Protein AF-A0A7R9LGV6-F1 (afdb_monomer_lite)

pLDDT: mean 83.03, std 19.88, range [23.36, 98.5]

Secondary structure (DSSP, 8-state):
--HHHHHHHHHHT-BTTBEEEE----SHHHHHHHHHHHHHHS-TT-EEEEEEEEPPTTS-SEEETTS-B-----BPTT-S---TT--EEEEEPPEEETTEEEESS-EEEE-TTS--EE-EEEE-PPP--------------------------------------------SSEEEEEEETTEEEEE-SS-SBT---EETTS-B--EEEEEEETTEEEEEEBS---TT--PEEPEEEEEEEETTEEEEEEEETTEEEEEEEE----TT-HHHHT--EEEEEEEEEESSSS-EEEEEEEEEEGGGG-S-TTSEEEEEEEEE-SSS-EEEEEEEESS--TT-EETTEESSSEEEEEEETTSEEEEEEHHHHHHHHHHHSS---EE----EETTTT-EEEEEEEEEEE-SS--GGGEEEEEEEEE-SS-EEETTEEEPPTT-

Organism: NCBI:txid1979941

Foldseek 3Di:
DFLVVLQVVQQVPDDPPKGKGFADDADPVSLVVVLVVCQVPDDAFAWEFHQWFADPPPDGAIAGVVGHGHPDFQAQVPDDDPDPQLGTKIFTHFHDDPNDTRHRGHMYRGHSGDDHHHDMDMDDDDDDDDDDPPPPPDDDDDDDDDDDDDDDDPPPPPPVPPPPPPDDPPDCWAFFQDQDLQRTWIHRDDFQEQGFIARPLRQGFGKWKWKAKQLAIETRHGNDDQPPFRYHHWAFPDWDDDPFKTWTWTHDPQKIKIKIKGDDDDPPDVLSSLFQKIKIKIFMAGNPQDKIKMKMKMKTFLSSQDSDQQFWKFKDWDWDDDPFIKIKIKIATPDADPPDDDSSHHSFFIKIKMWGPQKAKEWAQPNVQVSCCSRPQHHDNYYDGPIGGCPPSGTMMMIMDIFIHGRDGDPNRMIMMMIGTAGVQPDDDPHDGHRTPND

Radius of gyration: 26.79 Å; chains: 1; bounding box: 88×60×68 Å

InterPro domains:
  IPR001304 C-type lectin-like [PF00059] (1-122)
  IPR001304 C-type lectin-like [PS50041] (1-121)
  IPR001304 C-type lectin-like [SM00034] (2-121)
  IPR016186 C-type lectin-like/link domain superfamily [G3DSA:3.10.100.10] (1-145)
  IPR016187 C-type lectin fold [SSF56436] (1-130)
  IPR032515 Domain of unknown function DUF4964 [PF16334] (171-231)
  IPR033433 Glutaminase A, N-terminal domain [PF17168] (244-438)
  IPR052743 Fungal Glutaminase GtaA [PTHR31987] (160-438)

Structure (mmCIF, N/CA/C/O backbone):
data_AF-A0A7R9LGV6-F1
#
_entry.id   AF-A0A7R9LGV6-F1
#
loop_
_atom_site.group_PDB
_atom_site.id
_atom_site.type_symbol
_atom_site.label_atom_id
_atom_site.label_alt_id
_atom_site.label_comp_id
_atom_site.label_asym_id
_atom_site.label_entity_id
_atom_site.label_seq_id
_atom_site.pdbx_PDB_ins_code
_atom_site.Cartn_x
_atom_site.Cartn_y
_atom_site.Cartn_z
_atom_site.occupancy
_atom_site.B_iso_or_equiv
_atom_site.auth_seq_id
_atom_site.auth_comp_id
_atom_site.auth_asym_id
_atom_site.auth_atom_id
_atom_site.pdbx_PDB_model_num
ATOM 1 N N . MET A 1 1 ? 26.094 -18.031 -24.951 1.00 90.69 1 MET A N 1
ATOM 2 C CA . MET A 1 1 ? 25.447 -18.148 -26.280 1.00 90.69 1 MET A CA 1
ATOM 3 C C . MET A 1 1 ? 25.913 -16.989 -27.154 1.00 90.69 1 MET A C 1
ATOM 5 O O . MET A 1 1 ? 26.272 -15.954 -26.594 1.00 90.69 1 MET A O 1
ATOM 9 N N . THR A 1 2 ? 25.955 -17.146 -28.481 1.00 96.75 2 THR A N 1
ATOM 10 C CA . THR A 1 2 ? 26.188 -16.011 -29.401 1.00 96.75 2 THR A CA 1
ATOM 11 C C . THR A 1 2 ? 24.998 -15.057 -29.388 1.00 96.75 2 THR A C 1
ATOM 13 O O . THR A 1 2 ? 23.928 -15.424 -28.898 1.00 96.75 2 THR A O 1
ATOM 16 N N . TYR A 1 3 ? 25.139 -13.841 -29.920 1.00 95.25 3 TYR A N 1
ATOM 17 C CA . TYR A 1 3 ? 24.026 -12.886 -29.928 1.00 95.25 3 TYR A CA 1
ATOM 18 C C . TYR A 1 3 ? 22.788 -13.451 -30.642 1.00 95.25 3 TYR A C 1
ATOM 20 O O . TYR A 1 3 ? 21.690 -13.424 -30.094 1.00 95.25 3 TYR A O 1
ATOM 28 N N . ALA A 1 4 ? 22.974 -14.042 -31.828 1.00 93.88 4 ALA A N 1
ATOM 29 C CA . ALA A 1 4 ? 21.884 -14.641 -32.602 1.00 93.88 4 ALA A CA 1
ATOM 30 C C . ALA A 1 4 ? 21.190 -15.780 -31.836 1.00 93.88 4 ALA A C 1
ATOM 32 O O . ALA A 1 4 ? 19.971 -15.766 -31.696 1.00 93.88 4 ALA A O 1
ATOM 33 N N . GLN A 1 5 ? 21.970 -16.690 -31.240 1.00 94.25 5 GLN A N 1
ATOM 34 C CA . GLN A 1 5 ? 21.438 -17.762 -30.391 1.00 94.25 5 GLN A CA 1
ATOM 35 C C . GLN A 1 5 ? 20.671 -17.219 -29.180 1.00 94.25 5 GLN A C 1
ATOM 37 O O . GLN A 1 5 ? 19.703 -17.822 -28.740 1.00 94.25 5 GLN A O 1
ATOM 42 N N . SER A 1 6 ? 21.104 -16.085 -28.628 1.00 93.69 6 SER A N 1
ATOM 43 C CA . SER A 1 6 ? 20.476 -15.462 -27.459 1.00 93.69 6 SER A CA 1
ATOM 44 C C . SER A 1 6 ? 19.134 -14.821 -27.814 1.00 93.69 6 SER A C 1
ATOM 46 O O . SER A 1 6 ? 18.174 -14.948 -27.058 1.00 93.69 6 SER A O 1
ATOM 48 N N . VAL A 1 7 ? 19.048 -14.180 -28.986 1.00 91.56 7 VAL A N 1
ATOM 49 C CA . VAL A 1 7 ? 17.787 -13.664 -29.540 1.00 91.56 7 VAL A CA 1
ATOM 50 C C . VAL A 1 7 ? 16.800 -14.808 -29.768 1.00 91.56 7 VAL A C 1
ATOM 52 O O . VAL A 1 7 ? 15.659 -14.718 -29.320 1.00 91.56 7 VAL A O 1
ATOM 55 N N . GLU A 1 8 ? 17.243 -15.893 -30.408 1.00 90.50 8 GLU A N 1
ATOM 56 C CA . GLU A 1 8 ? 16.418 -17.083 -30.651 1.00 90.50 8 GLU A CA 1
ATOM 57 C C . GLU A 1 8 ? 15.988 -17.760 -29.349 1.00 90.50 8 GLU A C 1
ATOM 59 O O . GLU A 1 8 ? 14.820 -18.111 -29.203 1.00 90.50 8 GLU A O 1
ATOM 64 N N . PHE A 1 9 ? 16.894 -17.889 -28.375 1.00 89.75 9 PHE A N 1
ATOM 65 C CA . PHE A 1 9 ? 16.584 -18.440 -27.059 1.00 89.75 9 PHE A CA 1
ATOM 66 C C . PHE A 1 9 ? 15.480 -17.637 -26.369 1.00 89.75 9 PHE A C 1
ATOM 68 O O . PHE A 1 9 ? 14.484 -18.214 -25.942 1.00 89.75 9 PHE A O 1
ATOM 75 N N . CYS A 1 10 ? 15.610 -16.308 -26.308 1.00 88.31 10 CYS A N 1
ATOM 76 C CA . CYS A 1 10 ? 14.582 -15.467 -25.703 1.00 88.31 10 CYS A CA 1
ATOM 77 C C . CYS A 1 10 ? 13.259 -15.535 -26.473 1.00 88.31 10 CYS A C 1
ATOM 79 O O . CYS A 1 10 ? 12.211 -15.651 -25.845 1.00 88.31 10 CYS A O 1
ATOM 81 N N .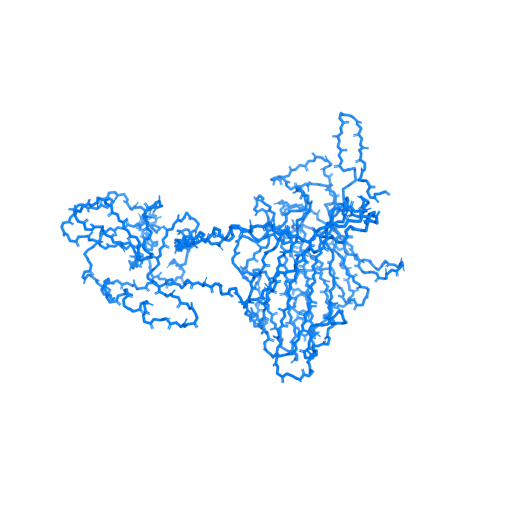 ALA A 1 11 ? 13.294 -15.529 -27.807 1.00 85.56 11 ALA A N 1
ATOM 82 C CA . ALA A 1 11 ? 12.094 -15.682 -28.626 1.00 85.56 11 ALA A CA 1
ATOM 83 C C . ALA A 1 11 ? 11.418 -17.052 -28.421 1.00 85.56 11 ALA A C 1
ATOM 85 O O . ALA A 1 11 ? 10.194 -17.135 -28.406 1.00 85.56 11 ALA A O 1
ATOM 86 N N . GLY A 1 12 ? 12.191 -18.117 -28.196 1.00 83.06 12 GLY A N 1
ATOM 87 C CA . GLY A 1 12 ? 11.689 -19.468 -27.931 1.00 83.06 12 GLY A CA 1
ATOM 88 C C . GLY A 1 12 ? 10.986 -19.636 -26.579 1.00 83.06 12 GLY A C 1
ATOM 89 O O . GLY A 1 12 ? 10.235 -20.588 -26.398 1.00 83.06 12 GLY A O 1
ATOM 90 N N . LEU A 1 13 ? 11.164 -18.699 -25.640 1.00 80.69 13 LEU A N 1
ATOM 91 C CA . LEU A 1 13 ? 10.467 -18.676 -24.344 1.00 80.69 13 LEU A CA 1
ATOM 92 C C . LEU A 1 13 ? 9.052 -18.066 -24.430 1.00 80.69 13 LEU A C 1
ATOM 94 O O . LEU A 1 13 ? 8.470 -17.680 -23.410 1.00 80.69 13 LEU A O 1
ATOM 98 N N . GLN A 1 14 ? 8.500 -17.918 -25.636 1.00 67.50 14 GLN A N 1
ATOM 99 C CA . GLN A 1 14 ? 7.175 -17.351 -25.856 1.00 67.50 14 GLN A CA 1
ATOM 100 C C . GLN A 1 14 ? 6.084 -18.258 -25.263 1.00 67.50 14 GLN A C 1
ATOM 102 O O . GLN A 1 14 ? 5.946 -19.421 -25.628 1.00 67.50 14 GLN A O 1
ATOM 107 N N . SER A 1 15 ? 5.266 -17.709 -24.367 1.00 59.00 15 SER A N 1
ATOM 108 C CA . SER A 1 15 ? 4.007 -18.318 -23.920 1.00 59.00 15 SER A CA 1
ATOM 109 C C . SER A 1 15 ? 2.909 -17.311 -24.208 1.00 59.00 15 SER A C 1
ATOM 111 O O . SER A 1 15 ? 2.991 -16.187 -23.727 1.00 59.00 15 SER A O 1
ATOM 113 N N . LEU A 1 16 ? 1.915 -17.658 -25.030 1.00 48.22 16 LEU A N 1
ATOM 114 C CA . LEU A 1 16 ? 0.802 -16.746 -25.319 1.00 48.22 16 LEU A CA 1
ATOM 115 C C . LEU A 1 16 ? 0.135 -16.321 -23.996 1.00 48.22 16 LEU A C 1
ATOM 117 O O . LEU A 1 16 ? -0.139 -17.197 -23.173 1.00 48.22 16 LEU A O 1
ATOM 121 N N . PRO A 1 17 ? -0.112 -15.015 -23.755 1.00 54.78 17 PRO A N 1
ATOM 122 C CA . PRO A 1 17 ? -0.073 -13.871 -24.683 1.00 54.78 17 PRO A CA 1
ATOM 123 C C . PRO A 1 17 ? 1.240 -13.047 -24.684 1.00 54.78 17 PRO A C 1
ATOM 125 O O . PRO A 1 17 ? 1.258 -11.904 -25.137 1.00 54.78 17 PRO A O 1
ATOM 128 N N . PHE A 1 18 ? 2.340 -13.570 -24.151 1.00 62.84 18 PHE A N 1
ATOM 129 C CA . PHE A 1 18 ? 3.578 -12.828 -23.900 1.00 62.84 18 PHE A CA 1
ATOM 130 C C . PHE A 1 18 ? 4.596 -12.976 -25.029 1.00 62.84 18 PHE A C 1
ATOM 132 O O . PHE A 1 18 ? 4.833 -14.085 -25.501 1.00 62.84 18 PHE A O 1
ATOM 139 N N . SER A 1 19 ? 5.252 -11.877 -25.416 1.00 72.19 19 SER A N 1
ATOM 140 C CA . SER A 1 19 ? 6.456 -11.912 -26.255 1.00 72.19 19 SER A CA 1
ATOM 141 C C . SER A 1 19 ? 7.701 -11.747 -25.389 1.00 72.19 19 SER A C 1
ATOM 143 O O . SER A 1 19 ? 7.769 -10.829 -24.565 1.00 72.19 19 SER A O 1
ATOM 145 N N . THR A 1 20 ? 8.695 -12.601 -25.600 1.00 81.75 20 THR A N 1
ATOM 146 C CA . THR A 1 20 ? 9.968 -12.565 -24.878 1.00 81.75 20 THR A CA 1
ATOM 147 C C . THR A 1 20 ? 11.080 -12.168 -25.852 1.00 81.75 20 THR A C 1
ATOM 149 O O . THR A 1 20 ? 11.141 -12.679 -26.967 1.00 81.75 20 THR A O 1
ATOM 152 N N . THR A 1 21 ? 11.941 -11.228 -25.464 1.00 90.06 21 THR A N 1
ATOM 153 C CA . THR A 1 21 ? 13.081 -10.741 -26.270 1.00 90.06 21 THR A CA 1
ATOM 154 C C . THR A 1 21 ? 14.330 -10.632 -25.398 1.00 90.06 21 THR A C 1
ATOM 156 O O . THR A 1 21 ? 14.255 -10.843 -24.190 1.00 90.06 21 THR A O 1
ATOM 159 N N . LEU A 1 22 ? 15.485 -10.278 -25.970 1.00 92.75 22 LEU A N 1
ATOM 160 C CA . LEU A 1 22 ? 16.593 -9.760 -25.158 1.00 92.75 22 LEU A CA 1
ATOM 161 C C . LEU A 1 22 ? 16.156 -8.479 -24.435 1.00 92.75 22 LEU A C 1
ATOM 163 O O . LEU A 1 22 ? 15.276 -7.763 -24.922 1.00 92.75 22 LEU A O 1
ATOM 167 N N . VAL A 1 23 ? 16.761 -8.212 -23.278 1.00 93.50 23 VAL A N 1
ATOM 168 C CA . VAL A 1 23 ? 16.466 -7.021 -22.465 1.00 93.50 23 VAL A CA 1
ATOM 169 C C . VAL A 1 23 ? 16.743 -5.735 -23.237 1.00 93.50 23 VAL A C 1
ATOM 171 O O . VAL A 1 23 ? 17.833 -5.560 -23.775 1.00 93.50 23 VAL A O 1
ATOM 174 N N . THR A 1 24 ? 15.778 -4.822 -23.254 1.00 92.81 24 THR A N 1
ATOM 175 C CA . THR A 1 24 ? 15.925 -3.457 -23.773 1.00 92.81 24 THR A CA 1
ATOM 176 C C . THR A 1 24 ? 15.945 -2.473 -22.607 1.00 92.81 24 THR A C 1
ATOM 178 O O . THR A 1 24 ? 15.375 -2.773 -21.561 1.00 92.81 24 THR A O 1
ATOM 181 N N . ILE A 1 25 ? 16.627 -1.334 -22.756 1.00 91.00 25 ILE A N 1
ATOM 182 C CA . ILE A 1 25 ? 16.804 -0.358 -21.669 1.00 91.00 25 ILE A CA 1
ATOM 183 C C . ILE A 1 25 ? 16.482 1.044 -22.188 1.00 91.00 25 ILE A C 1
ATOM 185 O O . ILE A 1 25 ? 17.258 1.633 -22.938 1.00 91.00 25 ILE A O 1
ATOM 189 N N . HIS A 1 26 ? 15.346 1.577 -21.762 1.00 85.56 26 HIS A N 1
ATOM 190 C CA . HIS A 1 26 ? 14.770 2.846 -22.208 1.00 85.56 26 HIS A CA 1
ATOM 191 C C . HIS A 1 26 ? 14.857 3.946 -21.153 1.00 85.56 26 HIS A C 1
ATOM 193 O O . HIS A 1 26 ? 14.680 5.117 -21.477 1.00 85.56 26 HIS A O 1
ATOM 199 N N . THR A 1 27 ? 15.142 3.604 -19.892 1.00 84.38 27 THR A N 1
ATOM 200 C CA . THR A 1 27 ? 15.194 4.576 -18.789 1.00 84.38 27 THR A CA 1
ATOM 201 C C . THR A 1 27 ? 16.343 4.319 -17.813 1.00 84.38 27 THR A C 1
ATOM 203 O O . THR A 1 27 ? 16.882 3.214 -17.711 1.00 84.38 27 THR A O 1
ATOM 206 N N . ALA A 1 28 ? 16.694 5.351 -17.038 1.00 82.56 28 ALA A N 1
ATOM 207 C CA . ALA A 1 28 ? 17.668 5.235 -15.954 1.00 82.56 28 ALA A CA 1
ATOM 208 C C . ALA A 1 28 ? 17.212 4.272 -14.840 1.00 82.56 28 ALA A C 1
ATOM 210 O O . ALA A 1 28 ? 18.053 3.623 -14.216 1.00 82.56 28 ALA A O 1
ATOM 211 N N . ASP A 1 29 ? 15.902 4.134 -14.623 1.00 77.62 29 ASP A N 1
ATOM 212 C CA . ASP A 1 29 ? 15.340 3.221 -13.623 1.00 77.62 29 ASP A CA 1
ATOM 213 C C . ASP A 1 29 ? 15.485 1.759 -14.051 1.00 77.62 29 ASP A C 1
ATOM 215 O O . ASP A 1 29 ? 15.940 0.927 -13.264 1.00 77.62 29 ASP A O 1
ATOM 219 N N . GLU A 1 30 ? 15.188 1.445 -15.318 1.00 85.19 30 GLU A N 1
ATOM 220 C CA . GLU A 1 30 ? 15.431 0.114 -15.892 1.00 85.19 30 GLU A CA 1
ATOM 221 C C . GLU A 1 30 ? 16.913 -0.256 -15.811 1.00 85.19 30 GLU A C 1
ATOM 223 O O . GLU A 1 30 ? 17.275 -1.361 -15.401 1.00 85.19 30 GLU A O 1
ATOM 228 N N . GLN A 1 31 ? 17.787 0.698 -16.129 1.00 90.56 31 GLN A N 1
ATOM 229 C CA . GLN A 1 31 ? 19.225 0.532 -15.999 1.00 90.56 31 GLN A CA 1
ATOM 230 C C . GLN A 1 31 ? 19.655 0.259 -14.551 1.00 90.56 31 GLN A C 1
ATOM 232 O O . GLN A 1 31 ? 20.483 -0.622 -14.316 1.00 90.56 31 GLN A O 1
ATOM 237 N N . SER A 1 32 ? 19.132 1.019 -13.587 1.00 85.88 32 SER A N 1
ATOM 238 C CA . SER A 1 32 ? 19.446 0.863 -12.163 1.00 85.88 32 SER A CA 1
ATOM 239 C C . SER A 1 32 ? 18.998 -0.505 -11.645 1.00 85.88 32 SER A C 1
ATOM 241 O O . SER A 1 32 ? 19.782 -1.226 -11.017 1.00 85.88 32 SER A O 1
ATOM 243 N N . PHE A 1 33 ? 17.775 -0.912 -12.000 1.00 86.00 33 PHE A N 1
ATOM 244 C CA . PHE A 1 33 ? 17.236 -2.235 -11.697 1.00 86.00 33 PHE A CA 1
ATOM 245 C C . PHE A 1 33 ? 18.144 -3.346 -12.233 1.00 86.00 33 PHE A C 1
ATOM 247 O O . PHE A 1 33 ? 18.516 -4.249 -11.483 1.00 86.00 33 PHE A O 1
ATOM 254 N N . LEU A 1 34 ? 18.555 -3.263 -13.502 1.00 89.75 34 LEU A N 1
ATOM 255 C CA . LEU A 1 34 ? 19.427 -4.262 -14.117 1.00 89.75 34 LEU A CA 1
ATOM 256 C C . LEU A 1 34 ? 20.815 -4.281 -13.476 1.00 89.75 34 LEU A C 1
ATOM 258 O O . LEU A 1 34 ? 21.312 -5.358 -13.169 1.00 89.75 34 LEU A O 1
ATOM 262 N N . THR A 1 35 ? 21.429 -3.127 -13.200 1.00 88.06 35 THR A N 1
ATOM 263 C CA . THR A 1 35 ? 22.722 -3.065 -12.497 1.00 88.06 35 THR A CA 1
ATOM 264 C C . THR A 1 35 ? 22.650 -3.781 -11.142 1.00 88.06 35 THR A C 1
ATOM 266 O O . THR A 1 35 ? 23.525 -4.592 -10.818 1.00 88.06 35 THR A O 1
ATOM 269 N N . HIS A 1 36 ? 21.591 -3.532 -10.365 1.00 84.69 36 HIS A N 1
ATOM 270 C CA . HIS A 1 36 ? 21.393 -4.180 -9.069 1.00 84.69 36 HIS A CA 1
ATOM 271 C C . HIS A 1 36 ? 21.133 -5.686 -9.210 1.00 84.69 36 HIS A C 1
ATOM 273 O O . HIS A 1 36 ? 21.780 -6.491 -8.540 1.00 84.69 36 HIS A O 1
ATOM 279 N N . TYR A 1 37 ? 20.244 -6.073 -10.130 1.00 86.06 37 TYR A N 1
ATOM 280 C CA . TYR A 1 37 ? 19.923 -7.470 -10.413 1.00 86.06 37 TYR A CA 1
ATOM 281 C C . TYR A 1 37 ? 21.164 -8.268 -10.832 1.00 86.06 37 TYR A C 1
ATOM 283 O O . TYR A 1 37 ? 21.430 -9.331 -10.275 1.00 86.06 37 TYR A O 1
ATOM 291 N N . LEU A 1 38 ? 21.971 -7.739 -11.760 1.00 86.69 38 LEU A N 1
ATOM 292 C CA . LEU A 1 38 ? 23.176 -8.417 -12.238 1.00 86.69 38 LEU A CA 1
ATOM 293 C C . LEU A 1 38 ? 24.203 -8.636 -11.121 1.00 86.69 38 LEU A C 1
ATOM 295 O O . LEU A 1 38 ? 24.836 -9.686 -11.094 1.00 86.69 38 LEU A O 1
ATOM 299 N N . THR A 1 39 ? 24.339 -7.682 -10.196 1.00 81.06 39 THR A N 1
ATOM 300 C CA . THR A 1 39 ? 25.256 -7.788 -9.046 1.00 81.06 39 THR A CA 1
ATOM 301 C C . THR A 1 39 ? 24.815 -8.872 -8.056 1.00 81.06 39 THR A C 1
ATOM 303 O O . THR A 1 39 ? 25.649 -9.504 -7.419 1.00 81.06 39 THR A O 1
ATOM 306 N N . GLY A 1 40 ? 23.506 -9.105 -7.921 1.00 78.75 40 GLY A N 1
ATOM 307 C CA . GLY A 1 40 ? 22.971 -10.148 -7.042 1.00 78.75 40 GLY A CA 1
ATOM 308 C C . GLY A 1 40 ? 22.981 -11.556 -7.645 1.00 78.75 40 GLY A C 1
ATOM 309 O O . GLY A 1 40 ? 22.872 -12.529 -6.903 1.00 78.75 40 GLY A O 1
ATOM 310 N N . VAL A 1 41 ? 23.079 -11.674 -8.974 1.00 79.88 41 VAL A N 1
ATOM 311 C CA . VAL A 1 41 ? 22.863 -12.941 -9.698 1.00 79.88 41 VAL A CA 1
ATOM 312 C C . VAL A 1 41 ? 24.126 -13.472 -10.374 1.00 79.88 41 VAL A C 1
ATOM 314 O O . VAL A 1 41 ? 24.312 -14.686 -10.442 1.00 79.88 41 VAL A O 1
ATOM 317 N N . PHE A 1 42 ? 24.998 -12.598 -10.878 1.00 83.81 42 PHE A N 1
ATOM 318 C CA . PHE A 1 42 ? 26.186 -12.990 -11.636 1.00 83.81 42 PHE A CA 1
ATOM 319 C C . PHE A 1 42 ? 27.472 -12.571 -10.931 1.00 83.81 42 PHE A C 1
ATOM 321 O O . PHE A 1 42 ? 27.493 -11.638 -10.136 1.00 83.81 42 PHE A O 1
ATOM 328 N N . ALA A 1 43 ? 28.569 -13.253 -11.265 1.00 86.88 43 ALA A N 1
ATOM 329 C CA . ALA A 1 43 ? 29.890 -12.893 -10.771 1.00 86.88 43 ALA A CA 1
ATOM 330 C C . ALA A 1 43 ? 30.317 -11.498 -11.259 1.00 86.88 43 ALA A C 1
ATOM 332 O O . ALA A 1 43 ? 29.879 -11.022 -12.318 1.00 86.88 43 ALA A O 1
ATOM 333 N N . ASP A 1 44 ? 31.220 -10.872 -10.510 1.00 87.06 44 ASP A N 1
ATOM 334 C CA . ASP A 1 44 ? 31.772 -9.565 -10.849 1.00 87.06 44 ASP A CA 1
ATOM 335 C C . ASP A 1 44 ? 32.416 -9.556 -12.248 1.00 87.06 44 ASP A C 1
ATOM 337 O O . ASP A 1 44 ? 33.176 -10.450 -12.625 1.00 87.06 44 ASP A O 1
ATOM 341 N N . GLY A 1 45 ? 32.118 -8.520 -13.033 1.00 87.56 45 GLY A N 1
ATOM 342 C CA . GLY A 1 45 ? 32.642 -8.310 -14.383 1.00 87.56 45 GLY A CA 1
ATOM 343 C C . GLY A 1 45 ? 32.052 -9.205 -15.478 1.00 87.56 45 GLY A C 1
ATOM 344 O O . GLY A 1 45 ? 32.591 -9.220 -16.588 1.00 87.56 45 GLY A O 1
ATOM 345 N N . THR A 1 46 ? 30.957 -9.915 -15.205 1.00 91.81 46 THR A N 1
ATOM 346 C CA . THR A 1 46 ? 30.228 -10.729 -16.186 1.00 91.81 46 THR A CA 1
ATOM 347 C C . THR A 1 46 ? 29.629 -9.856 -17.291 1.00 91.81 46 THR A C 1
ATOM 349 O O . THR A 1 46 ? 28.948 -8.870 -17.014 1.00 91.81 46 THR A O 1
ATOM 352 N N . ASN A 1 47 ? 29.840 -10.246 -18.552 1.00 94.25 47 ASN A N 1
ATOM 353 C CA . ASN A 1 47 ? 29.187 -9.622 -19.704 1.00 94.25 47 ASN A CA 1
ATOM 354 C C . ASN A 1 47 ? 27.872 -10.336 -20.023 1.00 94.25 47 ASN A C 1
ATOM 356 O O . ASN A 1 47 ? 27.837 -11.562 -20.182 1.00 94.25 47 ASN A O 1
ATOM 360 N N . VAL A 1 48 ? 26.811 -9.550 -20.156 1.00 95.88 48 VAL A N 1
ATOM 361 C CA . VAL A 1 48 ? 25.455 -10.023 -20.433 1.00 95.88 48 VAL A CA 1
ATOM 362 C C . VAL A 1 48 ? 24.954 -9.380 -21.714 1.00 95.88 48 VAL A C 1
ATOM 364 O O . VAL A 1 48 ? 25.115 -8.176 -21.912 1.00 95.88 48 VAL A O 1
ATOM 367 N N . TRP A 1 49 ? 24.350 -10.176 -22.592 1.00 97.56 49 TRP A N 1
ATOM 368 C CA . TRP A 1 49 ? 23.727 -9.664 -23.806 1.00 97.56 49 TRP A CA 1
ATOM 369 C C . TRP A 1 49 ? 22.532 -8.770 -23.484 1.00 97.56 49 TRP A C 1
ATOM 371 O O . TRP A 1 49 ? 21.647 -9.164 -22.725 1.00 97.56 49 TRP A O 1
ATOM 381 N N . ILE A 1 50 ? 22.485 -7.603 -24.127 1.00 96.12 50 ILE A N 1
ATOM 382 C CA . ILE A 1 50 ? 21.304 -6.738 -24.167 1.00 96.12 50 ILE A CA 1
ATOM 383 C C . ILE A 1 50 ? 20.815 -6.605 -25.609 1.00 96.12 50 ILE A C 1
ATOM 385 O O . ILE A 1 50 ? 21.550 -6.842 -26.564 1.00 96.12 50 ILE A O 1
ATOM 389 N N . GLY A 1 51 ? 19.554 -6.236 -25.787 1.00 94.69 51 GLY A N 1
ATOM 390 C CA . GLY A 1 51 ? 18.846 -6.233 -27.064 1.00 94.69 51 GLY A CA 1
ATOM 391 C C . GLY A 1 51 ? 19.281 -5.148 -28.047 1.00 94.69 51 GLY A C 1
ATOM 392 O O . GLY A 1 51 ? 18.584 -4.932 -29.028 1.00 94.69 51 GLY A O 1
ATOM 393 N N . ALA A 1 52 ? 20.386 -4.441 -27.820 1.00 93.94 52 ALA A N 1
ATOM 394 C CA . ALA A 1 52 ? 20.862 -3.411 -28.736 1.00 93.94 52 ALA A CA 1
ATOM 395 C C . ALA A 1 52 ? 21.755 -4.006 -29.833 1.00 93.94 52 ALA A C 1
ATOM 397 O O . ALA A 1 52 ? 22.656 -4.808 -29.564 1.00 93.94 52 ALA A O 1
ATOM 398 N N . ARG A 1 53 ? 21.515 -3.575 -31.075 1.00 91.69 53 ARG A N 1
ATOM 399 C CA . ARG A 1 53 ? 22.321 -3.927 -32.248 1.00 91.69 53 ARG A CA 1
ATOM 400 C C . ARG A 1 53 ? 22.499 -2.729 -33.176 1.00 91.69 53 ARG A C 1
ATOM 402 O O . ARG A 1 53 ? 21.581 -1.931 -33.347 1.00 91.69 53 ARG A O 1
ATOM 409 N N . GLN A 1 54 ? 23.665 -2.604 -33.795 1.00 89.25 54 GLN A N 1
ATOM 410 C CA . GLN A 1 54 ? 23.953 -1.549 -34.760 1.00 89.25 54 GLN A CA 1
ATOM 411 C C . GLN A 1 54 ? 23.018 -1.645 -35.977 1.00 89.25 54 GLN A C 1
ATOM 413 O O . GLN A 1 54 ? 22.778 -2.729 -36.523 1.00 89.25 54 GLN A O 1
ATOM 418 N N . ARG A 1 55 ? 22.473 -0.500 -36.406 1.00 82.50 55 ARG A N 1
ATOM 419 C CA . ARG A 1 55 ? 21.639 -0.407 -37.612 1.00 82.50 55 ARG A CA 1
ATOM 420 C C . ARG A 1 55 ? 22.482 -0.678 -38.860 1.00 82.50 55 ARG A C 1
ATOM 422 O O . ARG A 1 55 ? 23.669 -0.368 -38.920 1.00 82.50 55 ARG A O 1
ATOM 429 N N . ARG A 1 56 ? 21.855 -1.238 -39.901 1.00 70.12 56 ARG A N 1
ATOM 430 C CA . ARG A 1 56 ? 22.514 -1.397 -41.209 1.00 70.12 56 ARG A CA 1
ATOM 431 C C . ARG A 1 56 ? 22.852 -0.023 -41.809 1.00 70.12 56 ARG A C 1
ATOM 433 O O . ARG A 1 56 ? 22.120 0.937 -41.586 1.00 70.12 56 ARG A O 1
ATOM 440 N N . ARG A 1 57 ? 23.928 0.008 -42.611 1.00 59.03 57 ARG A N 1
ATOM 441 C CA . ARG A 1 57 ? 24.672 1.140 -43.228 1.00 59.03 57 ARG A CA 1
ATOM 442 C C . ARG A 1 57 ? 23.926 2.425 -43.656 1.00 59.03 57 ARG A C 1
ATOM 444 O O . ARG A 1 57 ? 24.596 3.410 -43.928 1.00 59.03 57 ARG A O 1
ATOM 451 N N . SER A 1 58 ? 22.600 2.458 -43.733 1.00 55.50 58 SER A N 1
ATOM 452 C CA . SER A 1 58 ? 21.809 3.625 -44.148 1.00 55.50 58 SER A CA 1
ATOM 453 C C . SER A 1 58 ? 21.412 4.580 -43.011 1.00 55.50 58 SER A C 1
ATOM 455 O O . SER A 1 58 ? 20.933 5.672 -43.302 1.00 55.50 58 SER A O 1
ATOM 457 N N . ARG A 1 59 ? 21.574 4.204 -41.730 1.00 59.62 59 ARG A N 1
ATOM 458 C CA . ARG A 1 59 ? 21.361 5.099 -40.573 1.00 59.62 59 ARG A CA 1
ATOM 459 C C . ARG A 1 59 ? 22.397 4.821 -39.473 1.00 59.62 59 ARG A C 1
ATOM 461 O O . ARG A 1 59 ? 22.467 3.672 -39.042 1.00 59.62 59 ARG A O 1
ATOM 468 N N . PRO A 1 60 ? 23.180 5.813 -39.007 1.00 67.69 60 PRO A N 1
ATOM 469 C CA . PRO A 1 60 ? 24.089 5.620 -37.878 1.00 67.69 60 PRO A CA 1
ATOM 470 C C . PRO A 1 60 ? 23.300 5.374 -36.580 1.00 67.69 60 PRO A C 1
ATOM 472 O O . PRO A 1 60 ? 22.214 5.924 -36.401 1.00 67.69 60 PRO A O 1
ATOM 475 N N . GLY A 1 61 ? 23.840 4.541 -35.685 1.00 82.88 61 GLY A N 1
ATOM 476 C CA . GLY A 1 61 ? 23.280 4.280 -34.353 1.00 82.88 61 GLY A CA 1
ATOM 477 C C . GLY A 1 61 ? 22.871 2.827 -34.088 1.00 82.88 61 GLY A C 1
ATOM 478 O O . GLY A 1 61 ? 22.993 1.947 -34.944 1.00 82.88 61 GLY A O 1
ATOM 479 N N . PHE A 1 62 ? 22.382 2.590 -32.871 1.00 89.31 62 PHE A N 1
ATOM 480 C CA . PHE A 1 62 ? 21.897 1.294 -32.393 1.00 89.31 62 PHE A CA 1
ATOM 481 C C . PHE A 1 62 ? 20.366 1.277 -32.344 1.00 89.31 62 PHE A C 1
ATOM 483 O O . PHE A 1 62 ? 19.727 2.305 -32.123 1.00 89.31 62 PHE A O 1
ATOM 490 N N . GLN A 1 63 ? 19.784 0.103 -32.564 1.00 89.31 63 GLN A N 1
ATOM 491 C CA . GLN A 1 63 ? 18.353 -0.159 -32.453 1.00 89.31 63 GLN A CA 1
ATOM 492 C C . GLN A 1 63 ? 18.128 -1.326 -31.495 1.00 89.31 63 GLN A C 1
ATOM 494 O O . GLN A 1 63 ? 18.923 -2.271 -31.455 1.00 89.31 63 GLN A O 1
ATOM 499 N N . TRP A 1 64 ? 17.041 -1.259 -30.736 1.00 90.69 64 TRP A N 1
ATOM 500 C CA . TRP A 1 64 ? 16.635 -2.318 -29.827 1.00 90.69 64 TRP A CA 1
ATOM 501 C C . TRP A 1 64 ? 15.923 -3.464 -30.558 1.00 90.69 64 TRP A C 1
ATOM 503 O O . TRP A 1 64 ? 15.299 -3.278 -31.604 1.00 90.69 64 TRP A O 1
ATOM 513 N N . THR A 1 65 ? 15.974 -4.669 -29.988 1.00 86.31 65 THR A N 1
ATOM 514 C CA . THR A 1 65 ? 15.301 -5.868 -30.520 1.00 86.31 65 THR A CA 1
ATOM 515 C C . THR A 1 65 ? 13.776 -5.760 -30.547 1.00 86.31 65 THR A C 1
ATOM 517 O O . THR A 1 65 ? 13.137 -6.530 -31.256 1.00 86.31 65 THR A O 1
ATOM 520 N N . ASP A 1 66 ? 13.186 -4.821 -29.803 1.00 75.31 66 ASP A N 1
ATOM 521 C CA . ASP A 1 66 ? 11.749 -4.512 -29.842 1.00 75.31 66 ASP A CA 1
ATOM 522 C C . ASP A 1 66 ? 11.362 -3.553 -30.994 1.00 75.31 66 ASP A C 1
ATOM 524 O O . ASP A 1 66 ? 10.179 -3.292 -31.219 1.00 75.31 66 ASP A O 1
ATOM 528 N N . GLY A 1 67 ? 12.349 -3.068 -31.758 1.00 78.94 67 GLY A N 1
ATOM 529 C CA . GLY A 1 67 ? 12.185 -2.162 -32.894 1.00 78.94 67 GLY A CA 1
ATOM 530 C C . GLY A 1 67 ? 12.294 -0.675 -32.551 1.00 78.94 67 GLY A C 1
ATOM 531 O O . GLY A 1 67 ? 12.325 0.139 -33.478 1.00 78.94 67 GLY A O 1
ATOM 532 N N . THR A 1 68 ? 12.386 -0.315 -31.272 1.00 81.50 68 THR A N 1
ATOM 533 C CA . THR A 1 68 ? 12.515 1.080 -30.826 1.00 81.50 68 THR A CA 1
ATOM 534 C C . THR A 1 68 ? 13.931 1.626 -31.040 1.00 81.50 68 THR A C 1
ATOM 536 O O . THR A 1 68 ? 14.913 0.877 -31.136 1.00 81.50 68 THR A O 1
ATOM 539 N N . ASP A 1 69 ? 14.035 2.950 -31.158 1.00 81.88 69 ASP A N 1
ATOM 540 C CA . ASP A 1 69 ? 15.317 3.645 -31.285 1.00 81.88 69 ASP A CA 1
ATOM 541 C C . ASP A 1 69 ? 15.966 3.841 -29.898 1.00 81.88 69 ASP A C 1
ATOM 543 O O . ASP A 1 69 ? 15.292 3.860 -28.870 1.00 81.88 69 ASP A O 1
ATOM 547 N N . MET A 1 70 ? 17.297 3.946 -29.853 1.00 83.38 70 MET A N 1
ATOM 548 C CA . MET A 1 70 ? 18.035 4.093 -28.595 1.00 83.38 70 MET A CA 1
ATOM 549 C C . MET A 1 70 ? 18.042 5.554 -28.120 1.00 83.38 70 MET A C 1
ATOM 551 O O . MET A 1 70 ? 18.905 6.333 -28.521 1.00 83.38 70 MET A O 1
ATOM 555 N N . GLU A 1 71 ? 17.085 5.912 -27.262 1.00 82.12 71 GLU A N 1
ATOM 556 C CA . GLU A 1 71 ? 16.986 7.249 -26.643 1.00 82.12 71 GLU A CA 1
ATOM 557 C C . GLU A 1 71 ? 17.784 7.357 -25.333 1.00 82.12 71 GLU A C 1
ATOM 559 O O . GLU A 1 71 ? 18.372 8.397 -25.035 1.00 82.12 71 GLU A O 1
ATOM 564 N N . TYR A 1 72 ? 17.852 6.264 -24.571 1.00 87.75 72 TYR A N 1
ATOM 565 C CA . TYR A 1 72 ? 18.658 6.148 -23.360 1.00 87.75 72 TYR A CA 1
ATOM 566 C C . TYR A 1 72 ? 19.937 5.360 -23.635 1.00 87.75 72 TYR A C 1
ATOM 568 O O . TYR A 1 72 ? 19.923 4.349 -24.341 1.00 87.75 72 TYR A O 1
ATOM 576 N N . SER A 1 73 ? 21.055 5.798 -23.050 1.00 91.62 73 SER A N 1
ATOM 577 C CA . SER A 1 73 ? 22.294 5.031 -23.110 1.00 91.62 73 SER A CA 1
ATOM 578 C C . SER A 1 73 ? 23.149 5.150 -21.859 1.00 91.62 73 SER A C 1
ATOM 580 O O . SER A 1 73 ? 23.174 6.187 -21.195 1.00 91.62 73 SER A O 1
ATOM 582 N N . ARG A 1 74 ? 23.885 4.077 -21.559 1.00 94.81 74 ARG A N 1
ATOM 583 C CA . ARG A 1 74 ? 24.891 4.046 -20.493 1.00 94.81 74 ARG A CA 1
ATOM 584 C C . ARG A 1 74 ? 26.177 3.388 -20.980 1.00 94.81 74 ARG A C 1
ATOM 586 O O . ARG A 1 74 ? 26.626 2.370 -20.461 1.00 94.81 74 ARG A O 1
ATOM 593 N N . TRP A 1 75 ? 26.754 3.960 -22.029 1.00 94.81 75 TRP A N 1
ATOM 594 C CA . TRP A 1 75 ? 28.012 3.483 -22.594 1.00 94.81 75 TRP A CA 1
ATOM 595 C C . TRP A 1 75 ? 29.163 3.596 -21.597 1.00 94.81 75 TRP A C 1
ATOM 597 O O . TRP A 1 75 ? 29.270 4.561 -20.839 1.00 94.81 75 TRP A O 1
ATOM 607 N N . LEU A 1 76 ? 30.051 2.606 -21.620 1.00 94.31 76 LEU A N 1
ATOM 608 C CA . LEU A 1 76 ? 31.330 2.687 -20.935 1.00 94.31 76 LEU A CA 1
ATOM 609 C C . LEU A 1 76 ? 32.173 3.789 -21.586 1.00 94.31 76 LEU A C 1
ATOM 611 O O . LEU A 1 76 ? 32.062 4.050 -22.783 1.00 94.31 76 LEU A O 1
ATOM 615 N N . SER A 1 77 ? 33.043 4.431 -20.810 1.00 90.81 77 SER A N 1
ATOM 616 C CA . SER A 1 77 ? 33.952 5.445 -21.348 1.00 90.81 77 SER A CA 1
ATOM 617 C C . SER A 1 77 ? 34.743 4.895 -22.547 1.00 90.81 77 SER A C 1
ATOM 619 O O . SER A 1 77 ? 35.382 3.847 -22.445 1.00 90.81 77 SER A O 1
ATOM 621 N N . GLY A 1 78 ? 34.667 5.588 -23.689 1.00 89.00 78 GLY A N 1
ATOM 622 C CA . GLY A 1 78 ? 35.291 5.170 -24.952 1.00 89.00 78 GLY A CA 1
ATOM 623 C C . GLY A 1 78 ? 34.473 4.184 -25.800 1.00 89.00 78 GLY A C 1
ATOM 624 O O . GLY A 1 78 ? 35.001 3.659 -26.775 1.00 89.00 78 GLY A O 1
ATOM 625 N N . GLN A 1 79 ? 33.215 3.917 -25.439 1.00 92.31 79 GLN A N 1
ATOM 626 C CA . GLN A 1 79 ? 32.259 3.118 -26.211 1.00 92.31 79 GLN A CA 1
ATOM 627 C C . GLN A 1 79 ? 31.119 4.007 -26.750 1.00 92.31 79 GLN A C 1
ATOM 629 O O . GLN A 1 79 ? 30.836 5.050 -26.155 1.00 92.31 79 GLN A O 1
ATOM 634 N N . PRO A 1 80 ? 30.422 3.594 -27.823 1.00 92.25 80 PRO A N 1
ATOM 635 C CA . PRO A 1 80 ? 30.726 2.447 -28.682 1.00 92.25 80 PRO A CA 1
ATOM 636 C C . PRO A 1 80 ? 31.995 2.676 -29.519 1.00 92.25 80 PRO A C 1
ATOM 638 O O . PRO A 1 80 ? 32.414 3.806 -29.747 1.00 92.25 80 PRO A O 1
ATOM 641 N N . THR A 1 81 ? 32.613 1.590 -29.969 1.00 89.38 81 THR A N 1
ATOM 642 C CA . THR A 1 81 ? 33.749 1.604 -30.900 1.00 89.38 81 THR A CA 1
ATOM 643 C C . THR A 1 81 ? 33.281 1.476 -32.347 1.00 89.38 81 THR A C 1
ATOM 645 O O . THR A 1 81 ? 32.311 0.775 -32.627 1.00 89.38 81 THR A O 1
ATOM 648 N N . ASP A 1 82 ? 34.032 2.055 -33.282 1.00 86.75 82 ASP A N 1
ATOM 649 C CA . ASP A 1 82 ? 33.793 1.903 -34.727 1.00 86.75 82 ASP A CA 1
ATOM 650 C C . ASP A 1 82 ? 34.485 0.657 -35.319 1.00 86.75 82 ASP A C 1
ATOM 652 O O . ASP A 1 82 ? 34.734 0.565 -36.524 1.00 86.75 82 ASP A O 1
ATOM 656 N N . ALA A 1 83 ? 34.846 -0.311 -34.469 1.00 86.75 83 ALA A N 1
ATOM 657 C CA . ALA A 1 83 ? 35.546 -1.514 -34.890 1.00 86.75 83 ALA A CA 1
ATOM 658 C C . ALA A 1 83 ? 34.660 -2.368 -35.827 1.00 86.75 83 ALA A C 1
ATOM 660 O O . ALA A 1 83 ? 33.498 -2.637 -35.503 1.00 86.75 83 ALA A O 1
ATOM 661 N N . PRO A 1 84 ? 35.183 -2.845 -36.975 1.00 84.94 84 PRO A N 1
ATOM 662 C CA . PRO A 1 84 ? 34.391 -3.628 -37.919 1.00 84.94 84 PRO A CA 1
ATOM 663 C C . PRO A 1 84 ? 33.786 -4.886 -37.279 1.00 84.94 84 PRO A C 1
ATOM 665 O O . PRO A 1 84 ? 34.504 -5.721 -36.730 1.00 84.94 84 PRO A O 1
ATOM 668 N N . GLY A 1 85 ? 32.463 -5.041 -37.388 1.00 85.12 85 GLY A N 1
ATOM 669 C CA . GLY A 1 85 ? 31.723 -6.213 -36.902 1.00 85.12 85 GLY A CA 1
ATOM 670 C C . GLY A 1 85 ? 31.345 -6.179 -35.418 1.00 85.12 85 GLY A C 1
ATOM 671 O O . GLY A 1 85 ? 30.750 -7.144 -34.924 1.00 85.12 85 GLY A O 1
ATOM 672 N N . TYR A 1 86 ? 31.660 -5.097 -34.700 1.00 92.50 86 TYR A N 1
ATOM 673 C CA . TYR A 1 86 ? 31.248 -4.882 -33.311 1.00 92.50 86 TYR A CA 1
ATOM 674 C C . TYR A 1 86 ? 29.802 -4.365 -33.264 1.00 92.50 86 TYR A C 1
ATOM 676 O O . TYR A 1 86 ? 29.507 -3.284 -32.760 1.00 92.50 86 TYR A O 1
ATOM 684 N N . ASP A 1 87 ? 28.880 -5.151 -33.816 1.00 92.44 87 ASP A N 1
ATOM 685 C CA . ASP A 1 87 ? 27.505 -4.705 -34.049 1.00 92.44 87 ASP A CA 1
ATOM 686 C C . ASP A 1 87 ? 26.580 -4.993 -32.854 1.00 92.44 87 ASP A C 1
ATOM 688 O O . ASP A 1 87 ? 25.441 -4.534 -32.847 1.00 92.44 87 ASP A O 1
ATOM 692 N N . CYS A 1 88 ? 27.010 -5.784 -31.867 1.00 95.31 88 CYS A N 1
ATOM 693 C CA . CYS A 1 88 ? 26.162 -6.284 -30.780 1.00 95.31 88 CYS A CA 1
ATOM 694 C C . CYS A 1 88 ? 26.595 -5.721 -29.431 1.00 95.31 88 CYS A C 1
ATOM 696 O O . CYS A 1 88 ? 27.777 -5.479 -29.225 1.00 95.31 88 CYS A O 1
ATOM 698 N N . VAL A 1 89 ? 25.663 -5.525 -28.499 1.00 96.75 89 VAL A N 1
ATOM 699 C CA . VAL A 1 89 ? 25.956 -4.808 -27.249 1.00 96.75 89 VAL A CA 1
ATOM 700 C C . VAL A 1 89 ? 25.831 -5.714 -26.032 1.00 96.75 89 VAL A C 1
ATOM 702 O O . VAL A 1 89 ? 24.866 -6.468 -25.890 1.00 96.75 89 VAL A O 1
ATOM 705 N N . THR A 1 90 ? 26.796 -5.598 -25.123 1.00 97.25 90 THR A N 1
ATOM 706 C CA . THR A 1 90 ? 26.751 -6.216 -23.796 1.00 97.25 90 THR A CA 1
ATOM 707 C C . THR A 1 90 ? 26.727 -5.169 -22.698 1.00 97.25 90 THR A C 1
ATOM 709 O O . THR A 1 90 ? 27.405 -4.147 -22.801 1.00 97.25 90 THR A O 1
ATOM 712 N N . MET A 1 91 ? 26.023 -5.474 -21.613 1.00 95.88 91 MET A N 1
ATOM 713 C CA . MET A 1 91 ? 26.117 -4.776 -20.335 1.00 95.88 91 MET A CA 1
ATOM 714 C C . MET A 1 91 ? 27.058 -5.551 -19.412 1.00 95.88 91 MET A C 1
ATOM 716 O O . MET A 1 91 ? 26.953 -6.778 -19.306 1.00 95.88 91 MET A O 1
ATOM 720 N N . LYS A 1 92 ? 27.976 -4.848 -18.746 1.00 92.94 92 LYS A N 1
ATOM 721 C CA . LYS A 1 92 ? 28.936 -5.468 -17.829 1.00 92.94 92 LYS A CA 1
ATOM 722 C C . LYS A 1 92 ? 28.483 -5.313 -16.381 1.00 92.94 92 LYS A C 1
ATOM 724 O O . LYS A 1 92 ? 28.206 -4.198 -15.944 1.00 92.94 92 LYS A O 1
ATOM 729 N N . SER A 1 93 ? 28.423 -6.413 -15.628 1.00 90.81 93 SER A N 1
ATOM 730 C CA . SER A 1 93 ? 28.127 -6.369 -14.191 1.00 90.81 93 SER A CA 1
ATOM 731 C C . SER A 1 93 ? 29.216 -5.613 -13.418 1.00 90.81 93 SER A C 1
ATOM 733 O O . SER A 1 93 ? 30.274 -5.258 -13.961 1.00 90.81 93 SER A O 1
ATOM 735 N N . ARG A 1 94 ? 28.946 -5.348 -12.136 1.00 90.12 94 ARG A N 1
ATOM 736 C CA . ARG A 1 94 ? 29.890 -4.676 -11.248 1.00 90.12 94 ARG A CA 1
ATOM 737 C C . ARG A 1 94 ? 31.262 -5.337 -11.313 1.00 90.12 94 ARG A C 1
ATOM 739 O O . ARG A 1 94 ? 31.371 -6.546 -11.185 1.00 90.12 94 ARG A O 1
ATOM 746 N N . TYR A 1 95 ? 32.310 -4.549 -11.510 1.00 88.44 95 TYR A N 1
ATOM 747 C CA . TYR A 1 95 ? 33.687 -5.030 -11.488 1.00 88.44 95 TYR A CA 1
ATOM 748 C C . TYR A 1 95 ? 34.542 -4.118 -10.622 1.00 88.44 95 TYR A C 1
ATOM 750 O O . TYR A 1 95 ? 34.648 -2.913 -10.873 1.00 88.44 95 TYR A O 1
ATOM 758 N N . LEU A 1 96 ? 35.175 -4.711 -9.615 1.00 86.31 96 LEU A N 1
ATOM 759 C CA . LEU A 1 96 ? 36.116 -4.046 -8.728 1.00 86.31 96 LEU A CA 1
ATOM 760 C C . LEU A 1 96 ? 37.548 -4.393 -9.145 1.00 86.31 96 LEU A C 1
ATOM 762 O O . LEU A 1 96 ? 37.895 -5.558 -9.304 1.00 86.31 96 LEU A O 1
ATOM 766 N N . ALA A 1 97 ? 38.406 -3.382 -9.262 1.00 86.25 97 ALA A N 1
ATOM 767 C CA . ALA A 1 97 ? 39.849 -3.573 -9.383 1.00 86.25 97 ALA A CA 1
ATOM 768 C C . ALA A 1 97 ? 40.555 -2.706 -8.339 1.00 86.25 97 ALA A C 1
ATOM 770 O O . ALA A 1 97 ? 40.348 -1.490 -8.300 1.00 86.25 97 ALA A O 1
ATOM 771 N N . ASN A 1 98 ? 41.383 -3.325 -7.493 1.00 87.25 98 ASN A N 1
ATOM 772 C CA . ASN A 1 98 ? 42.106 -2.657 -6.402 1.00 87.25 98 ASN A CA 1
ATOM 773 C C . ASN A 1 98 ? 41.178 -1.822 -5.493 1.00 87.25 98 ASN A C 1
ATOM 775 O O . ASN A 1 98 ? 41.475 -0.672 -5.175 1.00 87.25 98 ASN A O 1
ATOM 779 N N . GLY A 1 99 ? 40.010 -2.373 -5.142 1.00 83.00 99 GLY A N 1
ATOM 780 C CA . GLY A 1 99 ? 39.023 -1.714 -4.277 1.00 83.00 99 GLY A CA 1
ATOM 781 C C . GLY A 1 99 ? 38.250 -0.557 -4.922 1.00 83.00 99 GLY A C 1
ATOM 782 O O . GLY A 1 99 ? 37.506 0.130 -4.229 1.00 83.00 99 GLY A O 1
ATOM 783 N N . ARG A 1 100 ? 38.400 -0.321 -6.233 1.00 85.19 100 ARG A N 1
ATOM 784 C CA . ARG A 1 100 ? 37.659 0.713 -6.971 1.00 85.19 100 ARG A CA 1
ATOM 785 C C . ARG A 1 100 ? 36.727 0.090 -7.999 1.00 85.19 100 ARG A C 1
ATOM 787 O O . ARG A 1 100 ? 37.135 -0.803 -8.742 1.00 85.19 100 ARG A O 1
ATOM 794 N N . VAL A 1 101 ? 35.506 0.614 -8.076 1.00 85.62 101 VAL A N 1
ATOM 795 C CA . VAL A 1 101 ? 34.539 0.272 -9.125 1.00 85.62 101 VAL A CA 1
ATOM 796 C C . VAL A 1 101 ? 35.088 0.741 -10.466 1.00 85.62 101 VAL A C 1
ATOM 798 O O . VAL A 1 101 ? 35.404 1.916 -10.649 1.00 85.62 101 VAL A O 1
ATOM 801 N N . LYS A 1 102 ? 35.261 -0.204 -11.385 1.00 87.50 102 LYS A N 1
ATOM 802 C CA . LYS A 1 102 ? 35.701 0.045 -12.760 1.00 87.50 102 LYS A CA 1
ATOM 803 C C . LYS A 1 102 ? 34.540 0.036 -13.737 1.00 87.50 102 LYS A C 1
ATOM 805 O O . LYS A 1 102 ? 34.564 0.822 -14.675 1.00 87.50 102 LYS A O 1
ATOM 810 N N . THR A 1 103 ? 33.564 -0.834 -13.503 1.00 87.00 103 THR A N 1
ATOM 811 C CA . THR A 1 103 ? 32.285 -0.864 -14.216 1.00 87.00 103 THR A CA 1
ATOM 8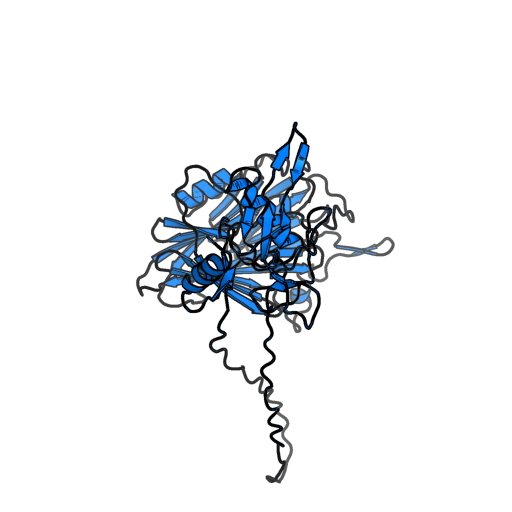12 C C . THR A 1 103 ? 31.172 -1.211 -13.233 1.00 87.00 103 THR A C 1
ATOM 814 O O . THR A 1 103 ? 31.413 -1.972 -12.297 1.00 87.00 103 THR A O 1
ATOM 817 N N . ASP A 1 104 ? 29.980 -0.664 -13.429 1.00 89.38 104 ASP A N 1
ATOM 818 C CA . ASP A 1 104 ? 28.756 -0.926 -12.673 1.00 89.38 104 ASP A CA 1
ATOM 819 C C . ASP A 1 104 ? 27.516 -0.832 -13.578 1.00 89.38 104 ASP A C 1
ATOM 821 O O . ASP A 1 104 ? 26.602 -0.025 -13.372 1.00 89.38 104 ASP A O 1
ATOM 825 N N . GLY A 1 105 ? 27.477 -1.674 -14.611 1.00 91.62 105 GLY A N 1
ATOM 826 C CA . GLY A 1 105 ? 26.359 -1.742 -15.546 1.00 91.62 105 GLY A CA 1
ATOM 827 C C . GLY A 1 105 ? 26.516 -0.919 -16.819 1.00 91.62 105 GLY A C 1
ATOM 828 O O . GLY A 1 105 ? 25.526 -0.742 -17.526 1.00 91.62 105 GLY A O 1
ATOM 829 N N . GLU A 1 106 ? 27.709 -0.406 -17.124 1.00 95.62 106 GLU A N 1
ATOM 830 C CA . GLU A 1 106 ? 27.964 0.265 -18.399 1.00 95.62 106 GLU A CA 1
ATOM 831 C C . GLU A 1 106 ? 28.043 -0.721 -19.574 1.00 95.62 106 GLU A C 1
ATOM 833 O O . GLU A 1 106 ? 28.276 -1.926 -19.411 1.00 95.62 106 GLU A O 1
ATOM 838 N N . TRP A 1 107 ? 27.831 -0.191 -20.778 1.00 96.56 107 TRP A N 1
ATOM 839 C CA . TRP A 1 107 ? 27.682 -0.966 -22.006 1.00 96.56 107 TRP A CA 1
ATOM 840 C C . TRP A 1 107 ? 28.909 -0.868 -22.910 1.00 96.56 107 TRP A C 1
ATOM 842 O O . TRP A 1 107 ? 29.590 0.156 -22.956 1.00 96.56 107 TRP A O 1
ATOM 852 N N . ALA A 1 108 ? 29.148 -1.913 -23.692 1.00 95.88 108 ALA A N 1
ATOM 853 C CA . ALA A 1 108 ? 30.152 -1.928 -24.750 1.00 95.88 108 ALA A CA 1
ATOM 854 C C . ALA A 1 108 ? 29.613 -2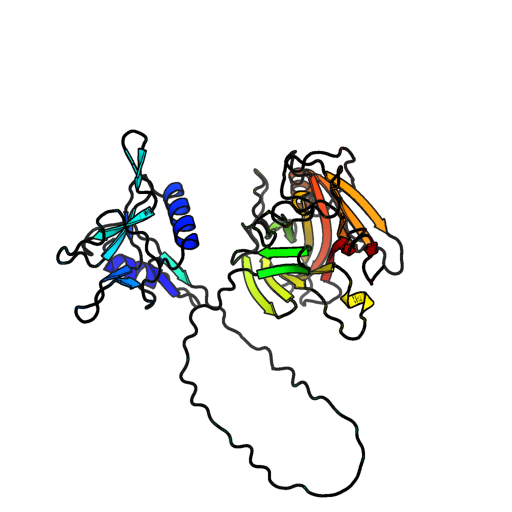.683 -25.963 1.00 95.88 108 ALA A C 1
ATOM 856 O O . ALA A 1 108 ? 28.893 -3.676 -25.802 1.00 95.88 108 ALA A O 1
ATOM 857 N N . ASN A 1 109 ? 29.965 -2.233 -27.168 1.00 95.19 109 ASN A N 1
ATOM 858 C CA . ASN A 1 109 ? 29.726 -3.032 -28.360 1.00 95.19 109 ASN A CA 1
ATOM 859 C C . ASN A 1 109 ? 30.861 -4.047 -28.545 1.00 95.19 109 ASN A C 1
ATOM 861 O O . ASN A 1 109 ? 32.015 -3.792 -28.207 1.00 95.19 109 ASN A O 1
ATOM 865 N N . VAL A 1 110 ? 30.512 -5.234 -29.028 1.00 96.00 110 VAL A N 1
ATOM 866 C CA . VAL A 1 110 ? 31.378 -6.408 -29.140 1.00 96.00 110 VAL A CA 1
ATOM 867 C C . VAL A 1 110 ? 31.014 -7.216 -30.387 1.00 96.00 110 VAL A C 1
ATOM 869 O O . VAL A 1 110 ? 29.940 -7.058 -30.976 1.00 96.00 110 VAL A O 1
ATOM 872 N N . LEU A 1 111 ? 31.902 -8.130 -30.781 1.00 96.00 111 LEU A N 1
ATOM 873 C CA . LEU A 1 111 ? 31.643 -9.080 -31.861 1.00 96.00 111 LEU A CA 1
ATOM 874 C C . LEU A 1 111 ? 30.450 -9.984 -31.513 1.00 96.00 111 LEU A C 1
ATOM 876 O O . LEU A 1 111 ? 30.470 -10.716 -30.523 1.00 96.00 111 LEU A O 1
ATOM 880 N N . CYS A 1 112 ? 29.437 -10.010 -32.380 1.00 94.75 112 CYS A N 1
ATOM 881 C CA . CYS A 1 112 ? 28.209 -10.794 -32.185 1.00 94.75 112 CYS A CA 1
ATOM 882 C C . CYS A 1 112 ? 28.429 -12.315 -32.041 1.00 94.75 112 CYS A C 1
ATOM 884 O O . CYS A 1 112 ? 27.555 -13.025 -31.538 1.00 94.75 112 CYS A O 1
ATOM 886 N N . GLY A 1 113 ? 29.574 -12.820 -32.515 1.00 95.00 113 GLY A N 1
ATOM 887 C CA . GLY A 1 113 ? 29.952 -14.233 -32.449 1.00 95.00 113 GLY A CA 1
ATOM 888 C C . GLY A 1 113 ? 30.520 -14.685 -31.100 1.00 95.00 113 GLY A C 1
ATOM 889 O O . GLY A 1 113 ? 30.723 -15.882 -30.914 1.00 95.00 113 GLY A O 1
ATOM 890 N N . LEU A 1 114 ? 30.778 -13.767 -30.162 1.00 95.00 114 LEU A N 1
ATOM 891 C CA . LEU A 1 114 ? 31.286 -14.121 -28.835 1.00 95.00 114 LEU A CA 1
ATOM 892 C C . LEU A 1 114 ? 30.216 -14.797 -27.977 1.00 95.00 114 LEU A C 1
ATOM 894 O O . LEU A 1 114 ? 29.018 -14.602 -28.163 1.00 95.00 114 LEU A O 1
ATOM 898 N N . ALA A 1 115 ? 30.650 -15.606 -27.013 1.00 95.88 115 ALA A N 1
ATOM 899 C CA . ALA A 1 115 ? 29.751 -16.252 -26.070 1.00 95.88 115 ALA A CA 1
ATOM 900 C C . ALA A 1 115 ? 29.607 -15.407 -24.797 1.00 95.88 115 ALA A C 1
ATOM 902 O O . ALA A 1 115 ? 30.561 -15.256 -24.036 1.00 95.88 115 ALA A O 1
ATOM 903 N N . HIS A 1 116 ? 28.391 -14.927 -24.536 1.00 95.81 116 HIS A N 1
ATOM 904 C CA . HIS A 1 116 ? 28.042 -14.225 -23.297 1.00 95.81 116 HIS A CA 1
ATOM 905 C C . HIS A 1 116 ? 26.785 -14.811 -22.645 1.00 95.81 116 HIS A C 1
ATOM 907 O O . HIS A 1 116 ? 26.138 -15.718 -23.196 1.00 95.81 116 HIS A O 1
ATOM 913 N N . VAL A 1 117 ? 26.492 -14.325 -21.438 1.00 93.56 117 VAL A N 1
ATOM 914 C CA . VAL A 1 117 ? 25.295 -14.677 -20.671 1.00 93.56 117 VAL A CA 1
ATOM 915 C C . VAL A 1 117 ? 24.067 -14.057 -21.331 1.00 93.56 117 VAL A C 1
ATOM 917 O O . VAL A 1 117 ? 24.127 -12.943 -21.851 1.00 93.56 117 VAL A O 1
ATOM 920 N N . VAL A 1 118 ? 22.954 -14.786 -21.313 1.00 93.12 118 VAL A N 1
ATOM 921 C CA . VAL A 1 118 ? 21.686 -14.342 -21.895 1.00 93.12 118 VAL A CA 1
ATOM 922 C C . VAL A 1 118 ? 20.772 -13.835 -20.799 1.00 93.12 118 VAL A C 1
ATOM 924 O O . VAL A 1 118 ? 20.558 -14.526 -19.805 1.00 93.12 118 VAL A O 1
ATOM 927 N N . LEU A 1 119 ? 20.201 -12.655 -21.012 1.00 90.06 119 LEU A N 1
ATOM 928 C CA . LEU A 1 119 ? 19.140 -12.119 -20.179 1.00 90.06 119 LEU A CA 1
ATOM 929 C C . LEU A 1 119 ? 17.963 -11.728 -21.071 1.00 90.06 119 LEU A C 1
ATOM 931 O O . LEU A 1 119 ? 18.097 -10.909 -21.982 1.00 90.06 119 LEU A O 1
ATOM 935 N N . CYS A 1 120 ? 16.812 -12.343 -20.810 1.00 90.56 120 CYS A N 1
ATOM 936 C CA . CYS A 1 120 ? 15.589 -12.104 -21.561 1.00 90.56 120 CYS A CA 1
ATOM 937 C C . CYS A 1 120 ? 14.643 -11.191 -20.779 1.00 90.56 120 CYS A C 1
ATOM 939 O O . CYS A 1 120 ? 14.490 -11.341 -19.567 1.00 90.56 120 CYS A O 1
ATOM 941 N N . GLN A 1 121 ? 13.952 -10.301 -21.484 1.00 85.62 121 GLN A N 1
ATOM 942 C CA . GLN A 1 121 ? 12.781 -9.598 -20.976 1.00 85.62 121 GLN A CA 1
ATOM 943 C C . GLN A 1 121 ? 11.506 -10.243 -21.503 1.00 85.62 121 GLN A C 1
ATOM 945 O O . GLN A 1 121 ? 11.454 -10.708 -22.641 1.00 85.62 121 GLN A O 1
ATOM 950 N N . ARG A 1 122 ? 10.450 -10.210 -20.695 1.00 81.56 122 ARG A N 1
ATOM 951 C CA . ARG A 1 122 ? 9.114 -10.661 -21.082 1.00 81.56 122 ARG A CA 1
ATOM 952 C C . ARG A 1 122 ? 8.155 -9.478 -21.061 1.00 81.56 122 ARG A C 1
ATOM 954 O O . ARG A 1 122 ? 7.893 -8.917 -19.997 1.00 81.56 122 ARG A O 1
ATOM 961 N N . LEU A 1 123 ? 7.606 -9.130 -22.222 1.00 64.31 123 LEU A N 1
ATOM 962 C CA . LEU A 1 123 ? 6.594 -8.085 -22.349 1.00 64.31 123 LEU A CA 1
ATOM 963 C C . LEU A 1 123 ? 5.220 -8.661 -21.987 1.00 64.31 123 LEU A C 1
ATOM 965 O O . LEU A 1 123 ? 4.738 -9.610 -22.608 1.00 64.31 123 LEU A O 1
ATOM 969 N N . GLN A 1 124 ? 4.588 -8.090 -20.962 1.00 53.78 124 GLN A N 1
ATOM 970 C CA . GLN A 1 124 ? 3.198 -8.386 -20.619 1.00 53.78 124 GLN A CA 1
ATOM 971 C C . GLN A 1 124 ? 2.258 -7.468 -21.407 1.00 53.78 124 GLN A C 1
ATOM 973 O O . GLN A 1 124 ? 2.214 -6.269 -21.127 1.00 53.78 124 GLN A O 1
ATOM 978 N N . TYR A 1 125 ? 1.519 -8.037 -22.369 1.00 46.22 125 TYR A N 1
ATOM 979 C CA . TYR A 1 125 ? 0.396 -7.383 -23.044 1.00 46.22 125 TYR A CA 1
ATOM 980 C C . TYR A 1 125 ? -0.906 -7.635 -22.274 1.00 46.22 125 TYR A C 1
ATOM 982 O O . TYR A 1 125 ? -1.209 -8.773 -21.919 1.00 46.22 125 TYR A O 1
ATOM 990 N N . TRP A 1 126 ? -1.692 -6.581 -22.053 1.00 36.53 126 TRP A N 1
ATOM 991 C CA . TRP A 1 126 ? -3.072 -6.685 -21.580 1.00 36.53 126 TRP A CA 1
ATOM 992 C C . TRP A 1 126 ? -4.008 -6.787 -22.790 1.00 36.53 126 TRP A C 1
ATOM 994 O O . TRP A 1 126 ? -4.065 -5.863 -23.598 1.00 36.53 126 TRP A O 1
ATOM 1004 N N . THR A 1 127 ? -4.766 -7.877 -22.928 1.00 33.75 127 THR A N 1
ATOM 1005 C CA . THR A 1 127 ? -5.921 -7.907 -23.839 1.00 33.75 127 THR A CA 1
ATOM 1006 C C . THR A 1 127 ? -7.141 -7.345 -23.123 1.00 33.75 127 THR A C 1
ATOM 1008 O O . THR A 1 127 ? -7.616 -7.913 -22.141 1.00 33.75 127 THR A O 1
ATOM 1011 N N . TYR A 1 128 ? -7.659 -6.226 -23.626 1.00 34.53 128 TYR A N 1
ATOM 1012 C CA . TYR A 1 128 ? -8.932 -5.655 -23.198 1.00 34.53 128 TYR A CA 1
ATOM 1013 C C . TYR A 1 128 ? -10.070 -6.523 -23.751 1.00 34.53 128 TYR A C 1
ATOM 1015 O O . TYR A 1 128 ? -10.408 -6.418 -24.929 1.00 34.53 128 TYR A O 1
ATOM 1023 N N . GLN A 1 129 ? -10.658 -7.402 -22.938 1.00 34.06 129 GLN A N 1
ATOM 1024 C CA . GLN A 1 129 ? -11.887 -8.104 -23.316 1.00 34.06 129 GLN A CA 1
ATOM 1025 C C . GLN A 1 129 ? -13.089 -7.518 -22.566 1.00 34.06 129 GLN A C 1
ATOM 1027 O O . GLN A 1 129 ? -13.265 -7.721 -21.371 1.00 34.06 129 GLN A O 1
ATOM 1032 N N . GLN A 1 130 ? -13.889 -6.775 -23.341 1.00 32.66 130 GLN A N 1
ATOM 1033 C CA . GLN A 1 130 ? -15.290 -6.385 -23.137 1.00 32.66 130 GLN A CA 1
ATOM 1034 C C . GLN A 1 130 ? -15.667 -5.672 -21.827 1.00 32.66 130 GLN A C 1
ATOM 1036 O O . GLN A 1 130 ? -16.272 -6.245 -20.927 1.00 32.66 130 GLN A O 1
ATOM 1041 N N . SER A 1 131 ? -15.525 -4.346 -21.820 1.00 27.58 131 SER A N 1
ATOM 1042 C CA . SER A 1 131 ? -16.610 -3.498 -21.317 1.00 27.58 131 SER A CA 1
ATOM 1043 C C . SER A 1 131 ? -17.455 -3.067 -22.514 1.00 27.58 131 SER A C 1
ATOM 1045 O O . SER A 1 131 ? -16.963 -2.350 -23.386 1.00 27.58 131 SER A O 1
ATOM 1047 N N . GLN A 1 132 ? -18.716 -3.494 -22.578 1.00 31.48 132 GLN A N 1
ATOM 1048 C CA . GLN A 1 132 ? -19.700 -2.785 -23.397 1.00 31.48 132 GLN A CA 1
ATOM 1049 C C . GLN A 1 132 ? -19.665 -1.301 -22.989 1.00 31.48 132 GLN A C 1
ATOM 1051 O O . GLN A 1 132 ? -19.660 -1.024 -21.783 1.00 31.48 132 GLN A O 1
ATOM 1056 N N . PRO A 1 133 ? -19.607 -0.338 -23.924 1.00 32.88 133 PRO A N 1
ATOM 1057 C CA . PRO A 1 133 ? -19.806 1.050 -23.555 1.00 32.88 133 PRO A CA 1
ATOM 1058 C C . PRO A 1 133 ? -21.213 1.164 -22.966 1.00 32.88 133 PRO A C 1
ATOM 1060 O O . PRO A 1 133 ? -22.203 0.858 -23.629 1.00 32.88 133 PRO A O 1
ATOM 1063 N N . ILE A 1 134 ? -21.303 1.584 -21.704 1.00 29.91 134 ILE A N 1
ATOM 1064 C CA . ILE A 1 134 ? -22.553 2.103 -21.159 1.00 29.91 134 ILE A CA 1
ATOM 1065 C C . ILE A 1 134 ? -22.888 3.306 -22.036 1.00 29.91 134 ILE A C 1
ATOM 1067 O O . ILE A 1 134 ? -22.247 4.352 -21.936 1.00 29.91 134 ILE A O 1
ATOM 1071 N N . LEU A 1 135 ? -23.859 3.138 -22.932 1.00 27.97 135 LEU A N 1
ATOM 1072 C CA . LEU A 1 135 ? -24.510 4.255 -23.593 1.00 27.97 135 LEU A CA 1
ATOM 1073 C C . LEU A 1 135 ? -25.088 5.135 -22.478 1.00 27.97 135 LEU A C 1
ATOM 1075 O O . LEU A 1 135 ? -26.087 4.782 -21.851 1.00 27.97 135 LEU A O 1
ATOM 1079 N N . MET A 1 136 ? -24.456 6.275 -22.203 1.00 25.95 136 MET A N 1
ATOM 1080 C CA . MET A 1 136 ? -25.097 7.333 -21.431 1.00 25.95 136 MET A CA 1
ATOM 1081 C C . MET A 1 136 ? -26.188 7.953 -22.307 1.00 25.95 136 MET A C 1
ATOM 1083 O O . MET A 1 136 ? -25.981 8.966 -22.965 1.00 25.95 136 MET A O 1
ATOM 1087 N N . ALA A 1 137 ? -27.361 7.324 -22.333 1.00 28.00 137 ALA A N 1
ATOM 1088 C CA . ALA A 1 137 ? -28.572 7.951 -22.836 1.00 28.00 137 ALA A CA 1
ATOM 1089 C C . ALA A 1 137 ? -29.112 8.883 -21.743 1.00 28.00 137 ALA A C 1
ATOM 1091 O O . ALA A 1 137 ? -29.758 8.453 -20.786 1.00 28.00 137 ALA A O 1
ATOM 1092 N N . THR A 1 138 ? -28.843 10.180 -21.864 1.00 27.98 138 THR A N 1
ATOM 1093 C CA . THR A 1 138 ? -29.518 11.197 -21.057 1.00 27.98 138 THR A CA 1
ATOM 1094 C C . THR A 1 138 ? -30.924 11.411 -21.616 1.00 27.98 138 THR A C 1
ATOM 1096 O O . THR A 1 138 ? -31.138 12.103 -22.607 1.00 27.98 138 THR A O 1
ATOM 1099 N N . ARG A 1 139 ? -31.932 10.807 -20.978 1.00 25.45 139 ARG A N 1
ATOM 1100 C CA . ARG A 1 139 ? -33.341 11.071 -21.297 1.00 25.45 139 ARG A CA 1
ATOM 1101 C C . ARG A 1 139 ? -33.728 12.452 -20.758 1.00 25.45 139 ARG A C 1
ATOM 1103 O O . ARG A 1 139 ? -34.182 12.566 -19.621 1.00 25.45 139 ARG A O 1
ATOM 1110 N N . ARG A 1 140 ? -33.585 13.512 -21.561 1.00 28.47 140 ARG A N 1
ATOM 1111 C CA . ARG A 1 140 ? -34.306 14.768 -21.298 1.00 28.47 140 ARG A CA 1
ATOM 1112 C C . ARG A 1 140 ? -35.780 14.554 -21.639 1.00 28.47 140 ARG A C 1
ATOM 1114 O O . ARG A 1 140 ? -36.139 14.358 -22.794 1.00 28.47 140 ARG A O 1
ATOM 1121 N N . ARG A 1 141 ? -36.642 14.570 -20.619 1.00 30.92 141 ARG A N 1
ATOM 1122 C CA . ARG A 1 141 ? -38.078 14.806 -20.801 1.00 30.92 141 ARG A CA 1
ATOM 1123 C C . ARG A 1 141 ? -38.266 16.284 -21.118 1.00 30.92 141 ARG A C 1
ATOM 1125 O O . ARG A 1 141 ? -38.159 17.107 -20.216 1.00 30.92 141 ARG A O 1
ATOM 1132 N N . THR A 1 142 ? -38.619 16.595 -22.354 1.00 29.50 142 THR A N 1
ATOM 1133 C CA . THR A 1 142 ? -39.376 17.805 -22.675 1.00 29.50 142 THR A CA 1
ATOM 1134 C C . THR A 1 142 ? -40.431 17.429 -23.705 1.00 29.50 142 THR A C 1
ATOM 1136 O O . THR A 1 142 ? -40.107 17.112 -24.844 1.00 29.50 142 THR A O 1
ATOM 1139 N N . ASN A 1 143 ? -41.687 17.407 -23.258 1.00 31.39 143 ASN A N 1
ATOM 1140 C CA . ASN A 1 143 ? -42.863 17.426 -24.122 1.00 31.39 143 ASN A CA 1
ATOM 1141 C C . ASN A 1 143 ? -42.878 18.769 -24.854 1.00 31.39 143 ASN A C 1
ATOM 1143 O O . ASN A 1 143 ? -42.773 19.762 -24.150 1.00 31.39 143 ASN A O 1
ATOM 1147 N N . TRP A 1 144 ? -43.010 18.786 -26.182 1.00 30.25 144 TRP A N 1
ATOM 1148 C CA . TRP A 1 144 ? -43.790 19.722 -27.015 1.00 30.25 144 TRP A CA 1
ATOM 1149 C C . TRP A 1 144 ? -43.773 19.193 -28.469 1.00 30.25 144 TRP A C 1
ATOM 1151 O O . TRP A 1 144 ? -42.919 18.388 -28.825 1.00 30.25 144 TRP A O 1
ATOM 1161 N N . LEU A 1 145 ? -44.812 19.550 -29.222 1.00 29.80 145 LEU A N 1
ATOM 1162 C CA . LEU A 1 145 ? -45.418 18.851 -30.362 1.00 29.80 145 LEU A CA 1
ATOM 1163 C C . LEU A 1 145 ? -44.673 18.863 -31.718 1.00 29.80 145 LEU A C 1
ATOM 1165 O O . LEU A 1 145 ? -43.894 19.764 -32.001 1.00 29.80 145 LEU A O 1
ATOM 1169 N N . SER A 1 146 ? -45.123 17.890 -32.532 1.00 30.88 146 SER A N 1
ATOM 1170 C CA . SER A 1 146 ? -45.280 17.803 -34.002 1.00 30.88 146 SER A CA 1
ATOM 1171 C C . SER A 1 146 ? -44.064 17.609 -34.917 1.00 30.88 146 SER A C 1
ATOM 1173 O O . SER A 1 146 ? -43.221 18.487 -35.036 1.00 30.88 146 SER A O 1
ATOM 1175 N N . ASP A 1 147 ? -44.124 16.462 -35.608 1.00 31.56 147 ASP A N 1
ATOM 1176 C CA . ASP A 1 147 ? -43.837 16.220 -37.029 1.00 31.56 147 ASP A CA 1
ATOM 1177 C C . ASP A 1 147 ? -42.456 16.586 -37.586 1.00 31.56 147 ASP A C 1
ATOM 1179 O O . ASP A 1 147 ? -42.186 17.728 -37.922 1.00 31.56 147 ASP A O 1
ATOM 1183 N N . GLU A 1 148 ? -41.601 15.569 -37.735 1.00 30.75 148 GLU A N 1
ATOM 1184 C CA . GLU A 1 148 ? -41.135 15.045 -39.036 1.00 30.75 148 GLU A CA 1
ATOM 1185 C C . GLU A 1 148 ? -39.985 14.047 -38.798 1.00 30.75 148 GLU A C 1
ATOM 1187 O O . GLU A 1 148 ? -38.908 14.380 -38.304 1.00 30.75 148 GLU A O 1
ATOM 1192 N N . LEU A 1 149 ? -40.239 12.781 -39.130 1.00 32.19 149 LEU A N 1
ATOM 1193 C CA . LEU A 1 149 ? -39.198 11.818 -39.468 1.00 32.19 149 LEU A CA 1
ATOM 1194 C C . LEU A 1 149 ? -38.845 12.087 -40.928 1.00 32.19 149 LEU A C 1
ATOM 1196 O O . LEU A 1 149 ? -39.709 11.877 -41.768 1.00 32.19 149 LEU A O 1
ATOM 1200 N N . ASP A 1 150 ? -37.632 12.560 -41.212 1.00 27.83 150 ASP A N 1
ATOM 1201 C CA . ASP A 1 150 ? -36.778 12.002 -42.266 1.00 27.83 150 ASP A CA 1
ATOM 1202 C C . ASP A 1 150 ? -35.437 12.749 -42.388 1.00 27.83 150 ASP A C 1
ATOM 1204 O O . ASP A 1 150 ? -35.344 13.965 -42.264 1.00 27.83 150 ASP A O 1
ATOM 1208 N N . ALA A 1 151 ? -34.398 11.955 -42.657 1.00 30.23 151 ALA A N 1
ATOM 1209 C CA . ALA A 1 151 ? -33.095 12.335 -43.202 1.00 30.23 151 ALA A CA 1
ATOM 1210 C C . ALA A 1 151 ? -32.213 13.314 -42.398 1.00 30.23 151 ALA A C 1
ATOM 1212 O O . ALA A 1 151 ? -32.159 14.511 -42.665 1.00 30.23 151 ALA A O 1
ATOM 1213 N N . LEU A 1 152 ? -31.340 12.760 -41.548 1.00 25.17 152 LEU A N 1
ATOM 1214 C CA . LEU A 1 152 ? -29.985 13.301 -41.415 1.00 25.17 152 LEU A CA 1
ATOM 1215 C C . LEU A 1 152 ? -28.961 12.174 -41.535 1.00 25.17 152 LEU A C 1
ATOM 1217 O O . LEU A 1 152 ? -28.749 11.380 -40.617 1.00 25.17 152 LEU A O 1
ATOM 1221 N N . ASP A 1 153 ? -28.348 12.143 -42.716 1.00 25.59 153 ASP A N 1
ATOM 1222 C CA . ASP A 1 153 ? -27.137 11.420 -43.068 1.00 25.59 153 ASP A CA 1
ATOM 1223 C C . ASP A 1 153 ? -26.069 11.555 -41.977 1.00 25.59 153 ASP A C 1
ATOM 1225 O O . ASP A 1 153 ? -25.369 12.566 -41.862 1.00 25.59 153 ASP A O 1
ATOM 1229 N N . VAL A 1 154 ? -25.886 10.496 -41.192 1.00 25.28 154 VAL A N 1
ATOM 1230 C CA . VAL A 1 154 ? -24.648 10.319 -40.439 1.00 25.28 154 VAL A CA 1
ATOM 1231 C C . VAL A 1 154 ? -23.617 9.818 -41.438 1.00 25.28 154 VAL A C 1
ATOM 1233 O O . VAL A 1 154 ? -23.542 8.626 -41.730 1.00 25.28 154 VAL A O 1
ATOM 1236 N N . TYR A 1 155 ? -22.827 10.749 -41.974 1.00 23.36 155 TYR A N 1
ATOM 1237 C CA . TYR A 1 155 ? -21.582 10.446 -42.669 1.00 23.36 155 TYR A CA 1
ATOM 1238 C C . TYR A 1 155 ? -20.764 9.476 -41.808 1.00 23.36 155 TYR A C 1
ATOM 1240 O O . TYR A 1 155 ? -20.147 9.858 -40.811 1.00 23.36 155 TYR A O 1
ATOM 1248 N N . SER A 1 156 ? -20.744 8.203 -42.200 1.00 24.05 156 SER A N 1
ATOM 1249 C CA . SER A 1 156 ? -19.766 7.241 -41.724 1.00 24.05 156 SER A CA 1
ATOM 1250 C C . SER A 1 156 ? -18.414 7.657 -42.293 1.00 24.05 156 SER A C 1
ATOM 1252 O O . SER A 1 156 ? -17.993 7.187 -43.352 1.00 24.05 156 SER A O 1
ATOM 1254 N N . ILE A 1 157 ? -17.720 8.561 -41.603 1.00 23.70 157 ILE A N 1
ATOM 1255 C CA . ILE A 1 157 ? -16.280 8.700 -41.782 1.00 23.70 157 ILE A CA 1
ATOM 1256 C C . ILE A 1 157 ? -15.691 7.418 -41.198 1.00 23.70 157 ILE A C 1
ATOM 1258 O O . ILE A 1 157 ? -15.380 7.334 -40.011 1.00 23.70 157 ILE A O 1
ATOM 1262 N N . MET A 1 158 ? -15.576 6.387 -42.038 1.00 25.06 158 MET A N 1
ATOM 1263 C CA . MET A 1 158 ? -14.623 5.316 -41.805 1.00 25.06 158 MET A CA 1
ATOM 1264 C C . MET A 1 158 ? -13.244 5.970 -41.842 1.00 25.06 158 MET A C 1
ATOM 1266 O O . MET A 1 158 ? -12.617 6.093 -42.892 1.00 25.06 158 MET A O 1
ATOM 1270 N N . MET A 1 159 ? -12.781 6.444 -40.685 1.00 25.36 159 MET A N 1
ATOM 1271 C CA . MET A 1 159 ? -11.357 6.620 -40.479 1.00 25.36 159 MET A CA 1
ATOM 1272 C C . MET A 1 159 ? -10.774 5.223 -40.623 1.00 25.36 159 MET A C 1
ATOM 1274 O O . MET A 1 159 ? -10.931 4.389 -39.731 1.00 25.36 159 MET A O 1
ATOM 1278 N N . ASN A 1 160 ? -10.160 4.952 -41.777 1.00 25.47 160 ASN A N 1
ATOM 1279 C CA . ASN A 1 160 ? -9.238 3.841 -41.926 1.00 25.47 160 ASN A CA 1
ATOM 1280 C C . ASN A 1 160 ? -8.313 3.905 -40.717 1.00 25.47 160 ASN A C 1
ATOM 1282 O O . ASN A 1 160 ? -7.503 4.828 -40.605 1.00 25.47 160 ASN A O 1
ATOM 1286 N N . SER A 1 161 ? -8.480 2.975 -39.778 1.00 28.62 161 SER A N 1
ATOM 1287 C CA . SER A 1 161 ? -7.573 2.859 -38.657 1.00 28.62 161 SER A CA 1
ATOM 1288 C C . SER A 1 161 ? -6.247 2.409 -39.251 1.00 28.62 161 SER A C 1
ATOM 1290 O O . SER A 1 161 ? -5.986 1.218 -39.407 1.00 28.62 161 SER A O 1
ATOM 1292 N N . THR A 1 162 ? -5.387 3.358 -39.610 1.00 25.78 162 THR A N 1
ATOM 1293 C CA . THR A 1 162 ? -3.958 3.119 -39.497 1.00 25.78 162 THR A CA 1
ATOM 1294 C C . THR A 1 162 ? -3.761 2.688 -38.059 1.00 25.78 162 THR A C 1
ATOM 1296 O O . THR A 1 162 ? -3.950 3.488 -37.141 1.00 25.78 162 THR A O 1
ATOM 1299 N N . THR A 1 163 ? -3.511 1.399 -37.861 1.00 29.61 163 THR A N 1
ATOM 1300 C CA . THR A 1 163 ? -3.257 0.808 -36.557 1.00 29.61 163 THR A CA 1
ATOM 1301 C C . THR A 1 163 ? -2.024 1.502 -35.999 1.00 29.61 163 THR A C 1
ATOM 1303 O O . THR A 1 163 ? -0.891 1.138 -36.309 1.00 29.61 163 THR A O 1
ATOM 1306 N N . PHE A 1 164 ? -2.232 2.565 -35.225 1.00 28.25 164 PHE A N 1
ATOM 1307 C CA . PHE A 1 164 ? -1.160 3.187 -34.481 1.00 28.25 164 PHE A CA 1
ATOM 1308 C C . PHE A 1 164 ? -0.798 2.175 -33.403 1.00 28.25 164 PHE A C 1
ATOM 1310 O O . PHE A 1 164 ? -1.560 1.933 -32.467 1.00 28.25 164 PHE A O 1
ATOM 1317 N N . LYS A 1 165 ? 0.332 1.497 -33.594 1.00 28.30 165 LYS A N 1
ATOM 1318 C CA . LYS A 1 165 ? 0.902 0.586 -32.610 1.00 28.30 165 LYS A CA 1
ATOM 1319 C C . LYS A 1 165 ? 1.347 1.459 -31.434 1.00 28.30 165 LYS A C 1
ATOM 1321 O O . LYS A 1 165 ? 2.483 1.915 -31.391 1.00 28.30 165 LYS A O 1
ATOM 1326 N N . ARG A 1 166 ? 0.431 1.768 -30.512 1.00 29.81 166 ARG A N 1
ATOM 1327 C CA . ARG A 1 166 ? 0.768 2.434 -29.253 1.00 29.81 166 ARG A CA 1
ATOM 1328 C C . ARG A 1 166 ? 1.460 1.398 -28.369 1.00 29.81 166 ARG A C 1
ATOM 1330 O O . ARG A 1 166 ? 0.843 0.680 -27.594 1.00 29.81 166 ARG A O 1
ATOM 1337 N N . THR A 1 167 ? 2.759 1.246 -28.572 1.00 42.19 167 THR A N 1
ATOM 1338 C CA . THR A 1 167 ? 3.658 0.612 -27.611 1.00 42.19 167 THR A CA 1
ATOM 1339 C C . THR A 1 167 ? 3.846 1.584 -26.445 1.00 42.19 167 THR A C 1
ATOM 1341 O O . THR A 1 167 ? 4.240 2.717 -26.695 1.00 42.19 167 THR A O 1
ATOM 1344 N N . HIS A 1 168 ? 3.583 1.118 -25.216 1.00 40.69 168 HIS A N 1
ATOM 1345 C CA . HIS A 1 168 ? 3.624 1.826 -23.919 1.00 40.69 168 HIS A CA 1
ATOM 1346 C C . HIS A 1 168 ? 2.317 2.482 -23.433 1.00 40.69 168 HIS A C 1
ATOM 1348 O O . HIS A 1 168 ? 2.215 3.698 -23.355 1.00 40.69 168 HIS A O 1
ATOM 1354 N N . ASP A 1 169 ? 1.369 1.667 -22.956 1.00 49.25 169 ASP A N 1
ATOM 1355 C CA . ASP A 1 169 ? 0.485 2.063 -21.843 1.00 49.25 169 ASP A CA 1
ATOM 1356 C C . ASP A 1 169 ? 1.021 1.426 -20.540 1.00 49.25 169 ASP A C 1
ATOM 1358 O O . ASP A 1 169 ? 0.352 0.636 -19.872 1.00 49.25 169 ASP A O 1
ATOM 1362 N N . VAL A 1 170 ? 2.288 1.691 -20.204 1.00 55.25 170 VAL A N 1
ATOM 1363 C CA . VAL A 1 170 ? 2.800 1.417 -18.854 1.00 55.25 170 VAL A CA 1
ATOM 1364 C C . VAL A 1 170 ? 2.564 2.689 -18.059 1.00 55.25 170 VAL A C 1
ATOM 1366 O O . VAL A 1 170 ? 3.189 3.710 -18.329 1.00 55.25 170 VAL A O 1
ATOM 1369 N N . LEU A 1 171 ? 1.629 2.650 -17.111 1.00 67.19 171 LEU A N 1
ATOM 1370 C CA . LEU A 1 171 ? 1.463 3.761 -16.181 1.00 67.19 171 LEU A CA 1
ATOM 1371 C C . LEU A 1 171 ? 2.739 3.853 -15.327 1.00 67.19 171 LEU A C 1
ATOM 1373 O O . LEU A 1 171 ? 3.076 2.861 -14.676 1.00 67.19 171 LEU A O 1
ATOM 1377 N N . PRO A 1 172 ? 3.447 4.998 -15.313 1.00 75.06 172 PRO A N 1
ATOM 1378 C CA . PRO A 1 172 ? 4.667 5.157 -14.515 1.00 75.06 172 PRO A CA 1
ATOM 1379 C C . PRO A 1 172 ? 4.376 5.075 -13.010 1.00 75.06 172 PRO A C 1
ATOM 1381 O O . PRO A 1 172 ? 5.236 4.687 -12.224 1.00 75.06 172 PRO A O 1
ATOM 1384 N N . ALA A 1 173 ? 3.142 5.401 -12.619 1.00 86.50 173 ALA A N 1
ATOM 1385 C CA . ALA A 1 173 ? 2.631 5.221 -11.275 1.00 86.50 173 ALA A CA 1
ATOM 1386 C C . ALA A 1 173 ? 1.133 4.896 -11.309 1.00 86.50 173 ALA A C 1
ATOM 1388 O O . ALA A 1 173 ? 0.381 5.443 -12.120 1.00 86.50 173 ALA A O 1
ATOM 1389 N N . VAL A 1 174 ? 0.689 4.025 -10.406 1.00 93.19 174 VAL A N 1
ATOM 1390 C CA . VAL A 1 174 ? -0.726 3.673 -10.233 1.00 93.19 174 VAL A CA 1
ATOM 1391 C C . VAL A 1 174 ? -1.257 4.362 -8.972 1.00 93.19 174 VAL A C 1
ATOM 1393 O O . VAL A 1 174 ? -0.674 4.167 -7.902 1.00 93.19 174 VAL A O 1
ATOM 1396 N N . PRO A 1 175 ? -2.341 5.159 -9.046 1.00 94.81 175 PRO A N 1
ATOM 1397 C CA . PRO A 1 175 ? -2.904 5.801 -7.862 1.00 94.81 175 PRO A CA 1
ATOM 1398 C C . PRO A 1 175 ? -3.494 4.747 -6.923 1.00 94.81 175 PRO A C 1
ATOM 1400 O O . PRO A 1 175 ? -4.279 3.905 -7.361 1.00 94.81 175 PRO A O 1
ATOM 1403 N N . LEU A 1 176 ? -3.134 4.801 -5.639 1.00 96.69 176 LEU A N 1
ATOM 1404 C CA . LEU A 1 176 ? -3.685 3.920 -4.607 1.00 96.69 176 LEU A CA 1
ATOM 1405 C C . LEU A 1 176 ? -4.604 4.701 -3.663 1.00 96.69 176 LEU A C 1
ATOM 1407 O O . LEU A 1 176 ? -5.803 4.477 -3.627 1.00 96.69 176 LEU A O 1
ATOM 1411 N N . VAL A 1 177 ? -4.072 5.660 -2.911 1.00 97.38 177 VAL A N 1
ATOM 1412 C CA . VAL A 1 177 ? -4.859 6.456 -1.955 1.00 97.38 177 VAL A CA 1
ATOM 1413 C C . VAL A 1 177 ? -4.610 7.921 -2.280 1.00 97.38 177 VAL A C 1
ATOM 1415 O O . VAL A 1 177 ? -3.677 8.529 -1.760 1.00 97.38 177 VAL A O 1
ATOM 1418 N N . VAL A 1 178 ? -5.400 8.458 -3.216 1.00 94.44 178 VAL A N 1
ATOM 1419 C CA . VAL A 1 178 ? -5.210 9.806 -3.779 1.00 94.44 178 VAL A CA 1
ATOM 1420 C C . VAL A 1 178 ? -6.502 10.613 -3.675 1.00 94.44 178 VAL A C 1
ATOM 1422 O O . VAL A 1 178 ? -7.530 10.234 -4.241 1.00 94.44 178 VAL A O 1
ATOM 1425 N N . LYS A 1 179 ? -6.451 11.737 -2.957 1.00 90.88 179 LYS A N 1
ATOM 1426 C CA . LYS A 1 179 ? -7.573 12.685 -2.813 1.00 90.88 179 LYS A CA 1
ATOM 1427 C C . LYS A 1 179 ? -7.137 14.149 -2.800 1.00 90.88 179 LYS A C 1
ATOM 1429 O O . LYS A 1 179 ? -7.885 15.010 -3.256 1.00 90.88 179 LYS A O 1
ATOM 1434 N N . SER A 1 180 ? -5.962 14.438 -2.259 1.00 88.50 180 SER A N 1
ATOM 1435 C CA . SER A 1 180 ? -5.399 15.785 -2.142 1.00 88.50 180 SER A CA 1
ATOM 1436 C C . SER A 1 180 ? -3.872 15.696 -2.215 1.00 88.50 180 SER A C 1
ATOM 1438 O O . SER A 1 180 ? -3.352 14.586 -2.107 1.00 88.50 180 SER A O 1
ATOM 1440 N N . PRO A 1 181 ? -3.134 16.814 -2.344 1.00 88.88 181 PRO A N 1
ATOM 1441 C CA . PRO A 1 181 ? -1.669 16.778 -2.322 1.00 88.88 181 PRO A CA 1
ATOM 1442 C C . PRO A 1 181 ? -1.102 16.032 -1.104 1.00 88.88 181 PRO A C 1
ATOM 1444 O O . PRO A 1 181 ? -0.171 15.253 -1.237 1.00 88.88 181 PRO A O 1
ATOM 1447 N N . TYR A 1 182 ? -1.738 16.163 0.062 1.00 90.31 182 TYR A N 1
ATOM 1448 C CA . TYR A 1 182 ? -1.286 15.532 1.305 1.00 90.31 182 TYR A CA 1
ATOM 1449 C C . TYR A 1 182 ? -1.855 14.136 1.584 1.00 90.31 182 TYR A C 1
ATOM 1451 O O . TYR A 1 182 ? -1.330 13.423 2.433 1.00 90.31 182 TYR A O 1
ATOM 1459 N N . LEU A 1 183 ? -2.896 13.715 0.859 1.00 94.31 183 LEU A N 1
ATOM 1460 C CA . LEU A 1 183 ? -3.325 12.317 0.804 1.00 94.31 183 LEU A CA 1
ATOM 1461 C C . LEU A 1 183 ? -3.099 11.810 -0.620 1.00 94.31 183 LEU A C 1
ATOM 1463 O O . LEU A 1 183 ? -4.021 11.807 -1.438 1.00 94.31 183 LEU A O 1
ATOM 1467 N N . SER A 1 184 ? -1.844 11.458 -0.902 1.00 94.88 184 SER A N 1
ATOM 1468 C CA . SER A 1 184 ? -1.334 11.191 -2.248 1.00 94.88 184 SER A CA 1
ATOM 1469 C C . SER A 1 184 ? -0.355 10.017 -2.225 1.00 94.88 184 SER A C 1
ATOM 1471 O O . SER A 1 184 ? 0.854 10.199 -2.139 1.00 94.88 184 SER A O 1
ATOM 1473 N N . THR A 1 185 ? -0.887 8.796 -2.245 1.00 96.50 185 THR A N 1
ATOM 1474 C CA . THR A 1 185 ? -0.115 7.545 -2.218 1.00 96.50 185 THR A CA 1
ATOM 1475 C C . THR A 1 185 ? -0.267 6.762 -3.517 1.00 96.50 185 THR A C 1
ATOM 1477 O O . THR A 1 185 ? -1.381 6.530 -3.997 1.00 96.50 185 THR A O 1
ATOM 1480 N N . TRP A 1 186 ? 0.864 6.300 -4.041 1.00 95.06 186 TRP A N 1
ATOM 1481 C CA . TRP A 1 186 ? 1.031 5.733 -5.372 1.00 95.06 186 TRP A CA 1
ATOM 1482 C C . TRP A 1 186 ? 1.847 4.441 -5.327 1.00 95.06 186 TRP A C 1
ATOM 1484 O O . TRP A 1 186 ? 2.654 4.211 -4.426 1.00 95.06 186 TRP A O 1
ATOM 1494 N N . LEU A 1 187 ? 1.650 3.603 -6.338 1.00 93.94 187 LEU A N 1
ATOM 1495 C CA . LEU A 1 187 ? 2.514 2.474 -6.652 1.00 93.94 187 LEU A CA 1
ATOM 1496 C C . LEU A 1 187 ? 3.411 2.853 -7.832 1.00 93.94 187 LEU A C 1
ATOM 1498 O O . LEU A 1 187 ? 2.926 2.943 -8.959 1.00 93.94 187 LEU A O 1
ATOM 1502 N N . PHE A 1 188 ? 4.709 3.013 -7.586 1.00 83.69 188 PHE A N 1
ATOM 1503 C CA . PHE A 1 188 ? 5.730 3.191 -8.624 1.00 83.69 188 PHE A CA 1
ATOM 1504 C C . PHE A 1 188 ? 6.246 1.825 -9.080 1.00 83.69 188 PHE A C 1
ATOM 1506 O O . PHE A 1 188 ? 7.339 1.382 -8.733 1.00 83.69 188 PHE A O 1
ATOM 1513 N N . GLY A 1 189 ? 5.385 1.095 -9.779 1.00 74.81 189 GLY A N 1
ATOM 1514 C CA . GLY A 1 189 ? 5.654 -0.271 -10.196 1.00 74.81 189 GLY A CA 1
ATOM 1515 C C . GLY A 1 189 ? 4.438 -0.921 -10.838 1.00 74.81 189 GLY A C 1
ATOM 1516 O O . GLY A 1 189 ? 3.338 -0.371 -10.856 1.00 74.81 189 GLY A O 1
ATOM 1517 N N . ARG A 1 190 ? 4.644 -2.123 -11.377 1.00 73.06 190 ARG A N 1
ATOM 1518 C CA . ARG A 1 190 ? 3.594 -2.871 -12.086 1.00 73.06 190 ARG A CA 1
ATOM 1519 C C . ARG A 1 190 ? 2.796 -3.794 -11.174 1.00 73.06 190 ARG A C 1
ATOM 1521 O O . ARG A 1 190 ? 1.680 -4.172 -11.521 1.00 73.06 190 ARG A O 1
ATOM 1528 N N . GLU A 1 191 ? 3.365 -4.172 -10.034 1.00 85.94 191 GLU A N 1
ATOM 1529 C CA . GLU A 1 191 ? 2.806 -5.173 -9.132 1.00 85.94 191 GLU A CA 1
ATOM 1530 C C . GLU A 1 191 ? 2.711 -4.621 -7.711 1.00 85.94 191 GLU A C 1
ATOM 1532 O O . GLU A 1 191 ? 3.652 -4.010 -7.213 1.00 85.94 191 GLU A O 1
ATOM 1537 N N . LEU A 1 192 ? 1.582 -4.858 -7.037 1.00 90.56 192 LEU A N 1
ATOM 1538 C CA . LEU A 1 192 ? 1.435 -4.480 -5.624 1.00 90.56 192 LEU A CA 1
ATOM 1539 C C . LEU A 1 192 ? 2.344 -5.305 -4.707 1.00 90.56 192 LEU A C 1
ATOM 1541 O O . LEU A 1 192 ? 2.757 -4.844 -3.640 1.00 90.56 192 LEU A O 1
ATOM 1545 N N . PHE A 1 193 ? 2.652 -6.537 -5.108 1.00 90.56 193 PHE A N 1
ATOM 1546 C CA . PHE A 1 193 ? 3.579 -7.401 -4.397 1.00 90.56 193 PHE A CA 1
ATOM 1547 C C . PHE A 1 193 ? 5.022 -6.942 -4.620 1.00 90.56 193 PHE A C 1
ATOM 1549 O O . PHE A 1 193 ? 5.437 -6.714 -5.748 1.00 90.56 193 PHE A O 1
ATOM 1556 N N . GLY A 1 194 ? 5.817 -6.909 -3.552 1.00 84.31 194 GLY A N 1
ATOM 1557 C CA . GLY A 1 194 ? 7.259 -6.661 -3.641 1.00 84.31 194 GLY A CA 1
ATOM 1558 C C . GLY A 1 194 ? 7.644 -5.183 -3.637 1.00 84.31 194 GLY A C 1
ATOM 1559 O O . GLY A 1 194 ? 8.826 -4.883 -3.515 1.00 84.31 194 GLY A O 1
ATOM 1560 N N . HIS A 1 195 ? 6.668 -4.275 -3.674 1.00 84.69 195 HIS A N 1
ATOM 1561 C CA . HIS A 1 195 ? 6.887 -2.832 -3.663 1.00 84.69 195 HIS A CA 1
ATOM 1562 C C . HIS A 1 195 ? 6.185 -2.176 -2.475 1.00 84.69 195 HIS A C 1
ATOM 1564 O O . HIS A 1 195 ? 5.110 -2.608 -2.050 1.00 84.69 195 HIS A O 1
ATOM 1570 N N . TRP A 1 196 ? 6.802 -1.132 -1.924 1.00 88.81 196 TRP A N 1
ATOM 1571 C CA . TRP A 1 196 ? 6.133 -0.248 -0.979 1.00 88.81 196 TRP A CA 1
ATOM 1572 C C . TRP A 1 196 ? 5.332 0.803 -1.729 1.00 88.81 196 TRP A C 1
ATOM 1574 O O . TRP A 1 196 ? 5.798 1.341 -2.730 1.00 88.81 196 TRP A O 1
ATOM 1584 N N . ALA A 1 197 ? 4.131 1.087 -1.232 1.00 93.88 197 ALA A N 1
ATOM 1585 C CA . ALA A 1 197 ? 3.409 2.276 -1.643 1.00 93.88 197 ALA A CA 1
ATOM 1586 C C . ALA A 1 197 ? 4.179 3.515 -1.164 1.00 93.88 197 ALA A C 1
ATOM 1588 O O . ALA A 1 197 ? 4.817 3.489 -0.105 1.00 93.88 197 ALA A O 1
ATOM 1589 N N . GLN A 1 198 ? 4.161 4.567 -1.972 1.00 92.81 198 GLN A N 1
ATOM 1590 C CA . GLN A 1 198 ? 4.939 5.774 -1.727 1.00 92.81 198 GLN A CA 1
ATOM 1591 C C . GLN A 1 198 ? 4.065 7.008 -1.869 1.00 92.81 198 GLN A C 1
ATOM 1593 O O . GLN A 1 198 ? 3.186 7.081 -2.729 1.00 92.81 198 GLN A O 1
ATOM 1598 N N . PHE A 1 199 ? 4.355 8.007 -1.052 1.00 93.38 199 PHE A N 1
ATOM 1599 C CA . PHE A 1 199 ? 3.955 9.371 -1.318 1.00 93.38 199 PHE A CA 1
ATOM 1600 C C . PHE A 1 199 ? 4.563 9.850 -2.644 1.00 93.38 199 PHE A C 1
ATOM 1602 O O . PHE A 1 199 ? 5.583 9.321 -3.088 1.00 93.38 199 PHE A O 1
ATOM 1609 N N . TYR A 1 200 ? 3.966 10.850 -3.295 1.00 87.56 200 TYR A N 1
ATOM 1610 C CA . TYR A 1 200 ? 4.413 11.265 -4.633 1.00 87.56 200 TYR A CA 1
ATOM 1611 C C . TYR A 1 200 ? 5.860 11.792 -4.683 1.00 87.56 200 TYR A C 1
ATOM 1613 O O . TYR A 1 200 ? 6.471 11.762 -5.746 1.00 87.56 200 TYR A O 1
ATOM 1621 N N . THR A 1 201 ? 6.433 12.221 -3.552 1.00 86.56 201 THR A N 1
ATOM 1622 C CA . THR A 1 201 ? 7.853 12.612 -3.439 1.00 86.56 201 THR A CA 1
ATOM 1623 C C . THR A 1 201 ? 8.795 11.455 -3.071 1.00 86.56 201 THR A C 1
ATOM 1625 O O . THR A 1 201 ? 9.975 11.670 -2.795 1.00 86.56 201 THR A O 1
ATOM 1628 N N . GLY A 1 202 ? 8.298 10.213 -3.051 1.00 86.56 202 GLY A N 1
ATOM 1629 C CA . GLY A 1 202 ? 9.087 8.991 -2.856 1.00 86.56 202 GLY A CA 1
ATOM 1630 C C . GLY A 1 202 ? 9.239 8.526 -1.405 1.00 86.56 202 GLY A C 1
ATOM 1631 O O . GLY A 1 202 ? 9.773 7.444 -1.158 1.00 86.56 202 GLY A O 1
ATOM 1632 N N . ALA A 1 203 ? 8.761 9.292 -0.422 1.00 88.81 203 ALA A N 1
ATOM 1633 C CA . ALA A 1 203 ? 8.676 8.810 0.956 1.00 88.81 203 ALA A CA 1
ATOM 1634 C C . ALA A 1 203 ? 7.704 7.625 1.052 1.00 88.81 203 ALA A C 1
ATOM 1636 O O . ALA A 1 203 ? 6.660 7.616 0.406 1.00 88.81 203 ALA A O 1
ATOM 1637 N N . HIS A 1 204 ? 8.031 6.611 1.849 1.00 92.25 204 HIS A N 1
ATOM 1638 C CA . HIS A 1 204 ? 7.173 5.438 1.963 1.00 92.25 204 HIS A CA 1
ATOM 1639 C C . HIS A 1 204 ? 5.875 5.769 2.702 1.00 92.25 204 HIS A C 1
ATOM 1641 O O . HIS A 1 204 ? 5.886 6.366 3.769 1.00 92.25 204 HIS A O 1
ATOM 1647 N N . THR A 1 205 ? 4.756 5.305 2.163 1.00 95.00 205 THR A N 1
ATOM 1648 C CA . THR A 1 205 ? 3.461 5.239 2.845 1.00 95.00 205 THR A CA 1
ATOM 1649 C C . THR A 1 205 ? 3.076 3.769 2.921 1.00 95.00 205 THR A C 1
ATOM 1651 O O . THR A 1 205 ? 2.138 3.288 2.285 1.00 95.00 205 THR A O 1
ATOM 1654 N N . SER A 1 206 ? 3.888 3.006 3.658 1.00 91.31 206 SER A N 1
ATOM 1655 C CA . SER A 1 206 ? 3.883 1.547 3.585 1.00 91.31 206 SER A CA 1
ATOM 1656 C C . SER A 1 206 ? 2.519 0.953 3.922 1.00 91.31 206 SER A C 1
ATOM 1658 O O . SER A 1 206 ? 1.901 1.258 4.946 1.00 91.31 206 SER A O 1
ATOM 1660 N N . MET A 1 207 ? 2.080 0.045 3.054 1.00 95.44 207 MET A N 1
ATOM 1661 C CA . MET A 1 207 ? 0.893 -0.781 3.230 1.00 95.44 207 MET A CA 1
ATOM 1662 C C . MET A 1 207 ? 1.253 -2.240 2.971 1.00 95.44 207 MET A C 1
ATOM 1664 O O . MET A 1 207 ? 2.038 -2.553 2.071 1.00 95.44 207 MET A O 1
ATOM 1668 N N . THR A 1 208 ? 0.667 -3.148 3.741 1.00 96.44 208 THR A N 1
ATOM 1669 C CA . THR A 1 208 ? 0.818 -4.593 3.544 1.00 96.44 208 THR A CA 1
ATOM 1670 C C . THR A 1 208 ? -0.540 -5.254 3.480 1.00 96.44 208 THR A C 1
ATOM 1672 O O . THR A 1 208 ? -1.388 -5.005 4.334 1.00 96.44 208 THR A O 1
ATOM 1675 N N . GLY A 1 209 ? -0.707 -6.129 2.491 1.00 97.69 209 GLY A N 1
ATOM 1676 C CA . GLY A 1 209 ? -1.940 -6.861 2.257 1.00 97.69 209 GLY A CA 1
ATOM 1677 C C . GLY A 1 209 ? -1.707 -8.365 2.190 1.00 97.69 209 GLY A C 1
ATOM 1678 O O . GLY A 1 209 ? -0.851 -8.836 1.427 1.00 97.69 209 GLY A O 1
ATOM 1679 N N . PHE A 1 210 ? -2.497 -9.110 2.961 1.00 97.88 210 PHE A N 1
ATOM 1680 C CA . PHE A 1 210 ? -2.527 -10.569 2.929 1.00 97.88 210 PHE A CA 1
ATOM 1681 C C . PHE A 1 210 ? -3.944 -11.089 2.719 1.00 97.88 210 PHE A C 1
ATOM 1683 O O . PHE A 1 210 ? -4.916 -10.490 3.174 1.00 97.88 210 PHE A O 1
ATOM 1690 N N . VAL A 1 211 ? -4.043 -12.246 2.079 1.00 97.56 211 VAL A N 1
ATOM 1691 C CA . VAL A 1 211 ? -5.260 -13.050 2.013 1.00 97.56 211 VAL A CA 1
ATOM 1692 C C . VAL A 1 211 ? -4.940 -14.454 2.501 1.00 97.56 211 VAL A C 1
ATOM 1694 O O . VAL A 1 211 ? -3.903 -15.012 2.160 1.00 97.56 211 VAL A O 1
ATOM 1697 N N . ARG A 1 212 ? -5.802 -15.025 3.327 1.00 97.00 212 ARG A N 1
ATOM 1698 C CA . ARG A 1 212 ? -5.703 -16.385 3.840 1.00 97.00 212 ARG A CA 1
ATOM 1699 C C . ARG A 1 212 ? -6.892 -17.170 3.307 1.00 97.00 212 ARG A C 1
ATOM 1701 O O . ARG A 1 212 ? -8.015 -16.700 3.418 1.00 97.00 212 ARG A O 1
ATOM 1708 N N . VAL A 1 213 ? -6.627 -18.308 2.672 1.00 95.94 213 VAL A N 1
ATOM 1709 C CA . VAL A 1 213 ? -7.625 -19.150 1.997 1.00 95.94 213 VAL A CA 1
ATOM 1710 C C . VAL A 1 213 ? -7.440 -20.568 2.503 1.00 95.94 213 VAL A C 1
ATOM 1712 O O . VAL A 1 213 ? -6.343 -21.106 2.359 1.00 95.94 213 VAL A O 1
ATOM 1715 N N . ASP A 1 214 ? -8.462 -21.137 3.141 1.00 94.12 214 ASP A N 1
ATOM 1716 C CA . ASP A 1 214 ? -8.435 -22.490 3.724 1.00 94.12 214 ASP A CA 1
ATOM 1717 C C . ASP A 1 214 ? -7.145 -22.786 4.497 1.00 94.12 214 ASP A C 1
ATOM 1719 O O . ASP A 1 214 ? -6.461 -23.792 4.315 1.00 94.12 214 ASP A O 1
ATOM 1723 N N . SER A 1 215 ? -6.770 -21.853 5.360 1.00 93.25 215 SER A N 1
ATOM 1724 C CA . SER A 1 215 ? -5.559 -21.935 6.163 1.00 93.25 215 SER A CA 1
ATOM 1725 C C . SER A 1 215 ? -4.199 -21.804 5.444 1.00 93.25 215 SER A C 1
ATOM 1727 O O . SER A 1 215 ? -3.155 -21.968 6.088 1.00 93.25 215 SER A O 1
ATOM 1729 N N . GLN A 1 216 ? -4.162 -21.398 4.174 1.00 95.50 216 GLN A N 1
ATOM 1730 C CA . GLN A 1 216 ? -2.939 -20.973 3.483 1.00 95.50 216 GLN A CA 1
ATOM 1731 C C . GLN A 1 216 ? -2.917 -19.451 3.299 1.00 95.50 216 GLN A C 1
ATOM 1733 O O . GLN A 1 216 ? -3.822 -18.875 2.703 1.00 95.50 216 GLN A O 1
ATOM 1738 N N . ALA A 1 217 ? -1.866 -18.785 3.786 1.00 96.50 217 ALA A N 1
ATOM 1739 C CA . ALA A 1 217 ? -1.683 -17.345 3.609 1.00 96.50 217 ALA A CA 1
ATOM 1740 C C . ALA A 1 217 ? -0.970 -17.014 2.288 1.00 96.50 217 ALA A C 1
ATOM 1742 O O . ALA A 1 217 ? -0.007 -17.684 1.899 1.00 96.50 217 ALA A O 1
ATOM 1743 N N . TYR A 1 218 ? -1.406 -15.935 1.648 1.00 96.44 218 TYR A N 1
ATOM 1744 C CA . TYR A 1 218 ? -0.844 -15.348 0.443 1.00 96.44 218 TYR A CA 1
ATOM 1745 C C . TYR A 1 218 ? -0.630 -13.848 0.649 1.00 96.44 218 TYR A C 1
ATOM 1747 O O . TYR A 1 218 ? -1.491 -13.143 1.176 1.00 96.44 218 TYR A O 1
ATOM 1755 N N . LYS A 1 219 ? 0.501 -13.330 0.183 1.00 95.94 219 LYS A N 1
ATOM 1756 C CA . LYS A 1 219 ? 0.802 -11.900 0.139 1.00 95.94 219 LYS A CA 1
ATOM 1757 C C . LYS A 1 219 ? 0.475 -11.341 -1.233 1.00 95.94 219 LYS A C 1
ATOM 1759 O O . LYS A 1 219 ? 0.992 -11.840 -2.231 1.00 95.94 219 LYS A O 1
ATOM 1764 N N . PHE A 1 220 ? -0.338 -10.288 -1.268 1.00 95.88 220 PHE A N 1
ATOM 1765 C CA . PHE A 1 220 ? -0.697 -9.587 -2.504 1.00 95.88 220 PHE A CA 1
ATOM 1766 C C . PHE A 1 220 ? -0.143 -8.155 -2.564 1.00 95.88 220 PHE A C 1
ATOM 1768 O O . PHE A 1 220 ? -0.029 -7.608 -3.655 1.00 95.88 220 PHE A O 1
ATOM 1775 N N . MET A 1 221 ? 0.231 -7.554 -1.424 1.00 95.81 221 MET A N 1
ATOM 1776 C CA . MET A 1 221 ? 0.698 -6.162 -1.364 1.00 95.81 221 MET A CA 1
ATOM 1777 C C . MET A 1 221 ? 1.848 -5.951 -0.368 1.00 95.81 221 MET A C 1
ATOM 1779 O O . MET A 1 221 ? 1.851 -6.533 0.721 1.00 95.81 221 MET A O 1
ATOM 1783 N N . GLY A 1 222 ? 2.791 -5.073 -0.725 1.00 90.75 222 GLY A N 1
ATOM 1784 C CA . GLY A 1 222 ? 3.898 -4.613 0.120 1.00 90.75 222 GLY A CA 1
ATOM 1785 C C . GLY A 1 222 ? 5.228 -5.311 -0.180 1.00 90.75 222 GLY A C 1
ATOM 1786 O O . GLY A 1 222 ? 5.262 -6.383 -0.791 1.00 90.75 222 GLY A O 1
ATOM 1787 N N . ALA A 1 223 ? 6.346 -4.752 0.293 1.00 83.75 223 ALA A N 1
ATOM 1788 C CA . ALA A 1 223 ? 7.686 -5.310 0.054 1.00 83.75 223 ALA A CA 1
ATOM 1789 C C . ALA A 1 223 ? 8.255 -6.127 1.226 1.00 83.75 223 ALA A C 1
ATOM 1791 O O . ALA A 1 223 ? 9.244 -6.829 1.059 1.00 83.75 223 ALA A O 1
ATOM 1792 N N . HIS A 1 224 ? 7.609 -6.112 2.391 1.00 80.44 224 HIS A N 1
ATOM 1793 C CA . HIS A 1 224 ? 8.136 -6.773 3.586 1.00 80.44 224 HIS A CA 1
ATOM 1794 C C . HIS A 1 224 ? 8.336 -8.289 3.438 1.00 80.44 224 HIS A C 1
ATOM 1796 O O . HIS A 1 224 ? 7.535 -8.981 2.799 1.00 80.44 224 HIS A O 1
ATOM 1802 N N . TYR A 1 225 ? 9.393 -8.779 4.081 1.00 75.06 225 TYR A N 1
ATOM 1803 C CA . TYR A 1 225 ? 9.755 -10.182 4.206 1.00 75.0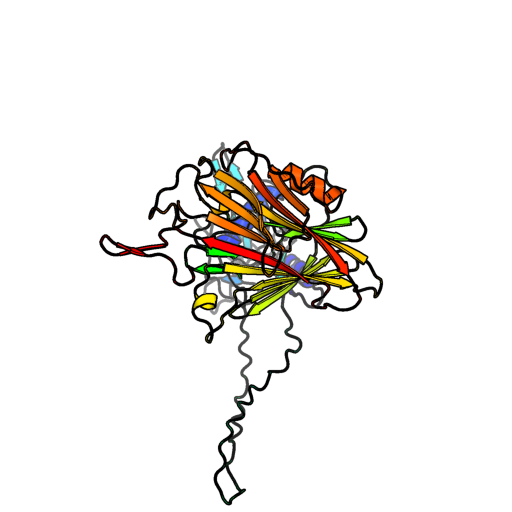6 225 TYR A CA 1
ATOM 1804 C C . TYR A 1 225 ? 9.625 -10.612 5.671 1.00 75.06 225 TYR A C 1
ATOM 1806 O O . TYR A 1 225 ? 10.230 -9.987 6.538 1.00 75.06 225 TYR A O 1
ATOM 1814 N N . ILE A 1 226 ? 8.866 -11.680 5.930 1.00 68.81 226 ILE A N 1
ATOM 1815 C CA . ILE A 1 226 ? 8.781 -12.304 7.257 1.00 68.81 226 ILE A CA 1
ATOM 1816 C C . ILE A 1 226 ? 9.585 -13.590 7.196 1.00 68.81 226 ILE A C 1
ATOM 1818 O O . ILE A 1 226 ? 9.210 -14.528 6.490 1.00 68.81 226 ILE A O 1
ATOM 1822 N N . ALA A 1 227 ? 10.698 -13.630 7.921 1.00 62.31 227 ALA A N 1
ATOM 1823 C CA . ALA A 1 227 ? 11.492 -14.840 8.028 1.00 62.31 227 ALA A CA 1
ATOM 1824 C C . ALA A 1 227 ? 10.662 -15.964 8.676 1.00 62.31 227 ALA A C 1
ATOM 1826 O O . ALA A 1 227 ? 9.911 -15.728 9.618 1.00 62.31 227 ALA A O 1
ATOM 1827 N N . HIS A 1 228 ? 10.828 -17.194 8.188 1.00 67.50 228 HIS A N 1
ATOM 1828 C CA . HIS A 1 228 ? 10.256 -18.424 8.763 1.00 67.50 228 HIS A CA 1
ATOM 1829 C C . HIS A 1 228 ? 8.729 -18.611 8.675 1.00 67.50 228 HIS A C 1
ATOM 1831 O O . HIS A 1 228 ? 8.245 -19.673 9.064 1.00 67.50 228 HIS A O 1
ATOM 1837 N N . GLU A 1 229 ? 7.969 -17.670 8.110 1.00 74.50 229 GLU A N 1
ATOM 1838 C CA . GLU A 1 229 ? 6.536 -17.866 7.859 1.00 74.50 229 GLU A CA 1
ATOM 1839 C C . GLU A 1 229 ? 6.284 -18.444 6.457 1.00 74.50 229 GLU A C 1
ATOM 1841 O O . GLU A 1 229 ? 6.798 -17.951 5.450 1.00 74.50 229 GLU A O 1
ATOM 1846 N N . LYS A 1 230 ? 5.454 -19.493 6.369 1.00 79.00 230 LYS A N 1
ATOM 1847 C CA . LYS A 1 230 ? 5.058 -20.121 5.094 1.00 79.00 230 LYS A CA 1
ATOM 1848 C C . LYS A 1 230 ? 3.979 -19.295 4.392 1.00 79.00 230 LYS A C 1
ATOM 1850 O O . LYS A 1 230 ? 2.809 -19.679 4.351 1.00 79.00 230 LYS A O 1
ATOM 1855 N N . ILE A 1 231 ? 4.376 -18.155 3.838 1.00 89.81 231 ILE A N 1
ATOM 1856 C CA . ILE A 1 231 ? 3.503 -17.297 3.040 1.00 89.81 231 ILE A CA 1
ATOM 1857 C C . ILE A 1 231 ? 3.791 -17.460 1.548 1.00 89.81 231 ILE A C 1
ATOM 1859 O O . ILE A 1 231 ? 4.936 -17.397 1.104 1.00 89.81 231 ILE A O 1
ATOM 1863 N N . LEU A 1 232 ? 2.737 -17.673 0.764 1.00 92.44 232 LEU A N 1
ATOM 1864 C CA . LEU A 1 232 ? 2.827 -17.729 -0.690 1.00 92.44 232 LEU A CA 1
ATOM 1865 C C . LEU A 1 232 ? 2.614 -16.341 -1.292 1.00 92.44 232 LEU A C 1
ATOM 1867 O O . LEU A 1 232 ? 2.155 -15.407 -0.638 1.00 92.44 232 LEU A O 1
ATOM 1871 N N . ARG A 1 233 ? 2.940 -16.185 -2.568 1.00 93.12 233 ARG A N 1
ATOM 1872 C CA . ARG A 1 233 ? 2.620 -14.974 -3.321 1.00 93.12 233 ARG A CA 1
ATOM 1873 C C . ARG A 1 233 ? 1.253 -15.139 -3.985 1.00 93.12 233 ARG A C 1
ATOM 1875 O O . ARG A 1 233 ? 1.033 -16.133 -4.669 1.00 93.12 233 ARG A O 1
ATOM 1882 N N . ALA A 1 2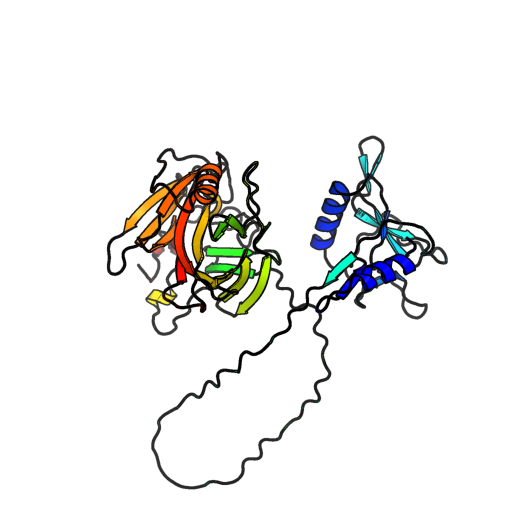34 ? 0.363 -14.162 -3.823 1.00 93.00 234 ALA A N 1
ATOM 1883 C CA . ALA A 1 234 ? -0.816 -14.048 -4.678 1.00 93.00 234 ALA A CA 1
ATOM 1884 C C . ALA A 1 234 ? -0.373 -13.525 -6.052 1.00 93.00 234 ALA A C 1
ATOM 1886 O O . ALA A 1 234 ? 0.367 -12.539 -6.145 1.00 93.00 234 ALA A O 1
ATOM 1887 N N . VAL A 1 235 ? -0.781 -14.196 -7.124 1.00 91.31 235 VAL A N 1
ATOM 1888 C CA . VAL A 1 235 ? -0.351 -13.848 -8.483 1.00 91.31 235 VAL A CA 1
ATOM 1889 C C . VAL A 1 235 ? -1.246 -12.738 -9.004 1.00 91.31 235 VAL A C 1
ATOM 1891 O O . VAL A 1 235 ? -2.443 -12.950 -9.156 1.00 91.31 235 VAL A O 1
ATOM 1894 N N . GLN A 1 236 ? -0.683 -11.560 -9.277 1.00 91.50 236 GLN A N 1
ATOM 1895 C CA . GLN A 1 236 ? -1.430 -10.467 -9.894 1.00 91.50 236 GLN A CA 1
ATOM 1896 C C . GLN A 1 236 ? -1.744 -10.828 -11.350 1.00 91.50 236 GLN A C 1
ATOM 1898 O O . GLN A 1 236 ? -0.844 -10.924 -12.181 1.00 91.50 236 GLN A O 1
ATOM 1903 N N . SER A 1 237 ? -3.020 -11.046 -11.643 1.00 88.19 237 SER A N 1
ATOM 1904 C CA . SER A 1 237 ? -3.526 -11.435 -12.960 1.00 88.19 237 SER A CA 1
ATOM 1905 C C . SER A 1 237 ? -4.123 -10.265 -13.738 1.00 88.19 237 SER A C 1
ATOM 1907 O O . SER A 1 237 ? -4.333 -10.402 -14.938 1.00 88.19 237 SER A O 1
ATOM 1909 N N . GLY A 1 238 ? -4.386 -9.125 -13.084 1.00 84.75 238 GLY A N 1
ATOM 1910 C CA . GLY A 1 238 ? -5.074 -7.973 -13.672 1.00 84.75 238 GLY A CA 1
ATOM 1911 C C . GLY A 1 238 ? -4.718 -6.642 -13.014 1.00 84.75 238 GLY A C 1
ATOM 1912 O O . GLY A 1 238 ? -4.607 -6.577 -11.791 1.00 84.75 238 GLY A O 1
ATOM 1913 N N . LEU A 1 239 ? -4.610 -5.579 -13.815 1.00 89.38 239 LEU A N 1
ATOM 1914 C CA . LEU A 1 239 ? -4.692 -4.187 -13.367 1.00 89.38 239 LEU A CA 1
ATOM 1915 C C . LEU A 1 239 ? -5.569 -3.395 -14.345 1.00 89.38 239 LEU A C 1
ATOM 1917 O O . LEU A 1 239 ? -5.269 -3.325 -15.535 1.00 89.38 239 LEU A O 1
ATOM 1921 N N . ARG A 1 240 ? -6.629 -2.763 -13.835 1.00 86.31 240 ARG A N 1
ATOM 1922 C CA . ARG A 1 240 ? -7.467 -1.814 -14.574 1.00 86.31 240 ARG A CA 1
ATOM 1923 C C . ARG A 1 240 ? -7.505 -0.481 -13.843 1.00 86.31 240 ARG A C 1
ATOM 1925 O O . ARG A 1 240 ? -7.955 -0.421 -12.703 1.00 86.31 240 ARG A O 1
ATOM 1932 N N . VAL A 1 241 ? -7.088 0.584 -14.518 1.00 86.06 241 VAL A N 1
ATOM 1933 C CA . VAL A 1 241 ? -7.130 1.950 -13.983 1.00 86.06 241 VAL A CA 1
ATOM 1934 C C . VAL A 1 241 ? -8.208 2.749 -14.708 1.00 86.06 241 VAL A C 1
ATOM 1936 O O . VAL A 1 241 ? -8.364 2.661 -15.924 1.00 86.06 241 VAL A O 1
ATOM 1939 N N . THR A 1 242 ? -8.983 3.501 -13.941 1.00 86.12 242 THR A N 1
ATOM 1940 C CA . THR A 1 242 ? -10.017 4.440 -14.387 1.00 86.12 242 THR A CA 1
ATOM 1941 C C . THR A 1 242 ? -9.762 5.792 -13.710 1.00 86.12 242 THR A C 1
ATOM 1943 O O . THR A 1 242 ? -8.965 5.843 -12.772 1.00 86.12 242 THR A O 1
ATOM 1946 N N . PRO A 1 243 ? -10.442 6.884 -14.104 1.00 84.62 243 PRO A N 1
ATOM 1947 C CA . PRO A 1 243 ? -10.211 8.196 -13.494 1.00 84.62 243 PRO A CA 1
ATOM 1948 C C . PRO A 1 243 ? -10.358 8.240 -11.965 1.00 84.62 243 PRO A C 1
ATOM 1950 O O . PRO A 1 243 ? -9.751 9.090 -11.324 1.00 84.62 243 PRO A O 1
ATOM 1953 N N . THR A 1 244 ? -11.157 7.345 -11.374 1.00 85.19 244 THR A N 1
ATOM 1954 C CA . THR A 1 244 ? -11.438 7.333 -9.929 1.00 85.19 244 THR A CA 1
ATOM 1955 C C . THR A 1 244 ? -11.026 6.045 -9.229 1.00 85.19 244 THR A C 1
ATOM 1957 O O . THR A 1 244 ? -11.244 5.938 -8.020 1.00 85.19 244 THR A O 1
ATOM 1960 N N . GLN A 1 245 ? -10.478 5.059 -9.952 1.00 91.12 245 GLN A N 1
ATOM 1961 C CA . GLN A 1 245 ? -10.237 3.720 -9.407 1.00 91.12 245 GLN A CA 1
ATOM 1962 C C . GLN A 1 245 ? -9.009 3.027 -9.998 1.00 91.12 245 GLN A C 1
ATOM 1964 O O . GLN A 1 245 ? -8.816 3.059 -11.212 1.00 91.12 245 GLN A O 1
ATOM 1969 N N . SER A 1 246 ? -8.287 2.284 -9.163 1.00 95.31 246 SER A N 1
ATOM 1970 C CA . SER A 1 246 ? -7.269 1.306 -9.552 1.00 95.31 246 SER A CA 1
ATOM 1971 C C . SER A 1 246 ? -7.667 -0.072 -9.036 1.00 95.31 246 SER A C 1
ATOM 1973 O O . SER A 1 246 ? -7.722 -0.313 -7.831 1.00 95.31 246 SER A O 1
ATOM 1975 N N . ILE A 1 247 ? -7.955 -0.984 -9.959 1.00 95.19 247 ILE A N 1
ATOM 1976 C CA . ILE A 1 247 ? -8.532 -2.296 -9.675 1.00 95.19 247 ILE A CA 1
ATOM 1977 C C . ILE A 1 247 ? -7.506 -3.367 -10.012 1.00 95.19 247 ILE A C 1
ATOM 1979 O O . ILE A 1 247 ? -7.177 -3.580 -11.179 1.00 95.19 247 ILE A O 1
ATOM 1983 N N . PHE A 1 248 ? -7.039 -4.066 -8.990 1.00 95.12 248 PHE A N 1
ATOM 1984 C CA . PHE A 1 248 ? -6.102 -5.169 -9.101 1.00 95.12 248 PHE A CA 1
ATOM 1985 C C . PHE A 1 248 ? -6.840 -6.494 -8.944 1.00 95.12 248 PHE A C 1
ATOM 1987 O O . PHE A 1 248 ? -7.694 -6.639 -8.069 1.00 95.12 248 PHE A O 1
ATOM 1994 N N . THR A 1 249 ? -6.507 -7.464 -9.789 1.00 94.56 249 THR A N 1
ATOM 1995 C CA . THR A 1 249 ? -7.035 -8.832 -9.712 1.00 94.56 249 THR A CA 1
ATOM 1996 C C . THR A 1 249 ? -5.895 -9.786 -9.403 1.00 94.56 249 THR A C 1
ATOM 1998 O O . THR A 1 249 ? -4.810 -9.666 -9.977 1.00 94.56 249 THR A O 1
ATOM 2001 N N . PHE A 1 250 ? -6.141 -10.720 -8.492 1.00 94.62 250 PHE A N 1
ATOM 2002 C CA . PHE A 1 250 ? -5.166 -11.690 -8.026 1.00 94.62 250 PHE A CA 1
ATOM 2003 C C . PHE A 1 250 ? -5.743 -13.097 -8.002 1.00 94.62 250 PHE A C 1
ATOM 2005 O O . PHE A 1 250 ? -6.914 -13.298 -7.688 1.00 94.62 250 PHE A O 1
ATOM 2012 N N . THR A 1 251 ? -4.880 -14.079 -8.227 1.00 94.75 251 THR A N 1
ATOM 2013 C CA . THR A 1 251 ? -5.153 -15.492 -7.966 1.00 94.75 251 THR A CA 1
ATOM 2014 C C . THR A 1 251 ? -4.423 -15.922 -6.695 1.00 94.75 251 THR A C 1
ATOM 2016 O O . THR A 1 251 ? -3.206 -15.739 -6.580 1.00 94.75 251 THR A O 1
ATOM 2019 N N . ALA A 1 252 ? -5.158 -16.495 -5.740 1.00 93.56 252 ALA A N 1
ATOM 2020 C CA . ALA A 1 252 ? -4.631 -16.994 -4.470 1.00 93.56 252 ALA A CA 1
ATOM 2021 C C . ALA A 1 252 ? -5.250 -18.364 -4.155 1.00 93.56 252 ALA A C 1
ATOM 2023 O O . ALA A 1 252 ? -6.334 -18.457 -3.586 1.00 93.56 252 ALA A O 1
ATOM 2024 N N . GLY A 1 253 ? -4.583 -19.447 -4.558 1.00 93.12 253 GLY A N 1
ATOM 2025 C CA . GLY A 1 253 ? -5.163 -20.789 -4.457 1.00 93.12 253 GLY A CA 1
ATOM 2026 C C . GLY A 1 253 ? -6.455 -20.906 -5.289 1.00 93.12 253 GLY A C 1
ATOM 2027 O O . GLY A 1 253 ? -6.437 -20.504 -6.453 1.00 93.12 253 GLY A O 1
ATOM 2028 N N . PRO A 1 254 ? -7.562 -21.431 -4.728 1.00 93.81 254 PRO A N 1
ATOM 2029 C CA . PRO A 1 254 ? -8.821 -21.638 -5.452 1.00 93.81 254 PRO A CA 1
ATOM 2030 C C . PRO A 1 254 ? -9.709 -20.383 -5.567 1.00 93.81 254 PRO A C 1
ATOM 2032 O O . PRO A 1 254 ? -10.840 -20.480 -6.050 1.00 93.81 254 PRO A O 1
ATOM 2035 N N . ILE A 1 255 ? -9.233 -19.204 -5.139 1.00 94.44 255 ILE A N 1
ATOM 2036 C CA . ILE A 1 255 ? -10.013 -17.958 -5.200 1.00 94.44 255 ILE A CA 1
ATOM 2037 C C . ILE A 1 255 ? -9.367 -16.896 -6.093 1.00 94.44 255 ILE A C 1
ATOM 2039 O O . ILE A 1 255 ? -8.144 -16.810 -6.247 1.00 94.44 255 ILE A O 1
ATOM 2043 N N . GLU A 1 256 ? -10.227 -16.052 -6.656 1.00 94.44 256 GLU A N 1
ATOM 2044 C CA . GLU A 1 256 ? -9.865 -14.779 -7.270 1.00 94.44 256 GLU A CA 1
ATOM 2045 C C . GLU A 1 256 ? -10.152 -13.661 -6.265 1.00 94.44 256 GLU A C 1
ATOM 2047 O O . GLU A 1 256 ? -11.282 -13.520 -5.791 1.00 94.44 256 GLU A O 1
ATOM 2052 N N . LEU A 1 257 ? -9.131 -12.867 -5.950 1.00 95.94 257 LEU A N 1
ATOM 2053 C CA . LEU A 1 257 ? -9.215 -11.694 -5.086 1.00 95.94 257 LEU A CA 1
ATOM 2054 C C . LEU A 1 257 ? -9.175 -10.433 -5.951 1.00 95.94 257 LEU A C 1
ATOM 2056 O O . LEU A 1 257 ? -8.243 -10.236 -6.729 1.00 95.94 257 LEU A O 1
ATOM 2060 N N . VAL A 1 258 ? -10.147 -9.548 -5.768 1.00 96.25 258 VAL A N 1
ATOM 2061 C CA . VAL A 1 258 ? -10.169 -8.215 -6.373 1.00 96.25 258 VAL A CA 1
ATOM 2062 C C . VAL A 1 258 ? -9.922 -7.181 -5.284 1.00 96.25 258 VAL A C 1
ATOM 2064 O O . VAL A 1 258 ? -10.662 -7.129 -4.302 1.00 96.25 258 VAL A O 1
ATOM 2067 N N . VAL A 1 259 ? -8.895 -6.353 -5.476 1.00 97.81 259 VAL A N 1
ATOM 2068 C CA . VAL A 1 259 ? -8.556 -5.220 -4.607 1.00 97.81 259 VAL A CA 1
ATOM 2069 C C . VAL A 1 259 ? -8.738 -3.940 -5.408 1.00 97.81 259 VAL A C 1
ATOM 2071 O O . VAL A 1 259 ? -8.032 -3.705 -6.386 1.00 97.81 259 VAL A O 1
ATOM 2074 N N . ASN A 1 260 ? -9.694 -3.113 -5.007 1.00 96.81 260 ASN A N 1
ATOM 2075 C CA . ASN A 1 260 ? -10.025 -1.875 -5.695 1.00 96.81 260 ASN A CA 1
ATOM 2076 C C . ASN A 1 260 ? -9.760 -0.676 -4.789 1.00 96.81 260 ASN A C 1
ATOM 2078 O O . ASN A 1 260 ? -10.403 -0.524 -3.753 1.00 96.81 260 ASN A O 1
ATOM 2082 N N . PHE A 1 261 ? -8.840 0.170 -5.222 1.00 98.19 261 PHE A N 1
ATOM 2083 C CA . PHE A 1 261 ? -8.521 1.464 -4.644 1.00 98.19 261 PHE A CA 1
ATOM 2084 C C . PHE A 1 261 ? -9.355 2.527 -5.346 1.00 98.19 261 PHE A C 1
ATOM 2086 O O . PHE A 1 261 ? -9.285 2.625 -6.568 1.00 98.19 261 PHE A O 1
ATOM 2093 N N . PHE A 1 262 ? -10.152 3.310 -4.625 1.00 93.81 262 PHE A N 1
ATOM 2094 C CA . PHE A 1 262 ? -11.046 4.272 -5.255 1.00 93.81 262 PHE A CA 1
ATOM 2095 C C . PHE A 1 262 ? -11.298 5.520 -4.420 1.00 93.81 262 PHE A C 1
ATOM 2097 O O . PHE A 1 262 ? -11.405 5.487 -3.196 1.00 93.81 262 PHE A O 1
ATOM 2104 N N . THR A 1 263 ? -11.491 6.630 -5.121 1.00 88.44 263 THR A N 1
ATOM 2105 C CA . THR A 1 263 ? -11.849 7.916 -4.527 1.00 88.44 263 THR A CA 1
ATOM 2106 C C . THR A 1 263 ? -13.164 8.387 -5.147 1.00 88.44 263 THR A C 1
ATOM 2108 O O . THR A 1 263 ? -13.168 8.833 -6.297 1.00 88.44 263 THR A O 1
ATOM 2111 N N . PRO A 1 264 ? -14.300 8.264 -4.434 1.00 79.62 264 PRO A N 1
ATOM 2112 C CA . PRO A 1 264 ? -15.593 8.709 -4.932 1.00 79.62 264 PRO A CA 1
ATOM 2113 C C . PRO A 1 264 ? -15.592 10.200 -5.280 1.00 79.62 264 PRO A C 1
ATOM 2115 O O . PRO A 1 264 ? -15.075 11.033 -4.532 1.00 79.62 264 PRO A O 1
ATOM 2118 N N . ILE A 1 265 ? -16.221 10.533 -6.406 1.00 77.31 265 ILE A N 1
ATOM 2119 C CA . ILE A 1 265 ? -16.529 11.906 -6.805 1.00 77.31 265 ILE A CA 1
ATOM 2120 C C . ILE A 1 265 ? -18.049 12.008 -6.851 1.00 77.31 265 ILE A C 1
ATOM 2122 O O . ILE A 1 265 ? -18.686 11.375 -7.690 1.00 77.31 265 ILE A O 1
ATOM 2126 N N . ASP A 1 266 ? -18.616 12.784 -5.932 1.00 76.06 266 ASP A N 1
ATOM 2127 C CA . ASP A 1 266 ? -20.047 13.072 -5.881 1.00 76.06 266 ASP A CA 1
ATOM 2128 C C . ASP A 1 266 ? -20.258 14.567 -6.169 1.00 76.06 266 ASP A C 1
ATOM 2130 O O . ASP A 1 266 ? -20.043 15.394 -5.281 1.00 76.06 266 ASP A O 1
ATOM 2134 N N . PRO A 1 267 ? -20.630 14.953 -7.404 1.00 77.62 267 PRO A N 1
ATOM 2135 C CA . PRO A 1 267 ? -20.834 16.358 -7.750 1.00 77.62 267 PRO A CA 1
ATOM 2136 C C . PRO A 1 267 ? -22.098 16.953 -7.109 1.00 77.62 267 PRO A C 1
ATOM 2138 O O . PRO A 1 267 ? -22.299 18.162 -7.191 1.00 77.62 267 PRO A O 1
ATOM 2141 N N . THR A 1 268 ? -22.956 16.130 -6.495 1.00 82.06 268 THR A N 1
ATOM 2142 C CA . THR A 1 268 ? -24.221 16.569 -5.887 1.00 82.06 268 THR A CA 1
ATOM 2143 C C . THR A 1 268 ? -24.119 16.810 -4.381 1.00 82.06 268 THR A C 1
ATOM 2145 O O . THR A 1 268 ? -24.964 17.503 -3.820 1.00 82.06 268 THR A O 1
ATOM 2148 N N . ASP A 1 269 ? -23.067 16.302 -3.733 1.00 80.31 269 ASP A N 1
ATOM 2149 C CA . ASP A 1 269 ? -22.810 16.468 -2.301 1.00 80.31 269 ASP A CA 1
ATOM 2150 C C . ASP A 1 269 ? -21.404 17.047 -2.079 1.00 80.31 269 ASP A C 1
ATOM 2152 O O . ASP A 1 269 ? -20.409 16.329 -1.944 1.00 80.31 269 ASP A O 1
ATOM 2156 N N . LEU A 1 270 ? -21.326 18.381 -2.017 1.00 84.50 270 LEU A N 1
ATOM 2157 C CA . LEU A 1 270 ? -20.072 19.108 -1.783 1.00 84.50 270 LEU A CA 1
ATOM 2158 C C . LEU A 1 270 ? -19.409 18.725 -0.453 1.00 84.50 270 LEU A C 1
ATOM 2160 O O . LEU A 1 270 ? -18.181 18.750 -0.350 1.00 84.50 270 LEU A O 1
ATOM 2164 N N . LYS A 1 271 ? -20.201 18.330 0.555 1.00 81.25 271 LYS A N 1
ATOM 2165 C CA . LYS A 1 271 ? -19.679 17.905 1.854 1.00 81.25 271 LYS A CA 1
ATOM 2166 C C . LYS A 1 271 ? -18.902 16.603 1.688 1.00 81.25 271 LYS A C 1
ATOM 2168 O O . LYS A 1 271 ? -17.730 16.547 2.061 1.00 81.25 271 LYS A O 1
ATOM 2173 N N . ARG A 1 272 ? -19.502 15.593 1.050 1.00 78.38 272 ARG A N 1
ATOM 2174 C CA . ARG A 1 272 ? -18.829 14.321 0.725 1.00 78.38 272 ARG A CA 1
ATOM 2175 C C . ARG A 1 272 ? -17.649 14.517 -0.212 1.00 78.38 272 ARG A C 1
ATOM 2177 O O . ARG A 1 272 ? -16.600 13.916 0.003 1.00 78.38 272 ARG A O 1
ATOM 2184 N N . LEU A 1 273 ? -17.793 15.385 -1.211 1.00 82.88 273 LEU A N 1
ATOM 2185 C CA . LEU A 1 273 ? -16.720 15.700 -2.146 1.00 82.88 273 LEU A CA 1
ATOM 2186 C C . LEU A 1 273 ? -15.504 16.321 -1.445 1.00 82.88 273 LEU A C 1
ATOM 2188 O O . LEU A 1 273 ? -14.375 16.084 -1.870 1.00 82.88 273 LEU A O 1
ATOM 2192 N N . SER A 1 274 ? -15.715 17.091 -0.377 1.00 83.62 274 SER A N 1
ATOM 2193 C CA . SER A 1 274 ? -14.642 17.736 0.386 1.00 83.62 274 SER A CA 1
ATOM 2194 C C . SER A 1 274 ? -13.937 16.828 1.402 1.00 83.62 274 SER A C 1
ATOM 2196 O O . SER A 1 274 ? -12.907 17.228 1.942 1.00 83.62 274 SER A O 1
ATOM 2198 N N . LEU A 1 275 ? -14.440 15.611 1.655 1.00 87.06 275 LEU A N 1
ATOM 2199 C CA . LEU A 1 275 ? -13.804 14.678 2.588 1.00 87.06 275 LEU A CA 1
ATOM 2200 C C . LEU A 1 275 ? -12.389 14.320 2.100 1.00 87.06 275 LEU A C 1
ATOM 2202 O O . LEU A 1 275 ? -12.236 13.880 0.957 1.00 87.06 275 LEU A O 1
ATOM 2206 N N . PRO A 1 276 ? -11.345 14.434 2.940 1.00 91.19 276 PRO A N 1
ATOM 2207 C CA . PRO A 1 276 ? -9.967 14.126 2.577 1.00 91.19 276 PRO A CA 1
ATOM 2208 C C . PRO A 1 276 ? -9.736 12.617 2.693 1.00 91.19 276 PRO A C 1
ATOM 2210 O O . PRO A 1 276 ? -8.840 12.185 3.411 1.00 91.19 276 PRO A O 1
ATOM 2213 N N . ALA A 1 277 ? -10.601 11.822 2.064 1.00 92.69 277 ALA A N 1
ATOM 2214 C CA . ALA A 1 277 ? -10.655 10.377 2.197 1.00 92.69 277 ALA A CA 1
ATOM 2215 C C . ALA A 1 277 ? -10.596 9.677 0.836 1.00 92.69 277 ALA A C 1
ATOM 2217 O O . ALA A 1 277 ? -11.127 10.161 -0.166 1.00 92.69 277 ALA A O 1
ATOM 2218 N N . SER A 1 278 ? -9.973 8.506 0.835 1.00 95.75 278 SER A N 1
ATOM 2219 C CA . SER A 1 278 ? -9.972 7.534 -0.253 1.00 95.75 278 SER A CA 1
ATOM 2220 C C . SER A 1 278 ? -10.214 6.145 0.344 1.00 95.75 278 SER A C 1
ATOM 2222 O O . SER A 1 278 ? -10.042 5.933 1.547 1.00 95.75 278 SER A O 1
ATOM 2224 N N . TYR A 1 279 ? -10.691 5.212 -0.467 1.00 96.44 279 TYR A N 1
ATOM 2225 C CA . TYR A 1 279 ? -11.256 3.953 -0.003 1.00 96.44 279 TYR A CA 1
ATOM 2226 C C . TYR A 1 279 ? -10.618 2.772 -0.715 1.00 96.44 279 TYR A C 1
ATOM 2228 O O . TYR A 1 279 ? -10.153 2.863 -1.849 1.00 96.44 279 TYR A O 1
ATOM 2236 N N . ILE A 1 280 ? -10.622 1.636 -0.036 1.00 98.31 280 ILE A N 1
ATOM 2237 C CA . ILE A 1 280 ? -10.111 0.375 -0.552 1.00 98.31 280 ILE A CA 1
ATOM 2238 C C . ILE A 1 280 ? -11.202 -0.654 -0.333 1.00 98.31 280 ILE A C 1
ATOM 2240 O O . ILE A 1 280 ? -11.743 -0.761 0.762 1.00 98.31 280 ILE A O 1
ATOM 2244 N N . SER A 1 281 ? -11.528 -1.418 -1.363 1.00 96.50 281 SER A N 1
ATOM 2245 C CA . SER A 1 281 ? -12.422 -2.563 -1.240 1.00 96.50 281 SER A CA 1
ATOM 2246 C C . SER A 1 281 ? -11.696 -3.842 -1.605 1.00 96.50 281 SER A C 1
ATOM 2248 O O . SER A 1 281 ? -10.860 -3.851 -2.510 1.00 96.50 281 SER A O 1
ATOM 2250 N N . MET A 1 282 ? -12.009 -4.912 -0.883 1.00 96.19 282 MET A N 1
ATOM 2251 C CA . MET A 1 282 ? -11.514 -6.250 -1.177 1.00 96.19 282 MET A CA 1
ATOM 2252 C C . MET A 1 282 ? -12.694 -7.198 -1.269 1.00 96.19 282 MET A C 1
ATOM 2254 O O . MET A 1 282 ? -13.534 -7.235 -0.371 1.00 96.19 282 MET A O 1
ATOM 2258 N N . SER A 1 283 ? -12.742 -7.962 -2.351 1.00 94.75 283 SER A N 1
ATOM 2259 C CA . SER A 1 283 ? -13.770 -8.974 -2.585 1.00 94.75 283 SER A CA 1
ATOM 2260 C C . SER A 1 283 ? -13.130 -10.235 -3.133 1.00 94.75 283 SER A C 1
ATOM 2262 O O . SER A 1 283 ? -12.148 -10.160 -3.874 1.00 94.75 283 SER A O 1
ATOM 2264 N N . ALA A 1 284 ? -13.670 -11.384 -2.749 1.00 92.88 284 ALA A N 1
ATOM 2265 C CA . ALA A 1 284 ? -13.179 -12.677 -3.189 1.00 92.88 284 ALA A CA 1
ATOM 2266 C C . ALA A 1 284 ? -14.324 -13.516 -3.754 1.00 92.88 284 ALA A C 1
ATOM 2268 O O . ALA A 1 284 ? -15.435 -13.517 -3.214 1.00 92.88 284 ALA A O 1
ATOM 2269 N N . ARG A 1 285 ? -14.024 -14.279 -4.804 1.00 92.00 285 ARG A N 1
ATOM 2270 C CA . ARG A 1 285 ? -14.905 -15.332 -5.315 1.00 92.00 285 ARG A CA 1
ATOM 2271 C C . ARG A 1 285 ? -14.137 -16.630 -5.486 1.00 92.00 285 ARG A C 1
ATOM 2273 O O . ARG A 1 285 ? -12.951 -16.621 -5.818 1.00 92.00 285 ARG A O 1
ATOM 2280 N N . SER A 1 286 ? -14.840 -17.736 -5.323 1.00 92.19 286 SER A N 1
ATOM 2281 C CA . SER A 1 286 ? -14.358 -19.052 -5.710 1.00 92.19 286 SER A CA 1
ATOM 2282 C C . SER A 1 286 ? -14.249 -19.161 -7.232 1.00 92.19 286 SER A C 1
ATOM 2284 O O . SER A 1 286 ? -15.110 -18.683 -7.980 1.00 92.19 286 SER A O 1
ATOM 2286 N N . VAL A 1 287 ? -13.166 -19.792 -7.681 1.00 90.62 287 VAL A N 1
ATOM 2287 C CA . VAL A 1 287 ? -12.926 -20.142 -9.086 1.00 90.62 287 VAL A CA 1
ATOM 2288 C C . VAL A 1 287 ? -13.241 -21.618 -9.345 1.00 90.62 287 VAL A C 1
ATOM 2290 O O . VAL A 1 287 ? -13.563 -21.979 -10.472 1.00 90.62 287 VAL A O 1
ATOM 2293 N N . ASP A 1 288 ? -13.203 -22.466 -8.316 1.00 90.31 288 ASP A N 1
ATOM 2294 C CA . ASP A 1 288 ? -13.503 -23.902 -8.399 1.00 90.31 288 ASP A CA 1
ATOM 2295 C C . ASP A 1 288 ? -14.969 -24.250 -8.062 1.00 90.31 288 ASP A C 1
ATOM 2297 O O . ASP A 1 288 ? -15.338 -25.425 -8.007 1.00 90.31 288 ASP A O 1
ATOM 2301 N N . HIS A 1 289 ? -15.800 -23.226 -7.845 1.00 87.12 289 HIS A N 1
ATOM 2302 C CA . HIS A 1 289 ? -17.211 -23.302 -7.457 1.00 87.12 289 HIS A CA 1
ATOM 2303 C C . HIS A 1 289 ? -17.490 -23.911 -6.072 1.00 87.12 289 HIS A C 1
ATOM 2305 O O . HIS A 1 289 ? -18.647 -24.209 -5.765 1.00 87.12 289 HIS A O 1
ATOM 2311 N N . LYS A 1 290 ? -16.478 -24.060 -5.210 1.00 89.31 290 LYS A N 1
ATOM 2312 C CA . LYS A 1 290 ? -16.648 -24.461 -3.807 1.00 89.31 290 LYS A CA 1
ATOM 2313 C C . LYS A 1 290 ? -16.671 -23.254 -2.876 1.00 89.31 290 LYS A C 1
ATOM 2315 O O . LYS A 1 290 ? -16.175 -22.179 -3.195 1.00 89.31 290 LYS A O 1
ATOM 2320 N N . THR A 1 291 ? -17.259 -23.428 -1.699 1.00 90.69 291 THR A N 1
ATOM 2321 C CA . THR A 1 291 ? -17.189 -22.411 -0.646 1.00 90.69 291 THR A CA 1
ATOM 2322 C C . THR A 1 291 ? -15.826 -22.476 0.029 1.00 90.69 291 THR A C 1
ATOM 2324 O O . THR A 1 291 ? -15.428 -23.547 0.483 1.00 90.69 291 THR A O 1
ATOM 2327 N N . HIS A 1 292 ? -15.161 -21.327 0.146 1.00 92.38 292 HIS A N 1
ATOM 2328 C CA . HIS A 1 292 ? -13.892 -21.195 0.863 1.00 92.38 292 HIS A CA 1
ATOM 2329 C C . HIS A 1 292 ? -14.003 -20.197 2.007 1.00 92.38 292 HIS A C 1
ATOM 2331 O O . HIS A 1 292 ? -14.657 -19.152 1.881 1.00 92.38 292 HIS A O 1
ATOM 2337 N N . GLU A 1 293 ? -13.314 -20.502 3.106 1.00 92.69 293 GLU A N 1
ATOM 2338 C CA . GLU A 1 293 ? -13.095 -19.528 4.166 1.00 92.69 293 GLU A CA 1
ATOM 2339 C C . GLU A 1 293 ? -11.952 -18.606 3.740 1.00 92.69 293 GLU A C 1
ATOM 2341 O O . GLU A 1 293 ? -10.827 -19.056 3.499 1.00 92.69 293 GLU A O 1
ATOM 2346 N N . VAL A 1 294 ? -12.248 -17.310 3.634 1.00 95.19 294 VAL A N 1
ATOM 2347 C CA . VAL A 1 294 ? -11.267 -16.308 3.227 1.00 95.19 294 VAL A CA 1
ATOM 2348 C C . VAL A 1 294 ? -11.113 -15.284 4.334 1.00 95.19 294 VAL A C 1
ATOM 2350 O O . VAL A 1 294 ? -12.087 -14.675 4.754 1.00 95.19 294 VAL A O 1
ATOM 2353 N N . GLN A 1 295 ? -9.895 -15.039 4.799 1.00 97.00 295 GLN A N 1
ATOM 2354 C CA . GLN A 1 295 ? -9.603 -13.893 5.655 1.00 97.00 295 GLN A CA 1
ATOM 2355 C C . GLN A 1 295 ? -8.692 -12.919 4.915 1.00 97.00 295 GLN A C 1
ATOM 2357 O O . GLN A 1 295 ? -7.774 -13.327 4.210 1.00 97.00 295 GLN A O 1
ATOM 2362 N N . VAL A 1 296 ? -8.924 -11.622 5.066 1.00 97.62 296 VAL A N 1
ATOM 2363 C CA . VAL A 1 296 ? -8.098 -10.567 4.472 1.00 97.62 296 VAL A CA 1
ATOM 2364 C C . VAL A 1 296 ? -7.520 -9.681 5.559 1.00 97.62 296 VAL A C 1
ATOM 2366 O O . VAL A 1 296 ? -8.186 -9.397 6.553 1.00 97.62 296 VAL A O 1
ATOM 2369 N N . TYR A 1 297 ? -6.281 -9.249 5.355 1.00 98.25 297 TYR A N 1
ATOM 2370 C CA . TYR A 1 297 ? -5.565 -8.324 6.219 1.00 98.25 297 TYR A CA 1
ATOM 2371 C C . TYR A 1 297 ? -5.065 -7.137 5.414 1.00 98.25 297 TYR A C 1
ATOM 2373 O O . TYR A 1 297 ? -4.480 -7.316 4.342 1.00 98.25 297 TYR A O 1
ATOM 2381 N N . LEU A 1 298 ? -5.234 -5.943 5.976 1.00 98.19 298 LEU A N 1
ATOM 2382 C CA . LEU A 1 298 ? -4.604 -4.721 5.503 1.00 98.19 298 LEU A CA 1
ATOM 2383 C C . LEU A 1 298 ? -3.979 -3.994 6.693 1.00 98.19 298 LEU A C 1
ATOM 2385 O O . LEU A 1 298 ? -4.646 -3.764 7.702 1.00 98.19 298 LEU A O 1
ATOM 2389 N N . GLY A 1 299 ? -2.703 -3.634 6.572 1.00 97.56 299 GLY A N 1
ATOM 2390 C CA . GLY A 1 299 ? -1.982 -2.896 7.605 1.00 97.56 299 GLY A CA 1
ATOM 2391 C C . GLY A 1 299 ? -1.185 -1.724 7.050 1.00 97.56 299 GLY A C 1
ATOM 2392 O O . GLY A 1 299 ? -0.674 -1.797 5.931 1.00 97.56 299 GLY A O 1
ATOM 2393 N N . MET A 1 300 ? -1.071 -0.670 7.855 1.00 96.81 300 MET A N 1
ATOM 2394 C CA . MET A 1 300 ? -0.353 0.577 7.567 1.00 96.81 300 MET A CA 1
ATOM 2395 C C . MET A 1 300 ? 0.653 0.878 8.683 1.00 96.81 300 MET A C 1
ATOM 2397 O O . MET A 1 300 ? 0.428 0.496 9.833 1.00 96.81 300 MET A O 1
ATOM 2401 N N . THR A 1 301 ? 1.755 1.551 8.352 1.00 95.81 301 THR A N 1
ATOM 2402 C CA . THR A 1 301 ? 2.821 1.917 9.305 1.00 95.81 301 THR A CA 1
ATOM 2403 C C . THR A 1 301 ? 2.776 3.398 9.683 1.00 95.81 301 THR A C 1
ATOM 2405 O O . THR A 1 301 ? 2.135 4.208 9.012 1.00 95.81 301 THR A O 1
ATOM 2408 N N . GLY A 1 302 ? 3.526 3.777 10.721 1.00 95.19 302 GLY A N 1
ATOM 2409 C CA . GLY A 1 302 ? 3.737 5.179 11.099 1.00 95.19 302 GLY A CA 1
ATOM 2410 C C . GLY A 1 302 ? 4.414 6.057 10.031 1.00 95.19 302 GLY A C 1
ATOM 2411 O O . GLY A 1 302 ? 4.448 7.272 10.190 1.00 95.19 302 GLY A O 1
ATOM 2412 N N . GLU A 1 303 ? 4.910 5.489 8.927 1.00 95.25 303 GLU A N 1
ATOM 2413 C CA . GLU A 1 303 ? 5.504 6.253 7.813 1.00 95.25 303 GLU A CA 1
ATOM 2414 C C . GLU A 1 303 ? 4.466 7.149 7.102 1.00 95.25 303 GLU A C 1
ATOM 2416 O O . GLU A 1 303 ? 4.812 8.120 6.441 1.00 95.25 303 GLU A O 1
ATOM 2421 N N . TRP A 1 304 ? 3.170 6.888 7.300 1.00 96.12 304 TRP A N 1
ATOM 2422 C CA . TRP A 1 304 ? 2.078 7.685 6.734 1.00 96.12 304 TRP A CA 1
ATOM 2423 C C . TRP A 1 304 ? 1.997 9.133 7.234 1.00 96.12 304 TRP A C 1
ATOM 2425 O O . TRP A 1 304 ? 1.330 9.947 6.599 1.00 96.12 304 TRP A O 1
ATOM 2435 N N . VAL A 1 305 ? 2.628 9.458 8.365 1.00 95.62 305 VAL A N 1
ATOM 2436 C CA . VAL A 1 305 ? 2.557 10.798 8.978 1.00 95.62 305 VAL A CA 1
ATOM 2437 C C . VAL A 1 305 ? 3.878 11.564 8.927 1.00 95.62 305 VAL A C 1
ATOM 2439 O O . VAL A 1 305 ? 3.942 12.685 9.423 1.00 95.62 305 VAL A O 1
ATOM 2442 N N . THR A 1 306 ? 4.947 10.976 8.377 1.00 94.56 306 THR A N 1
ATOM 2443 C CA . THR A 1 306 ? 6.259 11.632 8.283 1.00 94.56 306 THR A CA 1
ATOM 2444 C C . THR A 1 306 ? 7.230 10.875 7.379 1.00 94.56 306 THR A C 1
ATOM 2446 O O . THR A 1 306 ? 7.248 9.647 7.353 1.00 94.56 306 THR A O 1
ATOM 2449 N N . SER A 1 307 ? 8.119 11.609 6.706 1.00 91.00 307 SER A N 1
ATOM 2450 C CA . SER A 1 307 ? 9.286 11.036 6.026 1.00 91.00 307 SER A CA 1
ATOM 2451 C C . SER A 1 307 ? 10.533 10.915 6.915 1.00 91.00 307 SER A C 1
ATOM 2453 O O . SER A 1 307 ? 11.534 10.348 6.475 1.00 91.00 307 SER A O 1
ATOM 2455 N N . ASP A 1 308 ? 10.527 11.484 8.128 1.00 94.31 308 ASP A N 1
ATOM 2456 C CA . ASP A 1 308 ? 11.622 11.356 9.096 1.00 94.31 308 ASP A CA 1
ATOM 2457 C C . ASP A 1 308 ? 11.341 10.200 10.058 1.00 94.31 308 ASP A C 1
ATOM 2459 O O . ASP A 1 308 ? 10.564 10.308 11.009 1.00 94.31 308 ASP A O 1
ATOM 2463 N N . LEU A 1 309 ? 12.032 9.083 9.829 1.00 94.25 309 LEU A N 1
ATOM 2464 C CA . LEU A 1 309 ? 11.814 7.856 10.587 1.00 94.25 309 LEU A CA 1
ATOM 2465 C C . LEU A 1 309 ? 12.222 7.966 12.070 1.00 94.25 309 LEU A C 1
ATOM 2467 O O . LEU A 1 309 ? 11.917 7.068 12.855 1.00 94.25 309 LEU A O 1
ATOM 2471 N N . ASN A 1 310 ? 12.902 9.044 12.476 1.00 96.06 310 ASN A N 1
ATOM 2472 C CA . ASN A 1 310 ? 13.280 9.286 13.868 1.00 96.06 310 ASN A CA 1
ATOM 2473 C C . ASN A 1 310 ? 12.208 10.016 14.685 1.00 96.06 310 ASN A C 1
ATOM 2475 O O . ASN A 1 310 ? 12.368 10.132 15.906 1.00 96.06 310 ASN A O 1
ATOM 2479 N N . GLN A 1 311 ? 11.140 10.501 14.050 1.00 96.50 311 GLN A N 1
ATOM 2480 C CA . GLN A 1 311 ? 10.025 11.131 14.750 1.00 96.50 311 GLN A CA 1
ATOM 2481 C C . GLN A 1 311 ? 9.212 10.098 15.528 1.00 96.50 311 GLN A C 1
ATOM 2483 O O . GLN A 1 311 ? 9.014 8.968 15.077 1.00 96.50 311 GLN A O 1
ATOM 2488 N N . VAL A 1 312 ? 8.714 10.504 16.697 1.00 98.00 312 VAL A N 1
ATOM 2489 C CA . VAL A 1 312 ? 7.814 9.687 17.519 1.00 98.00 312 VAL A CA 1
ATOM 2490 C C . VAL A 1 312 ? 6.389 9.831 17.001 1.00 98.00 312 VAL A C 1
ATOM 2492 O O . VAL A 1 312 ? 5.879 10.948 16.885 1.00 98.00 312 VAL A O 1
ATOM 2495 N N . VAL A 1 313 ? 5.747 8.696 16.738 1.00 97.50 313 VAL A N 1
ATOM 2496 C CA . VAL A 1 313 ? 4.341 8.623 16.333 1.00 97.50 313 VAL A CA 1
ATOM 2497 C C . VAL A 1 313 ? 3.474 8.168 17.496 1.00 97.50 313 VAL A C 1
ATOM 2499 O O . VAL A 1 313 ? 3.859 7.291 18.269 1.00 97.50 313 VAL A O 1
ATOM 2502 N N . GLU A 1 314 ? 2.296 8.768 17.609 1.00 97.88 314 GLU A N 1
ATOM 2503 C CA . GLU A 1 314 ? 1.229 8.327 18.501 1.00 97.88 314 GLU A CA 1
ATOM 2504 C C . GLU A 1 314 ? 0.156 7.627 17.675 1.00 97.88 314 GLU A C 1
ATOM 2506 O O . GLU A 1 314 ? -0.152 8.041 16.550 1.00 97.88 314 GLU A O 1
ATOM 2511 N N . TRP A 1 315 ? -0.427 6.578 18.245 1.00 97.75 315 TRP A N 1
ATOM 2512 C CA . TRP A 1 315 ? -1.497 5.836 17.603 1.00 97.75 315 TRP A CA 1
ATOM 2513 C C . TRP A 1 315 ? -2.585 5.435 18.589 1.00 97.75 315 TRP A C 1
ATOM 2515 O O . TRP A 1 315 ? -2.366 5.310 19.792 1.00 97.75 315 TRP A O 1
ATOM 2525 N N . ASP A 1 316 ? -3.779 5.213 18.068 1.00 97.19 316 ASP A N 1
ATOM 2526 C CA . ASP A 1 316 ? -4.901 4.685 18.832 1.00 97.19 316 ASP A CA 1
ATOM 2527 C C . ASP A 1 316 ? -5.819 3.909 17.898 1.00 97.19 316 ASP A C 1
ATOM 2529 O O . ASP A 1 316 ? -5.898 4.218 16.713 1.00 97.19 316 ASP A O 1
ATOM 2533 N N . VAL A 1 317 ? -6.531 2.918 18.424 1.00 97.19 317 VAL A N 1
ATOM 2534 C CA . VAL A 1 317 ? -7.603 2.237 17.696 1.00 97.19 317 VAL A CA 1
ATOM 2535 C C . VAL A 1 317 ? -8.817 2.203 18.601 1.00 97.19 317 VAL A C 1
ATOM 2537 O O . VAL A 1 317 ? -8.741 1.728 19.733 1.00 97.19 317 VAL A O 1
ATOM 2540 N N . ARG A 1 318 ? -9.937 2.719 18.096 1.00 93.56 318 ARG A N 1
ATOM 2541 C CA . ARG A 1 318 ? -11.193 2.794 18.839 1.00 93.56 318 ARG A CA 1
ATOM 2542 C C . ARG A 1 318 ? -12.369 2.360 17.991 1.00 93.56 318 ARG A C 1
ATOM 2544 O O . ARG A 1 318 ? -12.460 2.699 16.811 1.00 93.56 318 ARG A O 1
ATOM 2551 N N . GLU A 1 319 ? -13.297 1.662 18.621 1.00 93.00 319 GLU A N 1
ATOM 2552 C CA . GLU A 1 319 ? -14.619 1.440 18.056 1.00 93.00 319 GLU A CA 1
ATOM 2553 C C . GLU A 1 319 ? -15.428 2.736 18.142 1.00 93.00 319 GLU A C 1
ATOM 2555 O O . GLU A 1 319 ? -15.409 3.455 19.143 1.00 93.00 319 GLU A O 1
ATOM 2560 N N . VAL A 1 320 ? -16.113 3.065 17.055 1.00 89.06 320 VAL A N 1
ATOM 2561 C CA . VAL A 1 320 ? -16.939 4.258 16.923 1.00 89.06 320 VAL A CA 1
ATOM 2562 C C . VAL A 1 320 ? -18.350 3.800 16.599 1.00 89.06 320 VAL A C 1
ATOM 2564 O O . VAL A 1 320 ? -18.628 3.307 15.504 1.00 89.06 320 VAL A O 1
ATOM 2567 N N . ASN A 1 321 ? -19.239 3.984 17.569 1.00 87.06 321 ASN A N 1
ATOM 2568 C CA . ASN A 1 321 ? -20.657 3.686 17.426 1.00 87.06 321 ASN A CA 1
ATOM 2569 C C . ASN A 1 321 ? -21.367 4.858 16.744 1.00 87.06 321 ASN A C 1
ATOM 2571 O O . ASN A 1 321 ? -21.137 6.023 17.076 1.00 87.06 321 ASN A O 1
ATOM 2575 N N . GLY A 1 322 ? -22.237 4.558 15.786 1.00 75.94 322 GLY A N 1
ATOM 2576 C CA . GLY A 1 322 ? -22.947 5.570 15.010 1.00 75.94 322 GLY A CA 1
ATOM 2577 C C . GLY A 1 322 ? -24.018 4.952 14.119 1.00 75.94 322 GLY A C 1
ATOM 2578 O O . GLY A 1 322 ? -24.528 3.876 14.409 1.00 75.94 322 GLY A O 1
ATOM 2579 N N . LYS A 1 323 ? -24.347 5.614 13.000 1.00 71.81 323 LYS A N 1
ATOM 2580 C CA . LYS A 1 323 ? -25.245 5.027 11.979 1.00 71.81 323 LYS A CA 1
ATOM 2581 C C . LYS A 1 323 ? -24.681 3.730 11.390 1.00 71.81 323 LYS A C 1
ATOM 2583 O O . LYS A 1 323 ? -25.444 2.838 11.043 1.00 71.81 323 LYS A O 1
ATOM 2588 N N . SER A 1 324 ? -23.356 3.648 11.316 1.00 76.56 324 SER A N 1
ATOM 2589 C CA . SER A 1 324 ? -22.606 2.431 11.038 1.00 76.56 324 SER A CA 1
ATOM 2590 C C . SER A 1 324 ? -21.539 2.296 12.113 1.00 76.56 324 SER A C 1
ATOM 2592 O O . SER A 1 324 ? -20.831 3.265 12.388 1.00 76.56 324 SER A O 1
ATOM 2594 N N . ASN A 1 325 ? -21.424 1.114 12.712 1.00 88.38 325 ASN A N 1
ATOM 2595 C CA . ASN A 1 325 ? -20.385 0.837 13.696 1.00 88.38 325 ASN A CA 1
ATOM 2596 C C . ASN A 1 325 ? -19.060 0.601 12.968 1.00 88.38 325 ASN A C 1
ATOM 2598 O O . ASN A 1 325 ? -18.959 -0.312 12.140 1.00 88.38 325 ASN A O 1
ATOM 2602 N N . LEU A 1 326 ? -18.057 1.420 13.274 1.00 93.81 326 LEU A N 1
ATOM 2603 C CA . LEU A 1 326 ? -16.733 1.391 12.654 1.00 93.81 326 LEU A CA 1
ATOM 2604 C C . LEU A 1 326 ? -15.657 1.088 13.695 1.00 93.81 326 LEU A C 1
ATOM 2606 O O . LEU A 1 326 ? -15.830 1.378 14.874 1.00 93.81 326 LEU A O 1
ATOM 2610 N N . VAL A 1 327 ? -14.514 0.583 13.246 1.00 95.50 327 VAL A N 1
ATOM 2611 C CA . VAL A 1 327 ? -13.256 0.632 13.997 1.00 95.50 327 VAL A CA 1
ATOM 2612 C C . VAL A 1 327 ? -12.357 1.648 13.307 1.00 95.50 327 VAL A C 1
ATOM 2614 O O . VAL A 1 327 ? -12.144 1.572 12.098 1.00 95.50 327 VAL A O 1
ATOM 2617 N N . ASN A 1 328 ? -11.846 2.611 14.069 1.00 96.00 328 ASN A N 1
ATOM 2618 C CA . ASN A 1 328 ? -11.014 3.699 13.576 1.00 96.00 328 ASN A CA 1
ATOM 2619 C C . ASN A 1 328 ? -9.643 3.681 14.252 1.00 96.00 328 ASN A C 1
ATOM 2621 O O . ASN A 1 328 ? -9.535 3.924 15.454 1.00 96.00 328 ASN A O 1
ATOM 2625 N N . GLY A 1 329 ? -8.613 3.457 13.446 1.00 97.31 329 GLY A N 1
ATOM 2626 C CA . GLY A 1 329 ? -7.215 3.664 13.776 1.00 97.31 329 GLY A CA 1
ATOM 2627 C C . GLY A 1 329 ? -6.771 5.088 13.453 1.00 97.31 329 GLY A C 1
ATOM 2628 O O . GLY A 1 329 ? -7.030 5.584 12.360 1.00 97.31 329 GLY A O 1
ATOM 2629 N N . ASP A 1 330 ? -6.098 5.739 14.390 1.00 97.19 330 ASP A N 1
ATOM 2630 C CA . ASP A 1 330 ? -5.500 7.062 14.230 1.00 97.19 330 ASP A CA 1
ATOM 2631 C C . ASP A 1 330 ? -3.971 6.945 14.298 1.00 97.19 330 ASP A C 1
ATOM 2633 O O . ASP A 1 330 ? -3.446 6.288 15.192 1.00 97.19 330 ASP A O 1
ATOM 2637 N N . PHE A 1 331 ? -3.270 7.631 13.394 1.00 95.06 331 PHE A N 1
ATOM 2638 C CA . PHE A 1 331 ? -1.832 7.908 13.453 1.00 95.06 331 PHE A CA 1
ATOM 2639 C C . PHE A 1 331 ? -1.593 9.411 13.411 1.00 95.06 331 PHE A C 1
ATOM 2641 O O . PHE A 1 331 ? -2.167 10.101 12.568 1.00 95.06 331 PHE A O 1
ATOM 2648 N N . LYS A 1 332 ? -0.703 9.922 14.260 1.00 97.12 332 LYS A N 1
ATOM 2649 C CA . LYS A 1 332 ? -0.228 11.313 14.203 1.00 97.12 332 LYS A CA 1
ATOM 2650 C C . LYS A 1 332 ? 1.187 11.425 14.763 1.00 97.12 332 LYS A C 1
ATOM 2652 O O . LYS A 1 332 ? 1.645 10.550 15.497 1.00 97.12 332 LYS A O 1
ATOM 2657 N N . LEU A 1 333 ? 1.874 12.515 14.446 1.00 97.50 333 LEU A N 1
ATOM 2658 C CA . LEU A 1 333 ? 3.131 12.846 15.112 1.00 97.50 333 LEU A CA 1
ATOM 2659 C C . LEU A 1 333 ? 2.869 13.258 16.564 1.00 97.50 333 LEU A C 1
ATOM 2661 O O . LEU A 1 333 ? 1.900 13.954 16.853 1.00 97.50 333 LEU A O 1
ATOM 2665 N N . LYS A 1 334 ? 3.754 12.854 17.483 1.00 96.88 334 LYS A N 1
ATOM 2666 C CA . LYS A 1 334 ? 3.704 13.312 18.881 1.00 96.88 334 LYS A CA 1
ATOM 2667 C C . LYS A 1 334 ? 3.927 14.821 18.986 1.00 96.88 334 LYS A C 1
ATOM 2669 O O . LYS A 1 334 ? 3.256 15.503 19.751 1.00 96.88 334 LYS A O 1
ATOM 2674 N N . ASN A 1 335 ? 4.880 15.324 18.204 1.00 95.75 335 ASN A N 1
ATOM 2675 C CA . ASN A 1 335 ? 5.225 16.737 18.125 1.00 95.75 335 ASN A CA 1
ATOM 2676 C C . ASN A 1 335 ? 4.884 17.242 16.719 1.00 95.75 335 ASN A C 1
ATOM 2678 O O . ASN A 1 335 ? 5.737 17.245 15.835 1.00 95.75 335 ASN A O 1
ATOM 2682 N N . GLU A 1 336 ? 3.625 17.616 16.500 1.00 95.81 336 GLU A N 1
ATOM 2683 C CA . GLU A 1 336 ? 3.177 18.144 15.209 1.00 95.81 336 GLU A CA 1
ATOM 2684 C C . GLU A 1 336 ? 3.735 19.549 14.957 1.00 95.81 336 GLU A C 1
ATOM 2686 O O . GLU A 1 336 ? 3.711 20.413 15.838 1.00 95.81 336 GLU A O 1
ATOM 2691 N N . LYS A 1 337 ? 4.168 19.801 13.721 1.00 93.88 337 LYS A N 1
ATOM 2692 C CA . LYS A 1 337 ? 4.524 21.137 13.242 1.00 93.88 337 LYS A CA 1
ATOM 2693 C C . LYS A 1 337 ? 3.481 21.577 12.225 1.00 93.88 337 LYS A C 1
ATOM 2695 O O . LYS A 1 337 ? 3.503 21.170 11.065 1.00 93.88 337 LYS A O 1
ATOM 2700 N N . LYS A 1 338 ? 2.521 22.375 12.694 1.00 93.06 338 LYS A N 1
ATOM 2701 C CA . LYS A 1 338 ? 1.440 22.902 11.853 1.00 93.06 338 LYS A CA 1
ATOM 2702 C C . LYS A 1 338 ? 2.020 23.703 10.697 1.00 93.06 338 LYS A C 1
ATOM 2704 O O . LYS A 1 338 ? 2.943 24.482 10.907 1.00 93.06 338 LYS A O 1
ATOM 2709 N N . PHE A 1 339 ? 1.462 23.488 9.509 1.00 90.69 339 PHE A N 1
ATOM 2710 C CA . PHE A 1 339 ? 1.873 24.160 8.275 1.00 90.69 339 PHE A CA 1
ATOM 2711 C C . PHE A 1 339 ? 3.334 23.926 7.877 1.00 90.69 339 PHE A C 1
ATOM 2713 O O . PHE A 1 339 ? 3.868 24.652 7.046 1.00 90.69 339 PHE A O 1
ATOM 2720 N N . ASN A 1 340 ? 3.968 22.885 8.427 1.00 92.25 340 ASN A N 1
ATOM 2721 C CA . ASN A 1 340 ? 5.307 22.476 8.039 1.00 92.25 340 ASN A CA 1
ATOM 2722 C C . ASN A 1 340 ? 5.280 21.201 7.199 1.00 92.25 340 ASN A C 1
ATOM 2724 O O . ASN A 1 340 ? 4.511 20.275 7.462 1.00 92.25 340 ASN A O 1
ATOM 2728 N N . GLU A 1 341 ? 6.189 21.133 6.238 1.00 92.12 341 GLU A N 1
ATOM 2729 C CA . GLU A 1 341 ? 6.390 19.970 5.390 1.00 92.12 341 GLU A CA 1
ATOM 2730 C C . GLU A 1 341 ? 7.817 19.441 5.517 1.00 92.12 341 GLU A C 1
ATOM 2732 O O . GLU A 1 341 ? 8.776 20.186 5.728 1.00 92.12 341 GLU A O 1
ATOM 2737 N N . ASN A 1 342 ? 7.965 18.135 5.331 1.00 86.69 342 ASN A N 1
ATOM 2738 C CA . ASN A 1 342 ? 9.241 17.473 5.133 1.00 86.69 342 ASN A CA 1
ATOM 2739 C C . ASN A 1 342 ? 9.132 16.633 3.862 1.00 86.69 342 ASN A C 1
ATOM 2741 O O . ASN A 1 342 ? 8.323 15.712 3.801 1.00 86.69 342 ASN A O 1
ATOM 2745 N N . LYS A 1 343 ? 9.895 16.990 2.822 1.00 87.50 343 LYS A N 1
ATOM 2746 C CA . LYS A 1 343 ? 9.742 16.415 1.471 1.00 87.50 343 LYS A CA 1
ATOM 2747 C C . LYS A 1 343 ? 8.287 16.474 0.974 1.00 87.50 343 LYS A C 1
ATOM 2749 O O . LYS A 1 343 ? 7.788 15.502 0.416 1.00 87.50 343 LYS A O 1
ATOM 2754 N N . GLU A 1 344 ? 7.606 17.592 1.228 1.00 90.75 344 GLU A N 1
ATOM 2755 C CA . GLU A 1 344 ? 6.194 17.840 0.876 1.00 90.75 344 GLU A CA 1
ATOM 2756 C C . GLU A 1 344 ? 5.165 16.950 1.614 1.00 90.75 344 GLU A C 1
ATOM 2758 O O . GLU A 1 344 ? 3.956 17.128 1.463 1.00 90.75 344 GLU A O 1
ATOM 2763 N N . LEU A 1 345 ? 5.611 16.022 2.475 1.00 89.69 345 LEU A N 1
ATOM 2764 C CA . LEU A 1 345 ? 4.737 15.368 3.449 1.00 89.69 345 LEU A CA 1
ATOM 2765 C C . LEU A 1 345 ? 4.470 16.331 4.610 1.00 89.69 345 LEU A C 1
ATOM 2767 O O . LEU A 1 345 ? 5.418 16.882 5.173 1.00 89.69 345 LEU A O 1
ATOM 2771 N N . PRO A 1 346 ? 3.210 16.509 5.021 1.00 92.44 346 PRO A N 1
ATOM 2772 C CA . PRO A 1 346 ? 2.866 17.411 6.106 1.00 92.44 346 PRO A CA 1
ATOM 2773 C C . PRO A 1 346 ? 3.268 16.812 7.455 1.00 92.44 346 PRO A C 1
ATOM 2775 O O . PRO A 1 346 ? 2.995 15.649 7.742 1.00 92.44 346 PRO A O 1
ATOM 2778 N N . GLU A 1 347 ? 3.841 17.637 8.327 1.00 93.50 347 GLU A N 1
ATOM 2779 C CA . GLU A 1 347 ? 4.208 17.261 9.698 1.00 93.50 347 GLU A CA 1
ATOM 2780 C C . GLU A 1 347 ? 3.080 17.548 10.714 1.00 93.50 347 GLU A C 1
ATOM 2782 O O . GLU A 1 347 ? 3.328 17.708 11.913 1.00 93.50 347 GLU A O 1
ATOM 2787 N N . TRP A 1 348 ? 1.826 17.626 10.252 1.00 95.19 348 TRP A N 1
ATOM 2788 C CA . TRP A 1 348 ? 0.638 17.744 11.100 1.00 95.19 348 TRP A CA 1
ATOM 2789 C C . TRP A 1 348 ? -0.599 17.094 10.473 1.00 95.19 348 TRP A C 1
ATOM 2791 O O . TRP A 1 348 ? -0.709 16.892 9.259 1.00 95.19 348 TRP A O 1
ATOM 2801 N N . GLY A 1 349 ? -1.578 16.820 11.324 1.00 95.12 349 GLY A N 1
ATOM 2802 C CA . GLY A 1 349 ? -2.791 16.102 10.995 1.00 95.12 349 GLY A CA 1
ATOM 2803 C C . GLY A 1 349 ? -2.721 14.635 11.386 1.00 95.12 349 GLY A C 1
ATOM 2804 O O . GLY A 1 349 ? -1.673 14.053 11.654 1.00 95.12 349 GLY A O 1
ATOM 2805 N N . THR A 1 350 ? -3.896 14.025 11.404 1.00 96.88 350 THR A N 1
ATOM 2806 C CA . THR A 1 350 ? -4.084 12.627 11.768 1.00 96.88 350 THR A CA 1
ATOM 2807 C C . THR A 1 350 ? -4.447 11.823 10.532 1.00 96.88 350 THR A C 1
ATOM 2809 O O . THR A 1 350 ? -5.418 12.145 9.839 1.00 96.88 350 THR A O 1
ATOM 2812 N N . ILE A 1 351 ? -3.696 10.757 10.271 1.00 97.62 351 ILE A N 1
ATOM 2813 C CA . ILE A 1 351 ? -4.101 9.723 9.325 1.00 97.62 351 ILE A CA 1
ATOM 2814 C C . ILE A 1 351 ? -5.108 8.824 10.029 1.00 97.62 351 ILE A C 1
ATOM 2816 O O . ILE A 1 351 ? -4.821 8.250 11.076 1.00 97.62 351 ILE A O 1
ATOM 2820 N N . LYS A 1 352 ? -6.304 8.736 9.457 1.00 97.38 352 LYS A N 1
ATOM 2821 C CA . LYS A 1 352 ? -7.379 7.859 9.905 1.00 97.38 352 LYS A CA 1
ATOM 2822 C C . LYS A 1 352 ? -7.429 6.652 8.994 1.00 97.38 352 LYS A C 1
ATOM 2824 O O . LYS A 1 352 ? -7.632 6.816 7.795 1.00 97.38 352 LYS A O 1
ATOM 2829 N N . PHE A 1 353 ? -7.277 5.467 9.559 1.00 97.94 353 PHE A N 1
ATOM 2830 C CA . PHE A 1 353 ? -7.449 4.194 8.878 1.00 97.94 353 PHE A CA 1
ATOM 2831 C C . PHE A 1 353 ? -8.612 3.463 9.532 1.00 97.94 353 PHE A C 1
ATOM 2833 O O . PHE A 1 353 ? -8.556 3.151 10.718 1.00 97.94 353 PHE A O 1
ATOM 2840 N N . PHE A 1 354 ? -9.689 3.216 8.795 1.00 96.44 354 PHE A N 1
ATOM 2841 C CA . PHE A 1 354 ? -10.924 2.706 9.384 1.00 96.44 354 PHE A CA 1
ATOM 2842 C C . PHE A 1 354 ? -11.595 1.646 8.521 1.00 96.44 354 PHE A C 1
ATOM 2844 O O . PHE A 1 354 ? -11.407 1.582 7.310 1.00 96.44 354 PHE A O 1
ATOM 2851 N N . THR A 1 355 ? -12.398 0.814 9.168 1.00 96.19 355 THR A N 1
ATOM 2852 C CA . THR A 1 355 ? -13.184 -0.260 8.556 1.00 96.19 355 THR A CA 1
ATOM 2853 C C . THR A 1 355 ? -14.445 -0.475 9.386 1.00 96.19 355 THR A C 1
ATOM 2855 O O . THR A 1 355 ? -14.626 0.137 10.440 1.00 96.19 355 THR A O 1
ATOM 2858 N N . ASP A 1 356 ? -15.344 -1.333 8.922 1.00 92.00 356 ASP A N 1
ATOM 2859 C CA . ASP A 1 356 ? -16.487 -1.757 9.719 1.00 92.00 356 ASP A CA 1
ATOM 2860 C C . ASP A 1 356 ? -16.062 -2.455 11.034 1.00 92.00 356 ASP A C 1
ATOM 2862 O O . ASP A 1 356 ? -15.007 -3.087 11.120 1.00 92.00 356 ASP A O 1
ATOM 2866 N N . SER A 1 357 ? -16.909 -2.347 12.058 1.00 90.00 357 SER A N 1
ATOM 2867 C CA . SER A 1 357 ? -16.663 -2.874 13.413 1.00 90.00 357 SER A CA 1
ATOM 2868 C C . SER A 1 357 ? -16.562 -4.392 13.525 1.00 90.00 357 SER A C 1
ATOM 2870 O O . SER A 1 357 ? -16.167 -4.902 14.566 1.00 90.00 357 SER A O 1
ATOM 2872 N N . THR A 1 358 ? -16.875 -5.144 12.470 1.00 91.19 358 THR A N 1
ATOM 2873 C CA . THR A 1 358 ? -16.724 -6.602 12.502 1.00 91.19 358 THR A CA 1
ATOM 2874 C C . THR A 1 358 ? -15.284 -7.041 12.166 1.00 91.19 358 THR A C 1
ATOM 2876 O O . THR A 1 358 ? -15.004 -8.237 12.038 1.00 91.19 358 THR A O 1
ATOM 2879 N N . ALA A 1 359 ? -14.348 -6.093 12.025 1.00 95.56 359 ALA A N 1
ATOM 2880 C CA . ALA A 1 359 ? -12.906 -6.336 11.971 1.00 95.56 359 ALA A CA 1
ATOM 2881 C C . ALA A 1 359 ? -12.331 -6.759 13.317 1.00 95.56 359 ALA A C 1
ATOM 2883 O O . ALA A 1 359 ? -12.643 -6.171 14.345 1.00 95.56 359 ALA A O 1
ATOM 2884 N N . THR A 1 360 ? -11.387 -7.698 13.285 1.00 97.94 360 THR A N 1
ATOM 2885 C CA . THR A 1 360 ? -10.373 -7.744 14.343 1.00 97.94 360 THR A CA 1
ATOM 2886 C C . THR A 1 360 ? -9.263 -6.761 14.018 1.00 97.94 360 THR A C 1
ATOM 2888 O O . THR A 1 360 ? -8.903 -6.609 12.848 1.00 97.94 360 THR A O 1
ATOM 2891 N N . TYR A 1 361 ? -8.704 -6.117 15.031 1.00 98.00 361 TYR A N 1
ATOM 2892 C CA . TYR A 1 361 ? -7.711 -5.066 14.858 1.00 98.00 361 TYR A CA 1
ATOM 2893 C C . TYR A 1 361 ? -6.520 -5.251 15.787 1.00 98.00 361 TYR A C 1
ATOM 2895 O O . TYR A 1 361 ? -6.594 -5.957 16.788 1.00 98.00 361 TYR A O 1
ATOM 2903 N N . GLU A 1 362 ? -5.406 -4.611 15.462 1.00 97.69 362 GLU A N 1
ATOM 2904 C CA . GLU A 1 362 ? -4.290 -4.470 16.390 1.00 97.69 362 GLU A CA 1
ATOM 2905 C C . GLU A 1 362 ? -3.475 -3.225 16.044 1.00 97.69 362 GLU A C 1
ATOM 2907 O O . GLU A 1 362 ? -3.355 -2.873 14.868 1.00 97.69 362 GLU A O 1
ATOM 2912 N N . ALA A 1 363 ? -2.920 -2.566 17.060 1.00 97.50 363 ALA A N 1
ATOM 2913 C CA . ALA A 1 363 ? -1.868 -1.573 16.886 1.00 97.50 363 ALA A CA 1
ATOM 2914 C C . ALA A 1 363 ? -0.632 -2.018 17.664 1.00 97.50 363 ALA A C 1
ATOM 2916 O O . ALA A 1 363 ? -0.675 -2.095 18.892 1.00 97.50 363 ALA A O 1
ATOM 2917 N N . ASN A 1 364 ? 0.429 -2.398 16.955 1.00 96.00 364 ASN A N 1
ATOM 2918 C CA . ASN A 1 364 ? 1.615 -3.040 17.529 1.00 96.00 364 ASN A CA 1
ATOM 2919 C C . ASN A 1 364 ? 2.774 -3.026 16.509 1.00 96.00 364 ASN A C 1
ATOM 2921 O O . ASN A 1 364 ? 2.671 -2.420 15.440 1.00 96.00 364 ASN A O 1
ATOM 2925 N N . PHE A 1 365 ? 3.872 -3.722 16.805 1.00 93.12 365 PHE A N 1
ATOM 2926 C CA . PHE A 1 365 ? 4.911 -4.042 15.828 1.00 93.12 365 PHE A CA 1
ATOM 2927 C C . PHE A 1 365 ? 4.321 -4.809 14.648 1.00 93.12 365 PHE A C 1
ATOM 2929 O O . PHE A 1 365 ? 3.610 -5.808 14.818 1.00 93.12 365 PHE A O 1
ATOM 2936 N N . VAL A 1 366 ? 4.644 -4.360 13.438 1.00 92.88 366 VAL A N 1
ATOM 2937 C CA . VAL A 1 366 ? 4.087 -4.948 12.218 1.00 92.88 366 VAL A CA 1
ATOM 2938 C C . VAL A 1 366 ? 4.387 -6.433 12.085 1.00 92.88 366 VAL A C 1
ATOM 2940 O O . VAL A 1 366 ? 3.491 -7.184 11.716 1.00 92.88 366 VAL A O 1
ATOM 2943 N N . ASP A 1 367 ? 5.579 -6.893 12.451 1.00 91.25 367 ASP A N 1
ATOM 2944 C CA . ASP A 1 367 ? 5.959 -8.302 12.300 1.00 91.25 367 ASP A CA 1
A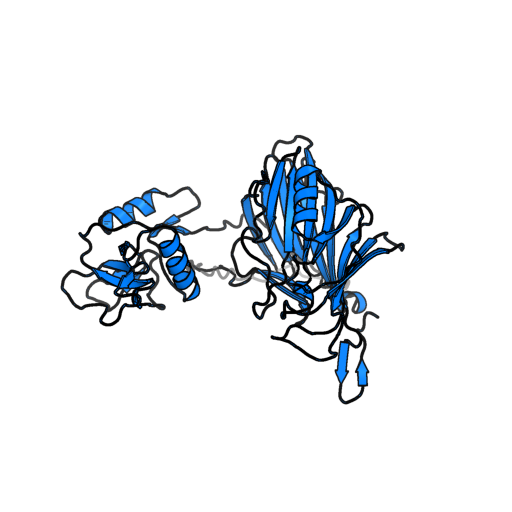TOM 2945 C C . ASP A 1 367 ? 5.134 -9.212 13.216 1.00 91.25 367 ASP A C 1
ATOM 2947 O O . ASP A 1 367 ? 4.684 -10.278 12.788 1.00 91.25 367 ASP A O 1
ATOM 2951 N N . THR A 1 368 ? 4.836 -8.756 14.436 1.00 92.38 368 THR A N 1
ATOM 2952 C CA . THR A 1 368 ? 3.957 -9.455 15.383 1.00 92.38 368 THR A CA 1
ATOM 2953 C C . THR A 1 368 ? 2.541 -9.582 14.828 1.00 92.38 368 THR A C 1
ATOM 2955 O O . THR A 1 368 ? 1.996 -10.686 14.772 1.00 92.38 368 THR A O 1
ATOM 2958 N N . MET A 1 369 ? 1.951 -8.473 14.368 1.00 94.94 369 MET A N 1
ATOM 2959 C CA . MET A 1 369 ? 0.586 -8.469 13.823 1.00 94.94 369 MET A CA 1
ATOM 2960 C C . MET A 1 369 ? 0.478 -9.332 12.565 1.00 94.94 369 MET A C 1
ATOM 2962 O O . MET A 1 369 ? -0.446 -10.131 12.415 1.00 94.94 369 MET A O 1
ATOM 2966 N N . ARG A 1 370 ? 1.444 -9.188 11.653 1.00 94.38 370 ARG A N 1
ATOM 2967 C CA . ARG A 1 370 ? 1.482 -9.917 10.386 1.00 94.38 370 ARG A CA 1
ATOM 2968 C C . ARG A 1 370 ? 1.650 -11.420 10.618 1.00 94.38 370 ARG A C 1
ATOM 2970 O O . ARG A 1 370 ? 0.895 -12.201 10.045 1.00 94.38 370 ARG A O 1
ATOM 2977 N N . SER A 1 371 ? 2.572 -11.826 11.495 1.00 93.69 371 SER A N 1
ATOM 2978 C CA . SER A 1 371 ? 2.787 -13.240 11.846 1.00 93.69 371 SER A CA 1
ATOM 2979 C C . SER A 1 371 ? 1.551 -13.861 12.498 1.00 93.69 371 SER A C 1
ATOM 2981 O O . SER A 1 371 ? 1.197 -15.003 12.208 1.00 93.69 371 SER A O 1
ATOM 2983 N N . LYS A 1 372 ? 0.854 -13.099 13.348 1.00 95.19 372 LYS A N 1
ATOM 2984 C CA . LYS A 1 372 ? -0.403 -13.523 13.971 1.00 95.19 372 LYS A CA 1
ATOM 2985 C C . LYS A 1 372 ? -1.480 -13.788 12.924 1.00 95.19 372 LYS A C 1
ATOM 2987 O O . LYS A 1 372 ? -2.001 -14.899 12.873 1.00 95.19 372 LYS A O 1
ATOM 2992 N N . PHE A 1 373 ? -1.718 -12.837 12.019 1.00 96.94 373 PHE A N 1
ATOM 2993 C CA . PHE A 1 373 ? -2.674 -13.024 10.928 1.00 96.94 373 PHE A CA 1
ATOM 2994 C C . PHE A 1 373 ? -2.320 -14.221 10.035 1.00 96.94 373 PHE A C 1
ATOM 2996 O O . PHE A 1 373 ? -3.200 -14.998 9.671 1.00 96.94 373 PHE A O 1
ATOM 3003 N N . ILE A 1 374 ? -1.042 -14.412 9.695 1.00 95.31 374 ILE A N 1
ATOM 3004 C CA . ILE A 1 374 ? -0.610 -15.543 8.860 1.00 95.31 374 ILE A CA 1
ATOM 3005 C C . ILE A 1 374 ? -0.989 -16.884 9.499 1.00 95.31 374 ILE A C 1
ATOM 3007 O O . ILE A 1 374 ? -1.442 -17.786 8.792 1.00 95.31 374 ILE A O 1
ATOM 3011 N N . LYS A 1 375 ? -0.852 -16.995 10.825 1.00 94.31 375 LYS A N 1
ATOM 3012 C CA . LYS A 1 375 ? -1.143 -18.216 11.588 1.00 94.31 375 LYS A CA 1
ATOM 3013 C C . LYS A 1 375 ? -2.634 -18.430 11.829 1.00 94.31 375 LYS A C 1
ATOM 3015 O O . LYS A 1 375 ? -3.115 -19.549 11.673 1.00 94.31 375 LYS A O 1
ATOM 3020 N N . THR A 1 376 ? -3.361 -17.383 12.211 1.00 95.81 376 THR A N 1
ATOM 3021 C CA . THR A 1 376 ? -4.725 -17.512 12.758 1.00 95.81 376 THR A CA 1
ATOM 3022 C C . THR A 1 376 ? -5.812 -16.918 11.865 1.00 95.81 376 THR A C 1
ATOM 3024 O O . THR A 1 376 ? -6.988 -17.191 12.079 1.00 95.81 376 THR A O 1
ATOM 3027 N N . GLY A 1 377 ? -5.454 -16.096 10.875 1.00 96.25 377 GLY A N 1
ATOM 3028 C CA . GLY A 1 377 ? -6.399 -15.315 10.070 1.00 96.25 377 GLY A CA 1
ATOM 3029 C C . GLY A 1 377 ? -7.060 -14.152 10.819 1.00 96.25 377 GLY A C 1
ATOM 3030 O O . GLY A 1 377 ? -7.968 -13.527 10.273 1.00 96.25 377 GLY A O 1
ATOM 3031 N N . ARG A 1 378 ? -6.646 -13.858 12.060 1.00 97.31 378 ARG A N 1
ATOM 3032 C CA . ARG A 1 378 ? -7.264 -12.849 12.939 1.00 97.31 378 ARG A CA 1
ATOM 3033 C C . ARG A 1 378 ? -6.215 -12.075 13.743 1.00 97.31 378 ARG A C 1
ATOM 3035 O O . ARG A 1 378 ? -5.051 -12.467 13.802 1.00 97.31 378 ARG A O 1
ATOM 3042 N N . LEU A 1 379 ? -6.647 -10.976 14.355 1.00 97.94 379 LEU A N 1
ATOM 3043 C CA . LEU A 1 379 ? -5.874 -10.167 15.305 1.00 97.94 379 LEU A CA 1
ATOM 3044 C C . LEU A 1 379 ? -6.531 -10.197 16.697 1.00 97.94 379 LEU A C 1
ATOM 3046 O O . LEU A 1 379 ? -7.686 -10.603 16.822 1.00 97.94 379 LEU A O 1
ATOM 3050 N N . ASP A 1 380 ? -5.806 -9.755 17.727 1.00 96.19 380 ASP A N 1
ATOM 3051 C CA . ASP A 1 380 ? -6.216 -9.936 19.135 1.00 96.19 380 ASP A CA 1
ATOM 3052 C C . ASP A 1 380 ? -7.020 -8.765 19.724 1.00 96.19 380 ASP A C 1
ATOM 3054 O O . ASP A 1 380 ? -7.314 -8.767 20.917 1.00 96.19 380 ASP A O 1
ATOM 3058 N N . ASN A 1 381 ? -7.370 -7.750 18.927 1.00 96.69 381 ASN A N 1
ATOM 3059 C CA . ASN A 1 381 ? -8.048 -6.530 19.396 1.00 96.69 381 ASN A CA 1
ATOM 3060 C C . ASN A 1 381 ? -7.250 -5.780 20.471 1.00 96.69 381 ASN A C 1
ATOM 3062 O O . ASN A 1 381 ? -7.809 -5.205 21.405 1.00 96.69 381 ASN A O 1
ATOM 3066 N N . ASN A 1 382 ? -5.924 -5.779 20.325 1.00 95.81 382 ASN A N 1
ATOM 3067 C CA . ASN A 1 382 ? -5.008 -5.147 21.264 1.00 95.81 382 ASN A CA 1
ATOM 3068 C C . ASN A 1 382 ? -4.440 -3.832 20.713 1.00 95.81 382 ASN A C 1
ATOM 3070 O O . ASN A 1 382 ? -4.161 -3.700 19.523 1.00 95.81 382 ASN A O 1
ATOM 3074 N N . VAL A 1 383 ? -4.220 -2.861 21.594 1.00 97.38 383 VAL A N 1
ATOM 3075 C CA . VAL A 1 383 ? -3.614 -1.572 21.246 1.00 97.38 383 VAL A CA 1
ATOM 3076 C C . VAL A 1 383 ? -2.435 -1.346 22.174 1.00 97.38 383 VAL A C 1
ATOM 3078 O O . VAL A 1 383 ? -2.609 -1.030 23.350 1.00 97.38 383 VAL A O 1
ATOM 3081 N N . ASP A 1 384 ? -1.230 -1.507 21.639 1.00 96.38 384 ASP A N 1
ATOM 3082 C CA . ASP A 1 384 ? -0.005 -1.106 22.315 1.00 96.38 384 ASP A CA 1
ATOM 3083 C C . ASP A 1 384 ? -0.044 0.403 22.597 1.00 96.38 384 ASP A C 1
ATOM 3085 O O . ASP A 1 384 ? -0.399 1.194 21.727 1.00 96.38 384 ASP A O 1
ATOM 3089 N N . ARG A 1 385 ? 0.296 0.812 23.820 1.00 95.62 385 ARG A N 1
ATOM 3090 C CA . ARG A 1 385 ? 0.264 2.217 24.264 1.00 95.62 385 ARG A CA 1
ATOM 3091 C C . ARG A 1 385 ? 1.655 2.839 24.390 1.00 95.62 385 ARG A C 1
ATOM 3093 O O . ARG A 1 385 ? 1.778 3.998 24.774 1.00 95.62 385 ARG A O 1
ATOM 3100 N N . ASN A 1 386 ? 2.705 2.088 24.068 1.00 96.75 386 ASN A N 1
ATOM 3101 C CA . ASN A 1 386 ? 4.084 2.549 24.177 1.00 96.75 386 ASN A CA 1
ATOM 3102 C C . ASN A 1 386 ? 4.525 3.248 22.884 1.00 96.75 386 ASN A C 1
ATOM 3104 O O . ASN A 1 386 ? 5.189 2.641 22.042 1.00 96.75 386 ASN A O 1
ATOM 3108 N N . TYR A 1 387 ? 4.165 4.522 22.733 1.00 97.50 387 TYR A N 1
ATOM 3109 C CA . TYR A 1 387 ? 4.518 5.331 21.561 1.00 97.50 387 TYR A CA 1
ATOM 3110 C C . TYR A 1 387 ? 6.029 5.421 21.341 1.00 97.50 387 TYR A C 1
ATOM 3112 O O . TYR A 1 387 ? 6.801 5.615 22.283 1.00 97.50 387 TYR A O 1
ATOM 3120 N N . ARG A 1 388 ? 6.452 5.294 20.082 1.00 97.38 388 ARG A N 1
ATOM 3121 C CA . ARG A 1 388 ? 7.865 5.160 19.697 1.00 97.38 388 ARG A CA 1
ATOM 3122 C C . ARG A 1 388 ? 8.158 5.801 18.348 1.00 97.38 388 ARG A C 1
ATOM 3124 O O . ARG A 1 388 ? 7.258 6.308 17.677 1.00 97.38 388 ARG A O 1
ATOM 3131 N N . LYS A 1 389 ? 9.438 5.807 17.975 1.00 97.94 389 LYS A N 1
ATOM 3132 C CA . LYS A 1 389 ? 9.890 6.298 16.669 1.00 97.94 389 LYS A CA 1
ATOM 3133 C C . LYS A 1 389 ? 9.336 5.431 15.543 1.00 97.94 389 LYS A C 1
ATOM 3135 O O . LYS A 1 389 ? 9.159 4.233 15.738 1.00 97.94 389 LYS A O 1
ATOM 3140 N N . VAL A 1 390 ? 9.135 5.995 14.355 1.00 95.50 390 VAL A N 1
ATOM 3141 C CA . VAL A 1 390 ? 8.708 5.204 13.183 1.00 95.50 390 VAL A CA 1
ATOM 3142 C C . VAL A 1 390 ? 9.697 4.072 12.874 1.00 95.50 390 VAL A C 1
ATOM 3144 O O . VAL A 1 390 ? 9.277 2.971 12.539 1.00 95.50 390 VAL A O 1
ATOM 3147 N N . SER A 1 391 ? 11.003 4.308 13.027 1.00 94.56 391 SER A N 1
ATOM 3148 C CA . SER A 1 391 ? 12.049 3.296 12.817 1.00 94.56 391 SER A CA 1
ATOM 3149 C C . SER A 1 391 ? 12.143 2.232 13.915 1.00 94.56 391 SER A C 1
ATOM 3151 O O . SER A 1 391 ? 12.805 1.215 13.715 1.00 94.56 391 SER A O 1
ATOM 3153 N N . ASP A 1 392 ? 11.504 2.434 15.068 1.00 94.50 392 ASP A N 1
ATOM 3154 C CA . ASP A 1 392 ? 11.539 1.483 16.177 1.00 94.50 392 ASP A CA 1
ATOM 3155 C C . ASP A 1 392 ? 10.484 0.393 15.960 1.00 94.50 392 ASP A C 1
ATOM 3157 O O . ASP A 1 392 ? 9.320 0.537 16.339 1.00 94.50 392 ASP A O 1
ATOM 3161 N N . ASN A 1 393 ? 10.904 -0.692 15.301 1.00 91.00 393 ASN A N 1
ATOM 3162 C CA . ASN A 1 393 ? 10.076 -1.861 14.987 1.00 91.00 393 ASN A CA 1
ATOM 3163 C C . ASN A 1 393 ? 8.800 -1.536 14.182 1.00 91.00 393 ASN A C 1
ATOM 3165 O O . ASN A 1 393 ? 7.824 -2.289 14.242 1.00 91.00 393 ASN A O 1
ATOM 3169 N N . TRP A 1 394 ? 8.817 -0.430 13.424 1.00 94.75 394 TRP A N 1
ATOM 3170 C CA . TRP A 1 394 ? 7.751 0.011 12.517 1.00 94.75 394 TRP A CA 1
ATOM 3171 C C . TRP A 1 394 ? 6.355 -0.143 13.137 1.00 94.75 394 TRP A C 1
ATOM 3173 O O . TRP A 1 394 ? 5.612 -1.042 12.731 1.00 94.75 394 TRP A O 1
ATOM 3183 N N . PRO A 1 395 ? 5.974 0.688 14.129 1.00 96.56 395 PRO A N 1
ATOM 3184 C CA . PRO A 1 395 ? 4.641 0.612 14.713 1.00 96.56 395 PRO A CA 1
ATOM 3185 C C . PRO A 1 395 ? 3.586 0.769 13.613 1.00 96.56 395 PRO A C 1
ATOM 3187 O O . PRO A 1 395 ? 3.704 1.619 12.721 1.00 96.56 395 PRO A O 1
ATOM 3190 N N . GLY A 1 396 ? 2.573 -0.091 13.659 1.00 96.94 396 GLY A N 1
ATOM 3191 C CA . GLY A 1 396 ? 1.550 -0.196 12.631 1.00 96.94 396 GLY A CA 1
ATOM 3192 C C . GLY A 1 396 ? 0.158 -0.398 13.215 1.00 96.94 396 GLY A C 1
ATOM 3193 O O . GLY A 1 396 ? 0.016 -0.795 14.367 1.00 96.94 396 GLY A O 1
ATOM 3194 N N . ILE A 1 397 ? -0.859 -0.171 12.386 1.00 98.44 397 ILE A N 1
ATOM 3195 C CA . ILE A 1 397 ? -2.249 -0.550 12.647 1.00 98.44 397 ILE A CA 1
ATOM 3196 C C . ILE A 1 397 ? -2.643 -1.551 11.571 1.00 98.44 397 ILE A C 1
ATOM 3198 O O . ILE A 1 397 ? -2.445 -1.301 10.379 1.00 98.44 397 ILE A O 1
ATOM 3202 N N . GLY A 1 398 ? -3.179 -2.690 11.993 1.00 98.12 398 GLY A N 1
ATOM 3203 C CA . GLY A 1 398 ? -3.679 -3.740 11.118 1.00 98.12 398 GLY A CA 1
ATOM 3204 C C . GLY A 1 398 ? -5.153 -4.017 11.360 1.00 98.12 398 GLY A C 1
ATOM 3205 O O . GLY A 1 398 ? -5.613 -4.026 12.501 1.00 98.12 398 GLY A O 1
ATOM 3206 N N . PHE A 1 399 ? -5.870 -4.315 10.282 1.00 98.50 399 PHE A N 1
ATOM 3207 C CA . PHE A 1 399 ? -7.225 -4.845 10.327 1.00 98.50 399 PHE A CA 1
ATOM 3208 C C . PHE A 1 399 ? -7.281 -6.191 9.625 1.00 98.50 399 PHE A C 1
ATOM 3210 O O . PHE A 1 399 ? -6.741 -6.341 8.530 1.00 98.50 399 PHE A O 1
ATOM 3217 N N . ALA A 1 400 ? -7.976 -7.146 10.235 1.00 98.06 400 ALA A N 1
ATOM 3218 C CA . ALA A 1 400 ? -8.271 -8.448 9.661 1.00 98.06 400 ALA A CA 1
ATOM 3219 C C . ALA A 1 400 ? -9.782 -8.709 9.648 1.00 98.06 400 ALA A C 1
ATOM 3221 O O . ALA A 1 400 ? -10.487 -8.425 10.621 1.00 98.06 400 ALA A O 1
ATOM 3222 N N . ARG A 1 401 ? -10.278 -9.248 8.534 1.00 95.06 401 ARG A N 1
ATOM 3223 C CA . ARG A 1 401 ? -11.698 -9.528 8.291 1.00 95.06 401 ARG A CA 1
ATOM 3224 C C . ARG A 1 401 ? -11.869 -10.910 7.694 1.00 95.06 401 ARG A C 1
ATOM 3226 O O . ARG A 1 401 ? -11.093 -11.300 6.829 1.00 95.06 401 ARG A O 1
ATOM 3233 N N . THR A 1 402 ? -12.924 -11.603 8.103 1.00 92.31 402 THR A N 1
ATOM 3234 C CA . THR A 1 402 ? -13.372 -12.827 7.438 1.00 92.31 402 THR A CA 1
ATOM 3235 C C . THR A 1 402 ? -14.400 -12.473 6.364 1.00 92.31 402 THR A C 1
ATOM 3237 O O . THR A 1 402 ? -15.309 -11.678 6.594 1.00 92.31 402 THR A O 1
ATOM 3240 N N . LEU A 1 403 ? -14.241 -13.084 5.199 1.00 87.81 403 LEU A N 1
ATOM 3241 C CA . LEU A 1 403 ? -15.103 -13.068 4.029 1.00 87.81 403 LEU A CA 1
ATOM 3242 C C . LEU A 1 403 ? -15.550 -14.511 3.751 1.00 87.81 403 LEU A C 1
ATOM 3244 O O . LEU A 1 403 ? -14.807 -15.460 4.001 1.00 87.81 403 LEU A O 1
ATOM 3248 N N . THR A 1 404 ? -16.736 -14.688 3.176 1.00 78.50 404 THR A N 1
ATOM 3249 C CA . THR A 1 404 ? -17.123 -15.981 2.589 1.00 78.50 404 THR A CA 1
ATOM 3250 C C . THR A 1 404 ? -16.974 -15.883 1.077 1.00 78.50 404 THR A C 1
ATOM 3252 O O . THR A 1 404 ? -17.651 -15.075 0.446 1.00 78.50 404 THR A O 1
ATOM 3255 N N . ALA A 1 405 ? -16.091 -16.678 0.473 1.00 78.69 405 ALA A N 1
ATOM 3256 C CA . ALA A 1 405 ? -15.947 -16.686 -0.981 1.00 78.69 405 ALA A CA 1
ATOM 3257 C C . ALA A 1 405 ? -16.933 -17.688 -1.600 1.00 78.69 405 ALA A C 1
ATOM 3259 O O . ALA A 1 405 ? -16.702 -18.896 -1.582 1.00 78.69 405 ALA A O 1
ATOM 3260 N N . GLY A 1 406 ? -18.044 -17.172 -2.135 1.00 72.50 406 GLY A N 1
ATOM 3261 C CA . GLY A 1 406 ? -18.970 -17.921 -2.995 1.00 72.50 406 GLY A CA 1
ATOM 3262 C C . GLY A 1 406 ? -18.569 -17.859 -4.476 1.00 72.50 406 GLY A C 1
ATOM 3263 O O . GLY A 1 406 ? -17.549 -17.272 -4.821 1.00 72.50 406 GLY A O 1
ATOM 3264 N N . ALA A 1 407 ? -19.385 -18.411 -5.380 1.00 71.06 407 ALA A N 1
ATOM 3265 C CA . ALA A 1 407 ? -19.080 -18.456 -6.821 1.00 71.06 407 ALA A CA 1
ATOM 3266 C C . ALA A 1 407 ? -19.012 -17.074 -7.514 1.00 71.06 407 ALA A C 1
ATOM 3268 O O . ALA A 1 407 ? -18.468 -16.947 -8.610 1.00 71.06 407 ALA A O 1
ATOM 3269 N N . THR A 1 408 ? -19.567 -16.030 -6.892 1.00 71.25 408 THR A N 1
ATOM 3270 C CA . THR A 1 408 ? -19.674 -14.681 -7.463 1.00 71.25 408 THR A CA 1
ATOM 3271 C C . THR A 1 408 ? -19.141 -13.623 -6.508 1.00 71.25 408 THR A C 1
ATOM 3273 O O . THR A 1 408 ? -19.367 -13.699 -5.298 1.00 71.25 408 THR A O 1
ATOM 3276 N N . HIS A 1 409 ? -18.529 -12.577 -7.067 1.00 71.12 409 HIS A N 1
ATOM 3277 C CA . HIS A 1 409 ? -18.266 -11.336 -6.339 1.00 71.12 409 HIS A CA 1
ATOM 3278 C C . HIS A 1 409 ? -19.604 -10.655 -6.044 1.00 71.12 409 HIS A C 1
ATOM 3280 O O . HIS A 1 409 ? -20.279 -10.186 -6.958 1.00 71.12 409 HIS A O 1
ATOM 3286 N N . THR A 1 410 ? -20.020 -10.628 -4.781 1.00 69.00 410 THR A N 1
ATOM 3287 C CA . THR A 1 410 ? -21.251 -9.946 -4.351 1.00 69.00 410 THR A CA 1
ATOM 3288 C C . THR A 1 410 ? -20.916 -8.888 -3.314 1.00 69.00 410 THR A C 1
ATOM 3290 O O . THR A 1 410 ? -19.922 -9.015 -2.606 1.00 69.00 410 THR A O 1
ATOM 3293 N N . ALA A 1 411 ? -21.768 -7.868 -3.176 1.00 60.84 411 ALA A N 1
ATOM 3294 C CA . ALA A 1 411 ? -21.599 -6.841 -2.144 1.00 60.84 411 ALA A CA 1
ATOM 3295 C C . ALA A 1 411 ? -21.566 -7.425 -0.717 1.00 60.84 411 ALA A C 1
ATOM 3297 O O . ALA A 1 411 ? -20.923 -6.855 0.156 1.00 60.84 411 ALA A O 1
ATOM 3298 N N . ALA A 1 412 ? -22.210 -8.578 -0.493 1.00 62.19 412 ALA A N 1
ATOM 3299 C CA . ALA A 1 412 ? -22.171 -9.291 0.784 1.00 62.19 412 ALA A CA 1
ATOM 3300 C C . ALA A 1 412 ? -20.786 -9.890 1.108 1.00 62.19 412 ALA A C 1
ATOM 3302 O O . ALA A 1 412 ? -20.493 -10.143 2.272 1.00 62.19 412 ALA A O 1
ATOM 3303 N N . ASN A 1 413 ? -19.928 -10.071 0.097 1.00 77.19 413 ASN A N 1
ATOM 3304 C CA . ASN A 1 413 ? -18.585 -10.645 0.220 1.00 77.19 413 ASN A CA 1
ATOM 3305 C C . ASN A 1 413 ? -17.483 -9.596 -0.017 1.00 77.19 413 ASN A C 1
ATOM 3307 O O . ASN A 1 413 ? -16.358 -9.948 -0.380 1.00 77.19 413 ASN A O 1
ATOM 3311 N N . THR A 1 414 ? -17.808 -8.313 0.160 1.00 89.50 414 THR A N 1
ATOM 3312 C CA . THR A 1 414 ? -16.874 -7.198 -0.011 1.00 89.50 414 THR A CA 1
ATOM 3313 C C . THR A 1 414 ? -16.642 -6.504 1.323 1.00 89.50 414 THR A C 1
ATOM 3315 O O . THR A 1 414 ? -17.589 -6.098 1.992 1.00 89.50 414 THR A O 1
ATOM 3318 N N . VAL A 1 415 ? -15.376 -6.311 1.687 1.00 92.38 415 VAL A N 1
ATOM 3319 C CA . VAL A 1 415 ? -14.985 -5.444 2.807 1.00 92.38 415 VAL A CA 1
ATOM 3320 C C . VAL A 1 415 ? -14.485 -4.107 2.296 1.00 92.38 415 VAL A C 1
ATOM 3322 O O . VAL A 1 415 ? -13.900 -4.028 1.213 1.00 92.38 415 VAL A O 1
ATOM 3325 N N . TYR A 1 416 ? -14.700 -3.066 3.095 1.00 94.25 416 TYR A N 1
ATOM 3326 C CA . TYR A 1 416 ? -14.313 -1.700 2.780 1.00 94.25 416 TYR A CA 1
ATOM 3327 C C . TYR A 1 416 ? -13.430 -1.132 3.882 1.00 94.25 416 TYR A C 1
ATOM 3329 O O . TYR A 1 416 ? -13.776 -1.176 5.060 1.00 94.25 416 TYR A O 1
ATOM 3337 N N . TYR A 1 417 ? -12.333 -0.525 3.462 1.00 97.19 417 TYR A N 1
ATOM 3338 C CA . TYR A 1 417 ? -11.439 0.262 4.285 1.00 97.19 417 TYR A CA 1
ATOM 3339 C C . TYR A 1 417 ? -11.472 1.707 3.798 1.00 97.19 417 TYR A C 1
ATOM 3341 O O . TYR A 1 417 ? -11.628 1.969 2.603 1.00 97.19 417 TYR A O 1
ATOM 3349 N N . GLY A 1 418 ? -11.301 2.649 4.712 1.00 96.38 418 GLY A N 1
ATOM 3350 C CA . GLY A 1 418 ? -11.110 4.055 4.399 1.00 96.38 418 GLY A CA 1
ATOM 3351 C C . GLY A 1 418 ? -9.793 4.554 4.963 1.00 96.38 418 GLY A C 1
ATOM 3352 O O . GLY A 1 418 ? -9.395 4.182 6.068 1.00 96.38 418 GLY A O 1
ATOM 3353 N N . VAL A 1 419 ? -9.127 5.405 4.194 1.00 98.06 419 VAL A N 1
ATOM 3354 C CA . VAL A 1 419 ? -7.939 6.137 4.614 1.00 98.06 419 VAL A CA 1
ATOM 3355 C C . VAL A 1 419 ? -8.216 7.617 4.419 1.00 98.06 419 VAL A C 1
ATOM 3357 O O . VAL A 1 419 ? -8.597 8.038 3.327 1.00 98.06 419 VAL A O 1
ATOM 3360 N N . ALA A 1 420 ? -8.047 8.412 5.470 1.00 96.06 420 ALA A N 1
ATOM 3361 C CA . ALA A 1 420 ? -8.262 9.849 5.417 1.00 96.06 420 ALA A CA 1
ATOM 3362 C C . ALA A 1 420 ? -7.133 10.617 6.094 1.00 96.06 420 ALA A C 1
ATOM 3364 O O . ALA A 1 420 ? -6.572 10.149 7.080 1.00 96.06 420 ALA A O 1
ATOM 3365 N N . HIS A 1 421 ? -6.840 11.824 5.613 1.00 95.44 421 HIS A N 1
ATOM 3366 C CA . HIS A 1 421 ? -5.908 12.735 6.277 1.00 95.44 421 HIS A CA 1
ATOM 3367 C C . HIS A 1 421 ? -6.645 13.955 6.822 1.00 95.44 421 HIS A C 1
ATOM 3369 O O . HIS A 1 421 ? -7.022 14.871 6.089 1.00 95.44 421 HIS A O 1
ATOM 3375 N N . VAL A 1 422 ? -6.877 13.960 8.132 1.00 94.31 422 VAL A N 1
ATOM 3376 C CA . VAL A 1 422 ? -7.617 15.021 8.817 1.00 94.31 422 VAL A CA 1
ATOM 3377 C C . VAL A 1 422 ? -6.632 16.013 9.419 1.00 94.31 422 VAL A C 1
ATOM 3379 O O . VAL A 1 422 ? -5.927 15.696 10.373 1.00 94.31 422 VAL A O 1
ATOM 3382 N N . ARG A 1 423 ? -6.607 17.233 8.879 1.00 91.38 423 ARG A N 1
ATOM 3383 C CA . ARG A 1 423 ? -5.759 18.335 9.356 1.00 91.38 423 ARG A CA 1
ATOM 3384 C C . ARG A 1 423 ? -6.602 19.415 10.018 1.00 91.38 423 ARG A C 1
ATOM 3386 O O . ARG A 1 423 ? -7.592 19.851 9.431 1.00 91.38 423 ARG A O 1
ATOM 3393 N N . ARG A 1 424 ? -6.188 19.843 11.214 1.00 87.69 424 ARG A N 1
ATOM 3394 C CA . ARG A 1 424 ? -6.821 20.914 11.993 1.00 87.69 424 ARG A CA 1
ATOM 3395 C C . ARG A 1 424 ? -5.767 21.880 12.550 1.00 87.69 424 ARG A C 1
ATOM 3397 O O . ARG A 1 424 ? -5.013 21.497 13.448 1.00 87.69 424 ARG A O 1
ATOM 3404 N N . PRO A 1 425 ? -5.732 23.137 12.087 1.00 86.31 425 PRO A N 1
ATOM 3405 C CA . PRO A 1 425 ? -6.414 23.665 10.896 1.00 86.31 425 PRO A CA 1
ATOM 3406 C C . PRO A 1 425 ? -5.921 23.032 9.585 1.00 86.31 425 PRO A C 1
ATOM 3408 O O . PRO A 1 425 ? -4.883 22.363 9.542 1.00 86.31 425 PRO A O 1
ATOM 3411 N N . ALA A 1 426 ? -6.691 23.223 8.515 1.00 81.62 426 ALA A N 1
ATOM 3412 C CA . ALA A 1 426 ? -6.395 22.654 7.204 1.00 81.62 426 ALA A CA 1
ATOM 3413 C C . ALA A 1 426 ? -5.607 23.605 6.299 1.00 81.62 426 ALA A C 1
ATOM 3415 O O . ALA A 1 426 ? -4.769 23.144 5.519 1.00 81.62 426 ALA A O 1
ATOM 3416 N N . ILE A 1 427 ? -5.890 24.906 6.392 1.00 82.62 427 ILE A N 1
ATOM 3417 C CA . ILE A 1 427 ? -5.265 25.965 5.596 1.00 82.62 427 ILE A CA 1
ATOM 3418 C C . ILE A 1 427 ? -4.979 27.161 6.512 1.00 82.62 427 ILE A C 1
ATOM 3420 O O . ILE A 1 427 ? -5.800 27.496 7.370 1.00 82.62 427 ILE A O 1
ATOM 3424 N N . GLU A 1 428 ? -3.822 27.783 6.308 1.00 79.31 428 GLU A N 1
ATOM 3425 C CA . GLU A 1 428 ? -3.485 29.112 6.814 1.00 79.31 428 GLU A CA 1
ATOM 3426 C C . GLU A 1 428 ? -3.616 30.096 5.653 1.00 79.31 428 GLU A C 1
ATOM 3428 O O . GLU A 1 428 ? -3.026 29.893 4.590 1.00 79.31 428 GLU A O 1
ATOM 3433 N N . TYR A 1 429 ? -4.440 31.125 5.823 1.00 77.31 429 TYR A N 1
ATOM 3434 C CA . TYR A 1 429 ? -4.573 32.203 4.850 1.00 77.31 429 TYR A CA 1
ATOM 3435 C C . TYR A 1 429 ? -4.410 33.536 5.568 1.00 77.31 429 TYR A C 1
ATOM 3437 O O . TYR A 1 429 ? -5.221 33.861 6.440 1.00 77.31 429 TYR A O 1
ATOM 3445 N N . THR A 1 430 ? -3.355 34.261 5.186 1.00 82.69 430 THR A N 1
ATOM 3446 C CA . THR A 1 430 ? -2.819 35.452 5.864 1.00 82.69 430 THR A CA 1
ATOM 3447 C C . THR A 1 430 ? -2.513 35.179 7.339 1.00 82.69 430 THR A C 1
ATOM 3449 O O . THR A 1 430 ? -1.416 34.727 7.624 1.00 82.69 430 THR A O 1
ATOM 3452 N N . ASP A 1 431 ? -3.494 35.349 8.229 1.00 75.88 431 ASP A N 1
ATOM 3453 C CA . ASP A 1 431 ? -3.410 35.108 9.682 1.00 75.88 431 ASP A CA 1
ATOM 3454 C C . ASP A 1 431 ? -4.634 34.326 10.210 1.00 75.88 431 ASP A C 1
ATOM 3456 O O . ASP A 1 431 ? -4.905 34.259 11.411 1.00 75.88 431 ASP A O 1
ATOM 3460 N N . SER A 1 432 ? -5.444 33.777 9.298 1.00 73.75 432 SER A N 1
ATOM 3461 C CA . SER A 1 432 ? -6.670 33.049 9.614 1.00 73.75 432 SER A CA 1
ATOM 3462 C C . SER A 1 432 ? -6.499 31.549 9.394 1.00 73.75 432 SER A C 1
ATOM 3464 O O . SER A 1 432 ? -5.976 31.088 8.377 1.00 73.75 432 SER A O 1
ATOM 3466 N N . HIS A 1 433 ? -6.969 30.773 10.368 1.00 79.94 433 HIS A N 1
ATOM 3467 C CA . HIS A 1 433 ? -6.968 29.319 10.324 1.00 79.94 433 HIS A CA 1
ATOM 3468 C C . HIS A 1 433 ? -8.326 28.815 9.840 1.00 79.94 433 HIS A C 1
ATOM 3470 O O . HIS A 1 433 ? -9.336 28.981 10.526 1.00 79.94 433 HIS A O 1
ATOM 3476 N N . LEU A 1 434 ? -8.346 28.174 8.673 1.00 77.25 434 LEU A N 1
ATOM 3477 C CA . LEU A 1 434 ? -9.559 27.604 8.096 1.00 77.25 434 LEU A CA 1
ATOM 3478 C C . LEU A 1 434 ? -9.598 26.085 8.303 1.00 77.25 434 LEU A C 1
ATOM 3480 O O . LEU A 1 434 ? -8.617 25.369 8.062 1.00 77.25 434 LEU A O 1
ATOM 3484 N N . ASN A 1 435 ? -10.758 25.596 8.738 1.00 79.44 435 ASN A N 1
ATOM 3485 C CA . ASN A 1 435 ? -11.068 24.169 8.814 1.00 79.44 435 ASN A CA 1
ATOM 3486 C C . ASN A 1 435 ? -11.568 23.647 7.459 1.00 79.44 435 ASN A C 1
ATOM 3488 O O . ASN A 1 435 ? -11.825 24.411 6.527 1.00 79.44 435 ASN A O 1
ATOM 3492 N N . GLN A 1 436 ? -11.679 22.326 7.332 1.00 74.69 436 GLN A N 1
ATOM 3493 C CA . GLN A 1 436 ? -12.181 21.710 6.104 1.00 74.69 436 GLN A CA 1
ATOM 3494 C C . GLN A 1 436 ? -13.706 21.846 6.011 1.00 74.69 436 GLN A C 1
ATOM 3496 O O . GLN A 1 436 ? -14.390 21.748 7.019 1.00 74.69 436 GLN A O 1
ATOM 3501 N N . LEU A 1 437 ? -14.242 21.999 4.795 1.00 78.56 437 LEU A N 1
ATOM 3502 C CA . LEU A 1 437 ? -15.681 22.204 4.548 1.00 78.56 437 LEU A CA 1
ATOM 3503 C C . LEU A 1 437 ? -16.586 21.080 5.095 1.00 78.56 437 LEU A C 1
ATOM 3505 O O . LEU A 1 437 ? -17.769 21.303 5.344 1.00 78.56 437 LEU A O 1
ATOM 3509 N N . TRP A 1 438 ? -16.068 19.859 5.240 1.00 76.25 438 TRP A N 1
ATOM 3510 C CA . TRP A 1 438 ? -16.845 18.730 5.757 1.00 76.25 438 TRP A CA 1
ATOM 3511 C C . TRP A 1 438 ? -17.005 18.726 7.278 1.00 76.25 438 TRP A C 1
ATOM 3513 O O . TRP A 1 438 ? -17.839 17.970 7.786 1.00 76.25 438 TRP A O 1
ATOM 3523 N N . GLU A 1 439 ? -16.195 19.498 7.996 1.00 70.25 439 GLU A N 1
ATOM 3524 C CA . GLU A 1 439 ? -16.338 19.687 9.438 1.00 70.25 439 GLU A CA 1
ATOM 3525 C C . GLU A 1 439 ? -17.573 20.548 9.707 1.00 70.25 439 GLU A C 1
ATOM 3527 O O . GLU A 1 439 ? -18.483 20.041 10.408 1.00 70.25 439 GLU A O 1
#

Sequence (439 aa):
MTYAQSVEFCAGLQSLPFSTTLVTIHTADEQSFLTHYLTGVFADGTNVWIGARQRRRSRPGFQWTDGTDMEYSRWLSGQPTDAPGYDCVTMKSRYLANGRVKTDGEWANVLCGLAHVVLCQRLQYWTYQQSQPILMATRRRTNWLSDELDALDVYSIMMNSTTFKRTHDVLPAVPLVVKSPYLSTWLFGRELFGHWAQFYTGAHTSMTGFVRVDSQAYKFMGAHYIAHEKILRAVQSGLRVTPTQSIFTFTAGPIELVVNFFTPIDPTDLKRLSLPASYISMSARSVDHKTHEVQVYLGMTGEWVTSDLNQVVEWDVREVNGKSNLVNGDFKLKNEKKFNENKELPEWGTIKFFTDSTATYEANFVDTMRSKFIKTGRLDNNVDRNYRKVSDNWPGIGFARTLTAGATHTAANTVYYGVAHVRRPAIEYTDSHLNQLWE